Protein AF-A0A0D0N2W3-F1 (afdb_monomer)

Solvent-accessible surface area (backbone atoms only — not comparable to full-atom values): 23575 Å² total; per-residue (Å²): 135,80,64,79,36,54,25,20,36,62,95,85,52,40,35,30,44,12,66,80,66,48,41,27,73,77,75,47,58,48,69,44,78,62,91,72,84,84,84,71,67,64,41,70,68,28,56,56,52,53,57,52,63,63,55,74,77,70,80,77,90,78,82,87,79,85,77,88,81,79,85,84,74,82,79,57,98,42,46,66,61,45,42,52,53,46,48,61,52,36,72,73,44,29,41,72,40,53,67,59,54,50,50,48,54,51,52,44,53,52,34,47,66,69,45,87,46,67,81,68,32,50,62,56,54,51,52,51,52,51,40,50,49,50,15,58,65,33,73,43,93,71,69,88,60,71,34,78,47,78,53,54,83,69,34,62,63,37,69,58,53,34,51,54,37,9,49,51,42,34,50,27,62,71,68,66,41,60,65,64,58,34,14,37,55,40,29,52,46,46,47,55,56,13,55,40,37,24,42,99,82,58,40,44,32,81,86,44,83,47,66,35,39,44,51,53,47,48,48,21,54,52,47,18,28,48,53,30,29,79,69,62,64,32,98,38,52,75,61,27,46,66,61,50,50,56,42,49,58,41,18,60,56,33,39,40,45,49,53,36,50,54,40,54,50,29,60,83,29,62,66,59,38,39,66,55,33,47,75,54,52,76,67,58,56,92,91,61,56,57,26,60,56,50,32,66,73,69,69,50,62,82,55,22,68,64,54,49,52,51,50,51,52,49,52,52,49,50,50,65,66,70,48,80,74,85,66,95,75,85,82,82,72,98,66,97,66,97,71,95,74,90,68,87,74,73,82,79,47,71,68,57,54,50,52,54,50,53,52,51,49,52,52,50,54,48,50,53,65,75,41,69,90,74,63,50,76,65,59,51,51,50,53,51,51,53,49,52,51,53,54,62,58,45,56,62,52,52,53,48,51,54,50,53,54,59,63,72,74,110

Foldseek 3Di:
DQDWFWFAFDPVREIATDRVNAAGPVGTGGPGGDPDCPDHHHDPVRVVSVVVVVVVVPDDDDDDDDDDDDPDDDDDPQLVVLLVVLLVVLQVAALVPVVVLVVSLVVNVVSLVVDPDPVVSVVSVVSNVVSSVCRNHHDPLDPQPADLDLDLVPGVCLVVLLLVLLVLLLVCLVVVPVLLVNLLSNLLSLQSSQLSHAHPLLAGNNVQPGPSSVVSSVSSLQSNLVVCCVVPVDVHSVRCVVVSVVSVVSNVLSSLVNSLVVLVCCQVVVPVLCVSPVVQNVVDDPPDGSSVSVCVVVVRDNDGPVRVVVVVVVVVVVVVVVPVPDDDDDDDDDDPDDDDDDDPDDPQDLVNVLVVLVVVLVVLVVVCVVCVVPDDPVNVVVSVVVNVVSVVVNVVSVVVVVVVVVVVVD

Secondary structure (DSSP, 8-state):
-PPPEEEEETTTTEEEEESSSSBBTTSPBPSEE-S--TT--B-HHHHHHHHHHHHTTS-SS-----------S---S-HHHHHHHHHHHHTT--TT-HHHHHHHHHHHHHHHHH---HHHHHHHHHHHHHHHHHHHHSPPS-----B--S-GGGSTTHHHHHHHHHHHHHHHHHTT--HHHHHHHHHHHHHHHHHHBB-TTS-B-TT--SHHHHHHHHHHHHHHHHHHHHTTSSSSGGGGHHHHHHHHHHHHHHHHHHHHHHHHHGGG-HHHHHHH-HHHHTTPPTT--HHHHHHHHHT--SS-HHHHHHHHHHHHHHHHHH--SS-----------------------HHHHHHHHHHHHHHHHHHHHHSTTT--HHHHHHHHHHHHHHHHHHHHHHHHHHHHHHHH--

Structure (mmCIF, N/CA/C/O backbone):
data_AF-A0A0D0N2W3-F1
#
_entry.id   AF-A0A0D0N2W3-F1
#
loop_
_atom_site.group_PDB
_atom_site.id
_atom_site.type_symbol
_atom_site.label_atom_id
_atom_site.label_alt_id
_atom_site.label_comp_id
_atom_site.label_asym_id
_atom_site.label_entity_id
_atom_site.label_seq_id
_atom_site.pdbx_PDB_ins_code
_atom_site.Cartn_x
_atom_site.Cartn_y
_atom_site.Cartn_z
_atom_site.occupancy
_atom_site.B_iso_or_equiv
_atom_site.auth_seq_id
_atom_site.auth_comp_id
_atom_site.auth_asym_id
_atom_site.auth_atom_id
_atom_site.pdbx_PDB_model_num
ATOM 1 N N . MET A 1 1 ? -40.783 3.261 -10.338 1.00 51.66 1 MET A N 1
ATOM 2 C CA . MET A 1 1 ? -39.419 3.288 -10.901 1.00 51.66 1 MET A CA 1
ATOM 3 C C . MET A 1 1 ? -39.324 2.134 -11.873 1.00 51.66 1 MET A C 1
ATOM 5 O O . MET A 1 1 ? -39.681 1.030 -11.482 1.00 51.66 1 MET A O 1
ATOM 9 N N . SER A 1 2 ? -38.960 2.386 -13.126 1.00 55.88 2 SER A N 1
ATOM 10 C CA . SER A 1 2 ? -38.817 1.315 -14.114 1.00 55.88 2 SER A CA 1
ATOM 11 C C . SER A 1 2 ? -37.424 0.706 -13.967 1.00 55.88 2 SER A C 1
ATOM 13 O O . SER A 1 2 ? -36.428 1.415 -14.085 1.00 55.88 2 SER A O 1
ATOM 15 N N . GLU A 1 3 ? -37.359 -0.578 -13.630 1.00 73.19 3 GLU A N 1
ATOM 16 C CA . GLU A 1 3 ? -36.106 -1.300 -13.403 1.00 73.19 3 GLU A CA 1
ATOM 17 C C . GLU A 1 3 ? -35.390 -1.558 -14.737 1.00 73.19 3 GLU A C 1
ATOM 19 O O . GLU A 1 3 ? -36.004 -2.031 -15.694 1.00 73.19 3 GLU A O 1
ATOM 24 N N . ILE A 1 4 ? -34.094 -1.236 -14.818 1.00 77.69 4 ILE A N 1
ATOM 25 C CA . ILE A 1 4 ? -33.292 -1.485 -16.022 1.00 77.69 4 ILE A CA 1
ATOM 26 C C . ILE A 1 4 ? -33.007 -2.988 -16.120 1.00 77.69 4 ILE A C 1
ATOM 28 O O . ILE A 1 4 ? -32.315 -3.557 -15.279 1.00 77.69 4 ILE A O 1
ATOM 32 N N . GLN A 1 5 ? -33.505 -3.620 -17.180 1.00 81.38 5 GLN A N 1
ATOM 33 C CA . GLN A 1 5 ? -33.301 -5.034 -17.495 1.00 81.38 5 GLN A CA 1
ATOM 34 C C . GLN A 1 5 ? -32.187 -5.214 -18.535 1.00 81.38 5 GLN A C 1
ATOM 36 O O . GLN A 1 5 ? -31.966 -4.359 -19.396 1.00 81.38 5 GLN A O 1
ATOM 41 N N . LEU A 1 6 ? -31.503 -6.362 -18.496 1.00 83.19 6 LEU A N 1
ATOM 42 C CA . LEU A 1 6 ? -30.517 -6.752 -19.507 1.00 83.19 6 LEU A CA 1
ATOM 43 C C . LEU A 1 6 ? -31.141 -7.696 -20.542 1.00 83.19 6 LEU A C 1
ATOM 45 O O . LEU A 1 6 ? -31.673 -8.760 -20.215 1.00 83.19 6 LEU A O 1
ATOM 49 N N . ILE A 1 7 ? -31.030 -7.320 -21.812 1.00 83.19 7 ILE A N 1
ATOM 50 C CA . ILE A 1 7 ? -31.541 -8.073 -22.961 1.00 83.19 7 ILE A CA 1
ATOM 51 C C . ILE A 1 7 ? -30.417 -8.368 -23.958 1.00 83.19 7 ILE A C 1
ATOM 53 O O . ILE A 1 7 ? -29.407 -7.665 -24.008 1.00 83.19 7 ILE A O 1
ATOM 57 N N . ARG A 1 8 ? -30.583 -9.407 -24.778 1.00 85.81 8 ARG A N 1
ATOM 58 C CA . ARG A 1 8 ? -29.716 -9.680 -25.932 1.00 85.81 8 ARG A CA 1
ATOM 59 C C . ARG A 1 8 ? -30.274 -9.009 -27.172 1.00 85.81 8 ARG A C 1
ATOM 61 O O . ARG A 1 8 ? -31.487 -8.963 -27.348 1.00 85.81 8 ARG A O 1
ATOM 68 N N . VAL A 1 9 ? -29.396 -8.535 -28.047 1.00 82.88 9 VAL A N 1
ATOM 69 C CA . VAL A 1 9 ? -29.771 -7.973 -29.348 1.00 82.88 9 VAL A CA 1
ATOM 70 C C . VAL A 1 9 ? -28.937 -8.622 -30.450 1.00 82.88 9 VAL A C 1
ATOM 72 O O . VAL A 1 9 ? -27.717 -8.753 -30.348 1.00 82.88 9 VAL A O 1
ATOM 75 N N . GLY A 1 10 ? -29.606 -8.999 -31.541 1.00 80.06 10 GLY A N 1
ATOM 76 C CA . GLY A 1 10 ? -28.976 -9.607 -32.713 1.00 80.06 10 GLY A CA 1
ATOM 77 C C . GLY A 1 10 ? -28.540 -11.064 -32.506 1.00 80.06 10 GLY A C 1
ATOM 78 O O . GLY A 1 10 ? -28.659 -11.631 -31.420 1.00 80.06 10 GLY A O 1
ATOM 79 N N . LYS A 1 11 ? -28.038 -11.686 -33.583 1.00 72.88 11 LYS A N 1
ATOM 80 C CA . LYS A 1 11 ? -27.633 -13.107 -33.599 1.00 72.88 11 LYS A CA 1
ATOM 81 C C . LYS A 1 11 ? -26.383 -13.396 -32.761 1.00 72.88 11 LYS A C 1
ATOM 83 O O . LYS A 1 11 ? -26.238 -14.502 -32.263 1.00 72.88 11 LYS A O 1
ATOM 88 N N . ALA A 1 12 ? -25.508 -12.403 -32.593 1.00 66.56 12 ALA A N 1
ATOM 89 C CA . ALA A 1 12 ? -24.281 -12.521 -31.805 1.00 66.56 12 ALA A CA 1
ATOM 90 C C . ALA A 1 12 ? -24.514 -12.409 -30.284 1.00 66.56 12 ALA A C 1
ATOM 92 O O . ALA A 1 12 ? -23.577 -12.581 -29.514 1.00 66.56 12 ALA A O 1
ATOM 93 N N . GLY A 1 13 ? -25.747 -12.120 -29.840 1.00 71.25 13 GLY A N 1
ATOM 94 C CA . GLY A 1 13 ? -26.105 -12.130 -28.420 1.00 71.25 13 GLY A CA 1
ATOM 95 C C . GLY A 1 13 ? -25.509 -10.989 -27.591 1.00 71.25 13 GLY A C 1
ATOM 96 O O . GLY A 1 13 ? -25.348 -11.153 -26.384 1.00 71.25 13 GLY A O 1
ATOM 97 N N . THR A 1 14 ? -25.188 -9.848 -28.210 1.00 78.56 14 THR A N 1
ATOM 98 C CA . THR A 1 14 ? -24.651 -8.668 -27.514 1.00 78.56 14 THR A CA 1
ATOM 99 C C . THR A 1 14 ? -25.633 -8.181 -26.452 1.00 78.56 14 THR A C 1
ATOM 101 O O . THR A 1 14 ? -26.842 -8.185 -26.692 1.00 78.56 14 THR A O 1
ATOM 104 N N . VAL A 1 15 ? -25.129 -7.755 -25.291 1.00 81.38 15 VAL A N 1
ATOM 105 C CA . VAL A 1 15 ? -25.972 -7.329 -24.164 1.00 81.38 15 VAL A CA 1
ATOM 106 C C . VAL A 1 15 ? -26.286 -5.848 -24.242 1.00 81.38 15 VAL A C 1
ATOM 108 O O . VAL A 1 15 ? -25.404 -5.011 -24.449 1.00 81.38 15 VAL A O 1
ATOM 111 N N . HIS A 1 16 ? -27.560 -5.533 -24.063 1.00 85.12 16 HIS A N 1
ATOM 112 C CA . HIS A 1 16 ? -28.097 -4.187 -24.058 1.00 85.12 16 HIS A CA 1
ATOM 113 C C . HIS A 1 16 ? -28.951 -3.972 -22.808 1.00 85.12 16 HIS A C 1
ATOM 115 O O . HIS A 1 16 ? -29.616 -4.889 -22.333 1.00 85.12 16 HIS A O 1
ATOM 121 N N . ALA A 1 17 ? -28.952 -2.742 -22.304 1.00 80.69 17 ALA A N 1
ATOM 122 C CA . ALA A 1 17 ? -29.902 -2.303 -21.293 1.00 80.69 17 ALA A CA 1
ATOM 123 C C . ALA A 1 17 ? -31.257 -1.992 -21.948 1.00 80.69 17 ALA A C 1
ATOM 125 O O . ALA A 1 17 ? -31.300 -1.538 -23.096 1.00 80.69 17 ALA A O 1
ATOM 126 N N . SER A 1 18 ? -32.344 -2.226 -21.223 1.00 83.62 18 SER A N 1
ATOM 127 C CA . SER A 1 18 ? -33.726 -2.003 -21.646 1.00 83.62 18 SER A CA 1
ATOM 128 C C . SER A 1 18 ? -34.583 -1.613 -20.441 1.00 83.62 18 SER A C 1
ATOM 130 O O . SER A 1 18 ? -34.294 -2.026 -19.323 1.00 83.62 18 SER A O 1
ATOM 132 N N . ILE A 1 19 ? -35.621 -0.807 -20.664 1.00 85.19 19 ILE A N 1
ATOM 133 C CA . ILE A 1 19 ? -36.561 -0.378 -19.612 1.00 85.19 19 ILE A CA 1
ATOM 134 C C . ILE A 1 19 ? -37.852 -1.213 -19.657 1.00 85.19 19 ILE A C 1
ATOM 136 O O . ILE A 1 19 ? -38.490 -1.424 -18.631 1.00 85.19 19 ILE A O 1
ATOM 140 N N . ASP A 1 20 ? -38.227 -1.709 -20.836 1.00 86.75 20 ASP A N 1
ATOM 141 C CA . ASP A 1 20 ? -39.430 -2.518 -21.079 1.00 86.75 20 ASP A CA 1
ATOM 142 C C . ASP A 1 20 ? -39.128 -4.028 -21.183 1.00 86.75 20 ASP A C 1
ATOM 144 O O . ASP A 1 20 ? -40.032 -4.860 -21.142 1.00 86.75 20 ASP A O 1
ATOM 148 N N . GLY A 1 21 ? -37.850 -4.402 -21.289 1.00 86.44 21 GLY A N 1
ATOM 149 C CA . GLY A 1 21 ? -37.404 -5.771 -21.534 1.00 86.44 21 GLY A CA 1
ATOM 150 C C . GLY A 1 21 ? -37.628 -6.251 -22.975 1.00 86.44 21 GLY A C 1
ATOM 151 O O . GLY A 1 21 ? -37.382 -7.428 -23.250 1.00 86.44 21 GLY A O 1
ATOM 152 N N . GLU A 1 22 ? -38.068 -5.371 -23.879 1.00 89.19 22 GLU A N 1
ATOM 153 C CA . GLU A 1 22 ? -38.413 -5.677 -25.276 1.00 89.19 22 GLU A CA 1
ATOM 154 C C . GLU A 1 22 ? -37.546 -4.896 -26.268 1.00 89.19 22 GLU A C 1
ATOM 156 O O . GLU A 1 22 ? -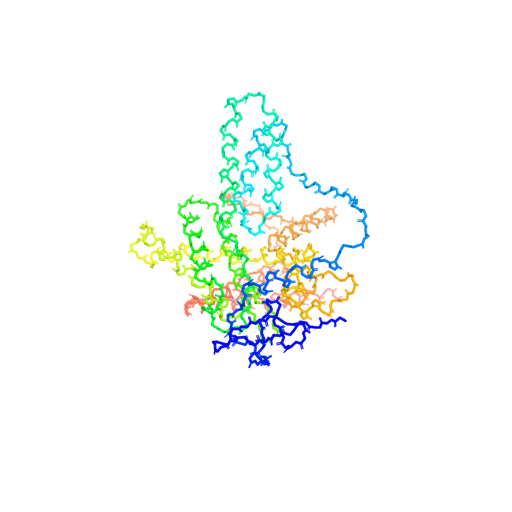37.138 -5.437 -27.298 1.00 89.19 22 GLU A O 1
ATOM 161 N N . THR A 1 23 ? -37.198 -3.652 -25.940 1.00 87.06 23 THR A N 1
ATOM 162 C CA . THR A 1 23 ? -36.390 -2.766 -26.778 1.00 87.06 23 THR A CA 1
ATOM 163 C C . THR A 1 23 ? -35.205 -2.234 -25.987 1.00 87.06 23 THR A C 1
ATOM 165 O O . THR A 1 23 ? -35.319 -1.789 -24.845 1.00 87.06 23 THR A O 1
ATOM 168 N N . SER A 1 24 ? -34.019 -2.284 -26.588 1.00 87.25 24 SER A N 1
ATOM 169 C CA . SER A 1 24 ? -32.819 -1.719 -25.971 1.00 87.25 24 SER A CA 1
ATOM 170 C C . SER A 1 24 ? -32.873 -0.196 -25.927 1.00 87.25 24 SER A C 1
ATOM 172 O O . SER A 1 24 ? -33.508 0.437 -26.769 1.00 87.25 24 SER A O 1
ATOM 174 N N . LEU A 1 25 ? -32.105 0.407 -25.019 1.00 80.88 25 LEU A N 1
ATOM 175 C CA . LEU A 1 25 ? -31.949 1.864 -24.927 1.00 80.88 25 LEU A CA 1
ATOM 176 C C . LEU A 1 25 ? -31.433 2.514 -26.225 1.00 80.88 25 LEU A C 1
ATOM 178 O O . LEU A 1 25 ? -31.598 3.712 -26.416 1.00 80.88 25 LEU A O 1
ATOM 182 N N . CYS A 1 26 ? -30.817 1.745 -27.130 1.00 80.94 26 CYS A N 1
ATOM 183 C CA . CYS A 1 26 ? -30.398 2.221 -28.450 1.00 80.94 26 CYS A CA 1
ATOM 184 C C . CYS A 1 26 ? -31.386 1.877 -29.582 1.00 80.94 26 CYS A C 1
ATOM 186 O O . CYS A 1 26 ? -31.010 1.922 -30.754 1.00 80.94 26 CYS A O 1
ATOM 188 N N . GLY A 1 27 ? -32.630 1.515 -29.249 1.00 85.62 27 GLY A N 1
ATOM 189 C CA . GLY A 1 27 ? -33.729 1.334 -30.202 1.00 85.62 27 GLY A CA 1
ATOM 190 C C . GLY A 1 27 ? -33.712 0.017 -30.978 1.00 85.62 27 GLY A C 1
ATOM 191 O O . GLY A 1 27 ? -34.367 -0.093 -32.012 1.00 85.62 27 GLY A O 1
ATOM 192 N N . LYS A 1 28 ? -32.954 -0.989 -30.524 1.00 86.88 28 LYS A N 1
ATOM 193 C CA . LYS A 1 28 ? -32.922 -2.313 -31.166 1.00 86.88 28 LYS A CA 1
ATOM 194 C C . LYS A 1 28 ? -33.788 -3.325 -30.407 1.00 86.88 28 LYS A C 1
ATOM 196 O O . LYS A 1 28 ? -33.663 -3.369 -29.180 1.00 86.88 28 LYS A O 1
ATOM 201 N N . PRO A 1 29 ? -34.588 -4.155 -31.101 1.00 87.81 29 PRO A N 1
ATOM 202 C CA . PRO A 1 29 ? -35.458 -5.137 -30.462 1.00 87.81 29 PRO A CA 1
ATOM 203 C C . PRO A 1 29 ? -34.659 -6.281 -29.827 1.00 87.81 29 PRO A C 1
ATOM 205 O O . PRO A 1 29 ? -33.607 -6.689 -30.338 1.00 87.81 29 PRO A O 1
ATOM 208 N N . ALA A 1 30 ? -35.175 -6.802 -28.718 1.00 89.00 30 ALA A N 1
ATOM 209 C CA . ALA A 1 30 ? -34.602 -7.923 -27.994 1.00 89.00 30 ALA A CA 1
ATOM 210 C C . ALA A 1 30 ? -34.679 -9.214 -28.823 1.00 89.00 30 ALA A C 1
ATOM 212 O O . ALA A 1 30 ? -35.713 -9.553 -29.394 1.00 89.00 30 ALA A O 1
ATOM 213 N N . SER A 1 31 ? -33.586 -9.973 -28.845 1.00 87.06 31 SER A N 1
ATOM 214 C CA . SER A 1 31 ? -33.558 -11.364 -29.305 1.00 87.06 31 SER A CA 1
ATOM 215 C C . SER A 1 31 ? -33.722 -12.371 -28.158 1.00 87.06 31 SER A C 1
ATOM 217 O O . SER A 1 31 ? -33.906 -13.557 -28.416 1.00 87.06 31 SER A O 1
ATOM 219 N N . GLY A 1 32 ? -33.677 -11.919 -26.898 1.00 83.81 32 GLY A N 1
ATOM 220 C CA . GLY A 1 32 ? -33.943 -12.734 -25.708 1.00 83.81 32 GLY A CA 1
ATOM 221 C C . GLY A 1 32 ? -33.589 -12.021 -24.398 1.00 83.81 32 GLY A C 1
ATOM 222 O O . GLY A 1 32 ? -32.830 -11.051 -24.403 1.00 83.81 32 GLY A O 1
ATOM 223 N N . LYS A 1 33 ? -34.120 -12.503 -23.266 1.00 78.62 33 LYS A N 1
ATOM 224 C CA . LYS A 1 33 ? -33.799 -11.991 -21.918 1.00 78.62 33 LYS A CA 1
ATOM 225 C C . LYS A 1 33 ? -32.577 -12.700 -21.330 1.00 78.62 33 LYS A C 1
ATOM 227 O O . LYS A 1 33 ? -32.337 -13.870 -21.627 1.00 78.62 33 LYS A O 1
ATOM 232 N N . ILE A 1 34 ? -31.806 -11.999 -20.500 1.00 74.81 34 ILE A N 1
ATOM 233 C CA . ILE A 1 34 ? -30.619 -12.555 -19.836 1.00 74.81 34 ILE A CA 1
ATOM 234 C C . ILE A 1 34 ? -30.948 -12.820 -18.373 1.00 74.81 34 ILE A C 1
ATOM 236 O O . ILE A 1 34 ? -31.279 -11.899 -17.638 1.00 74.81 34 ILE A O 1
ATOM 240 N N . THR A 1 35 ? -30.826 -14.076 -17.951 1.00 63.56 35 THR A N 1
ATOM 241 C CA . THR A 1 35 ? -31.033 -14.490 -16.555 1.00 63.56 35 THR A CA 1
ATOM 242 C C . THR A 1 35 ? -29.727 -14.668 -15.778 1.00 63.56 35 THR A C 1
ATOM 244 O O . THR A 1 35 ? -29.770 -14.768 -14.558 1.00 63.56 35 THR A O 1
ATOM 247 N N . ASN A 1 36 ? -28.564 -14.685 -16.447 1.00 55.00 36 ASN A N 1
ATOM 248 C CA . ASN A 1 36 ? -27.256 -14.788 -15.794 1.00 55.00 36 ASN A CA 1
ATOM 249 C C . ASN A 1 36 ? -26.139 -14.134 -16.651 1.00 55.00 36 ASN A C 1
ATOM 251 O O . ASN A 1 36 ? -25.871 -14.627 -17.750 1.00 55.00 36 ASN A O 1
ATOM 255 N N . PRO A 1 37 ? -25.515 -13.020 -16.217 1.00 53.69 37 PRO A N 1
ATOM 256 C CA . PRO A 1 37 ? -24.618 -12.206 -17.046 1.00 53.69 37 PRO A CA 1
ATOM 257 C C . PRO A 1 37 ? -23.129 -12.591 -16.946 1.00 53.69 37 PRO A C 1
ATOM 259 O O . PRO A 1 37 ? -22.261 -11.742 -17.141 1.00 53.69 37 PRO A O 1
ATOM 262 N N . ALA A 1 38 ? -22.798 -13.848 -16.643 1.00 42.84 38 ALA A N 1
ATOM 263 C CA . ALA A 1 38 ? -21.404 -14.278 -16.586 1.00 42.84 38 ALA A CA 1
ATOM 264 C C . ALA A 1 38 ? -20.788 -14.293 -18.003 1.00 42.84 38 ALA A C 1
ATOM 266 O O . ALA A 1 38 ? -21.072 -15.181 -18.802 1.00 42.84 38 ALA A O 1
ATOM 267 N N . ALA A 1 39 ? -19.955 -13.287 -18.290 1.00 44.53 39 ALA A N 1
ATOM 268 C CA . ALA A 1 39 ? -19.128 -13.112 -19.491 1.00 44.53 39 ALA A CA 1
ATOM 269 C C . ALA A 1 39 ? -19.848 -12.706 -20.793 1.00 44.53 39 ALA A C 1
ATOM 271 O O . ALA A 1 39 ? -19.902 -13.469 -21.758 1.00 44.53 39 ALA A O 1
ATOM 272 N N . VAL A 1 40 ? -20.329 -11.457 -20.883 1.00 48.34 40 VAL A N 1
ATOM 273 C CA . VAL A 1 40 ? -20.778 -10.911 -22.177 1.00 48.34 40 VAL A CA 1
ATOM 274 C C . VAL A 1 40 ? -20.384 -9.443 -22.376 1.00 48.34 40 VAL A C 1
ATOM 276 O O . VAL A 1 40 ? -20.496 -8.620 -21.473 1.00 48.34 40 VAL A O 1
ATOM 279 N N . ILE A 1 41 ? -19.949 -9.114 -23.596 1.00 51.25 41 ILE A N 1
ATOM 280 C CA . ILE A 1 41 ? -19.548 -7.768 -24.030 1.00 51.25 41 ILE A CA 1
ATOM 281 C C . ILE A 1 41 ? -20.792 -6.864 -24.131 1.00 51.25 41 ILE A C 1
ATOM 283 O O . ILE A 1 41 ? -21.714 -7.140 -24.907 1.00 51.25 41 ILE A O 1
ATOM 287 N N . GLY A 1 42 ? -20.817 -5.781 -23.348 1.00 60.25 42 GLY A N 1
ATOM 288 C CA . GLY A 1 42 ? -21.912 -4.805 -23.316 1.00 60.25 42 GLY A CA 1
ATOM 289 C C . GLY A 1 42 ? -21.871 -3.779 -24.457 1.00 60.25 42 GLY A C 1
ATOM 290 O O . GLY A 1 42 ? -20.807 -3.368 -24.928 1.00 60.25 42 GLY A O 1
ATOM 291 N N . CYS A 1 43 ? -23.043 -3.327 -24.913 1.00 70.12 43 CYS A N 1
ATOM 292 C CA . CYS A 1 43 ? -23.156 -2.290 -25.938 1.00 70.12 43 CYS A CA 1
ATOM 293 C C . CYS A 1 43 ? -22.730 -0.905 -25.409 1.00 70.12 43 CYS A C 1
ATOM 295 O O . CYS A 1 43 ? -23.443 -0.293 -24.611 1.00 70.12 43 CYS A O 1
ATOM 297 N N . LYS A 1 44 ? -21.631 -0.347 -25.942 1.00 70.88 44 LYS A N 1
ATOM 298 C CA . LYS A 1 44 ? -21.109 0.991 -25.575 1.00 70.88 44 LYS A CA 1
ATOM 299 C C . LYS A 1 44 ? -22.138 2.128 -25.696 1.00 70.88 44 LYS A C 1
ATOM 301 O O . LYS A 1 44 ? -22.100 3.078 -24.923 1.00 70.88 44 LYS A O 1
ATOM 306 N N . ALA A 1 45 ? -23.069 2.039 -26.649 1.00 68.19 45 ALA A N 1
ATOM 307 C CA . ALA A 1 45 ? -24.120 3.045 -26.820 1.00 68.19 45 ALA A CA 1
ATOM 308 C C . ALA A 1 45 ? -25.177 2.989 -25.701 1.00 68.19 45 ALA A C 1
ATOM 310 O O . ALA A 1 45 ? -25.674 4.030 -25.281 1.00 68.19 45 ALA A O 1
ATOM 311 N N . CYS A 1 46 ? -25.490 1.792 -25.193 1.00 57.72 46 CYS A N 1
ATOM 312 C CA . CYS A 1 46 ? -26.429 1.628 -24.081 1.00 57.72 46 CYS A CA 1
ATOM 313 C C . CYS A 1 46 ? -25.813 2.064 -22.747 1.00 57.72 46 CYS A C 1
ATOM 315 O O . CYS A 1 46 ? -26.520 2.651 -21.938 1.00 57.72 46 CYS A O 1
ATOM 317 N N . ASP A 1 47 ? -24.508 1.847 -22.542 1.00 62.56 47 ASP A N 1
ATOM 318 C CA . ASP A 1 47 ? -23.790 2.335 -21.352 1.00 62.56 47 ASP A CA 1
ATOM 319 C C . ASP A 1 47 ? -23.828 3.872 -21.261 1.00 62.56 47 ASP A C 1
ATOM 321 O O . ASP A 1 47 ? -24.133 4.447 -20.217 1.00 62.56 47 ASP A O 1
ATOM 325 N N . LYS A 1 48 ? -23.620 4.558 -22.393 1.00 65.62 48 LYS A N 1
ATOM 326 C CA . LYS A 1 48 ? -23.711 6.023 -22.459 1.00 65.62 48 LYS A CA 1
ATOM 327 C C . LYS A 1 48 ? -25.133 6.542 -22.198 1.00 65.62 48 LYS A C 1
ATOM 329 O O . LYS A 1 48 ? -25.289 7.538 -21.499 1.00 65.62 48 LYS A O 1
ATOM 334 N N . ALA A 1 49 ? -26.156 5.874 -22.737 1.00 56.78 49 ALA A N 1
ATOM 335 C CA . ALA A 1 49 ? -27.557 6.257 -22.538 1.00 56.78 49 ALA A CA 1
ATOM 336 C C . ALA A 1 49 ? -28.034 6.017 -21.094 1.00 56.78 49 ALA A C 1
ATOM 338 O O . ALA A 1 49 ? -28.721 6.865 -20.531 1.00 56.78 49 ALA A O 1
ATOM 339 N N . ALA A 1 50 ? -27.620 4.907 -20.472 1.00 56.56 50 ALA A N 1
ATOM 340 C CA . ALA A 1 50 ? -27.924 4.618 -19.073 1.00 56.56 50 ALA A CA 1
ATOM 341 C C . ALA A 1 50 ? -27.322 5.678 -18.139 1.00 56.56 50 ALA A C 1
ATOM 343 O O . ALA A 1 50 ? -28.020 6.189 -17.273 1.00 56.56 50 ALA A O 1
ATOM 344 N N . LYS A 1 51 ? -26.066 6.085 -18.374 1.00 54.25 51 LYS A N 1
ATOM 345 C CA . LYS A 1 51 ? -25.402 7.149 -17.598 1.00 54.25 51 LYS A CA 1
ATOM 346 C C . LYS A 1 51 ? -26.104 8.505 -17.711 1.00 54.25 51 LYS A C 1
ATOM 348 O O . LYS A 1 51 ? -26.171 9.220 -16.721 1.00 54.25 51 LYS A O 1
ATOM 353 N N . ALA A 1 52 ? -26.648 8.849 -18.880 1.00 51.69 52 ALA A N 1
ATOM 354 C CA . ALA A 1 52 ? -27.394 10.096 -19.067 1.00 51.69 52 ALA A CA 1
ATOM 355 C C . ALA A 1 52 ? -28.738 10.095 -18.310 1.00 51.69 52 ALA A C 1
ATOM 357 O O . ALA A 1 52 ? -29.072 11.079 -17.656 1.00 51.69 52 ALA A O 1
ATOM 358 N N . ALA A 1 53 ? -29.463 8.971 -18.319 1.00 49.75 53 ALA A N 1
ATOM 359 C CA . ALA A 1 53 ? -30.748 8.839 -17.624 1.00 49.75 53 ALA A CA 1
ATOM 360 C C . ALA A 1 53 ? -30.626 8.875 -16.083 1.00 49.75 53 ALA A C 1
ATOM 362 O O . ALA A 1 53 ? -31.576 9.254 -15.395 1.00 49.75 53 ALA A O 1
ATOM 363 N N . THR A 1 54 ? -29.464 8.509 -15.530 1.00 45.56 54 THR A N 1
ATOM 364 C CA . THR A 1 54 ? -29.186 8.611 -14.086 1.00 45.56 54 THR A CA 1
ATOM 365 C C . THR A 1 54 ? -28.899 10.052 -13.643 1.00 45.56 54 THR A C 1
ATOM 367 O O . THR A 1 54 ? -29.150 10.396 -12.492 1.00 45.56 54 THR A O 1
ATOM 370 N N . ILE A 1 55 ? -28.403 10.909 -14.543 1.00 40.88 55 ILE A N 1
ATOM 371 C CA . ILE A 1 55 ? -28.017 12.294 -14.223 1.00 40.88 55 ILE A CA 1
ATOM 372 C C . ILE A 1 55 ? -29.245 13.220 -14.194 1.00 40.88 55 ILE A C 1
ATOM 374 O O . ILE A 1 55 ? -29.361 14.043 -13.289 1.00 40.88 55 ILE A O 1
ATOM 378 N N . GLU A 1 56 ? -30.219 13.033 -15.090 1.00 37.25 56 GLU A N 1
ATOM 379 C CA . GLU A 1 56 ? -31.408 13.905 -15.175 1.00 37.25 56 GLU A CA 1
ATOM 380 C C . GLU A 1 56 ? -32.391 13.782 -13.990 1.00 37.25 56 GLU A C 1
ATOM 382 O O . GLU A 1 56 ? -33.270 14.625 -13.838 1.00 37.25 56 GLU A O 1
ATOM 387 N N . ASN A 1 57 ? -32.239 12.786 -13.108 1.00 38.69 57 ASN A N 1
ATOM 388 C CA . ASN A 1 57 ? -33.117 12.607 -11.940 1.00 38.69 57 ASN A CA 1
ATOM 389 C C . ASN A 1 57 ? -32.567 13.192 -10.624 1.00 38.69 57 ASN A C 1
ATOM 391 O O . ASN A 1 57 ? -33.201 13.014 -9.584 1.00 38.69 57 ASN A O 1
ATOM 395 N N . THR A 1 58 ? -31.427 13.897 -10.648 1.00 37.56 58 THR A N 1
ATOM 396 C CA . THR A 1 58 ? -30.773 14.404 -9.418 1.00 37.56 58 THR A CA 1
ATOM 397 C C . THR A 1 58 ? -30.677 15.933 -9.333 1.00 37.56 58 THR A C 1
ATOM 399 O O . THR A 1 58 ? -30.174 16.459 -8.346 1.00 37.56 58 THR A O 1
ATOM 402 N N . GLU A 1 59 ? -31.202 16.679 -10.308 1.00 37.50 59 GLU A N 1
ATOM 403 C CA . GLU A 1 59 ? -31.248 18.145 -10.239 1.00 37.50 59 GLU A CA 1
ATOM 404 C C . GLU A 1 59 ? -32.646 18.639 -9.859 1.00 37.50 59 GLU A C 1
ATOM 406 O O . GLU A 1 59 ? -33.466 19.004 -10.700 1.00 37.50 59 GLU A O 1
ATOM 411 N N . ASN A 1 60 ? -32.922 18.686 -8.553 1.00 37.28 60 ASN A N 1
ATOM 412 C CA . ASN A 1 60 ? -33.792 19.732 -8.026 1.00 37.28 60 ASN A CA 1
ATOM 413 C C . ASN A 1 60 ? -33.545 20.016 -6.535 1.00 37.28 60 ASN A C 1
ATOM 415 O O . ASN A 1 60 ? -33.755 19.157 -5.683 1.00 37.28 60 ASN A O 1
ATOM 419 N N . LYS A 1 61 ? -33.224 21.294 -6.276 1.00 33.47 61 LYS A N 1
ATOM 420 C CA . LYS A 1 61 ? -33.119 22.035 -5.002 1.00 33.47 61 LYS A CA 1
ATOM 421 C C . LYS A 1 61 ? -31.875 21.844 -4.122 1.00 33.47 61 LYS A C 1
ATOM 423 O O . LYS A 1 61 ? -31.782 20.910 -3.338 1.00 33.47 61 LYS A O 1
ATOM 428 N N . GLY A 1 62 ? -31.060 22.901 -4.102 1.00 29.89 62 GLY A N 1
ATOM 429 C CA . GLY A 1 62 ? -30.233 23.298 -2.960 1.00 29.89 62 GLY A CA 1
ATOM 430 C C . GLY A 1 62 ? -29.035 24.138 -3.394 1.00 29.89 62 GLY A C 1
ATOM 431 O O . GLY A 1 62 ? -28.143 23.614 -4.044 1.00 29.89 62 GLY A O 1
ATOM 432 N N . GLU A 1 63 ? -29.036 25.434 -3.077 1.00 32.56 63 GLU A N 1
ATOM 433 C CA . GLU A 1 63 ? -27.928 26.371 -3.323 1.00 32.56 63 GLU A CA 1
ATOM 434 C C . GLU A 1 63 ? -26.575 25.840 -2.806 1.00 32.56 63 GLU A C 1
ATOM 436 O O . GLU A 1 63 ? -26.527 25.256 -1.719 1.00 32.56 63 GLU A O 1
ATOM 441 N N . PRO A 1 64 ? -25.453 26.079 -3.512 1.00 35.50 64 PRO A N 1
ATOM 442 C CA . PRO A 1 64 ? -24.144 25.697 -3.013 1.00 35.50 64 PRO A CA 1
ATOM 443 C C . PRO A 1 64 ? -23.684 26.695 -1.946 1.00 35.50 64 PRO A C 1
ATOM 445 O O . PRO A 1 64 ? -23.328 27.835 -2.241 1.00 35.50 64 PRO A O 1
ATOM 448 N N . THR A 1 65 ? -23.646 26.238 -0.696 1.00 29.48 65 THR A N 1
ATOM 449 C CA . THR A 1 65 ? -22.791 26.856 0.321 1.00 29.48 65 THR A CA 1
ATOM 450 C C . THR A 1 65 ? -21.397 26.266 0.134 1.00 29.48 65 THR A C 1
ATOM 452 O O . THR A 1 65 ? -21.185 25.076 0.354 1.00 29.48 65 THR A O 1
ATOM 455 N N . VAL A 1 66 ? -20.463 27.082 -0.353 1.00 33.03 66 VAL A N 1
ATOM 456 C CA . VAL A 1 66 ? -19.043 26.734 -0.435 1.00 33.03 66 VAL A CA 1
ATOM 457 C C . VAL A 1 66 ? -18.479 26.792 0.979 1.00 33.03 66 VAL A C 1
ATOM 459 O O . VAL A 1 66 ? -18.349 27.875 1.545 1.00 33.03 66 VAL A O 1
ATOM 462 N N . THR A 1 67 ? -18.147 25.638 1.547 1.00 29.23 67 THR A N 1
ATOM 463 C CA . THR A 1 67 ? -17.291 25.563 2.732 1.00 29.23 67 THR A CA 1
ATOM 464 C C . THR A 1 67 ? -15.896 25.172 2.264 1.00 29.23 67 THR A C 1
ATOM 466 O O . THR A 1 67 ? -15.662 24.040 1.842 1.00 29.23 67 THR A O 1
ATOM 469 N N . GLU A 1 68 ? -14.986 26.145 2.282 1.00 35.34 68 GLU A N 1
ATOM 470 C CA . GLU A 1 68 ? -13.547 25.934 2.141 1.00 35.34 68 GLU A CA 1
ATOM 471 C C . GLU A 1 68 ? -13.054 24.994 3.247 1.00 35.34 68 GLU A C 1
ATOM 473 O O . GLU A 1 68 ? -13.188 25.301 4.428 1.00 35.34 68 GLU A O 1
ATOM 478 N N . ASN A 1 69 ? -12.431 23.882 2.861 1.00 32.56 69 ASN A N 1
ATOM 479 C CA . ASN A 1 69 ? -11.471 23.181 3.707 1.00 32.56 69 ASN A CA 1
ATOM 480 C C . ASN A 1 69 ? -10.107 23.270 3.021 1.00 32.56 69 ASN A C 1
ATOM 482 O O . ASN A 1 69 ? -9.728 22.428 2.206 1.00 32.56 69 ASN A O 1
ATOM 486 N N . THR A 1 70 ? -9.388 24.342 3.332 1.00 33.81 70 THR A N 1
ATOM 487 C CA . THR A 1 70 ? -7.977 24.536 3.010 1.00 33.81 70 THR A CA 1
ATOM 488 C C . THR A 1 70 ? -7.137 23.705 3.976 1.00 33.81 70 THR A C 1
ATOM 490 O O . THR A 1 70 ? -7.024 24.020 5.158 1.00 33.81 70 THR A O 1
ATOM 493 N N . ASN A 1 71 ? -6.517 22.640 3.466 1.00 36.47 71 ASN A N 1
ATOM 494 C CA . ASN A 1 71 ? -5.385 22.003 4.129 1.00 36.47 71 ASN A CA 1
ATOM 495 C C . ASN A 1 71 ? -4.172 22.930 3.959 1.00 36.47 71 ASN A C 1
ATOM 497 O O . ASN A 1 71 ? -3.519 22.948 2.919 1.00 36.47 71 ASN A O 1
ATOM 501 N N . THR A 1 72 ? -3.913 23.762 4.964 1.00 40.50 72 THR A N 1
ATOM 502 C CA . THR A 1 72 ? -2.705 24.586 5.067 1.00 40.50 72 THR A CA 1
ATOM 503 C C . THR A 1 72 ? -1.520 23.735 5.521 1.00 40.50 72 THR A C 1
ATOM 505 O O . THR A 1 72 ? -1.243 23.644 6.715 1.00 40.50 72 THR A O 1
ATOM 508 N N . GLU A 1 73 ? -0.780 23.168 4.570 1.00 41.59 73 GLU A N 1
ATOM 509 C CA . GLU A 1 73 ? 0.658 22.936 4.736 1.00 41.59 73 GLU A CA 1
ATOM 510 C C . GLU A 1 73 ? 1.411 24.031 3.966 1.00 41.59 73 GLU A C 1
ATOM 512 O O . GLU A 1 73 ? 1.378 24.096 2.743 1.00 41.59 73 GLU A O 1
ATOM 517 N N . THR A 1 74 ? 2.005 24.954 4.733 1.00 42.78 74 THR A N 1
ATOM 518 C CA . THR A 1 74 ? 3.015 25.964 4.358 1.00 42.78 74 THR A CA 1
ATOM 519 C C . THR A 1 74 ? 3.050 26.392 2.885 1.00 42.78 74 THR A C 1
ATOM 521 O O . THR A 1 74 ? 3.994 26.078 2.162 1.00 42.78 74 THR A O 1
ATOM 524 N N . ALA A 1 75 ? 2.069 27.193 2.460 1.00 44.66 75 ALA A N 1
ATOM 525 C CA . ALA A 1 75 ? 2.260 28.056 1.301 1.00 44.66 75 ALA A CA 1
ATOM 526 C C . ALA A 1 75 ? 3.387 29.042 1.634 1.00 44.66 75 ALA A C 1
ATOM 528 O O . ALA A 1 75 ? 3.299 29.813 2.591 1.00 44.66 75 ALA A O 1
ATOM 529 N N . THR A 1 76 ? 4.479 28.978 0.884 1.00 53.44 76 THR A N 1
ATOM 530 C CA . THR A 1 76 ? 5.494 30.029 0.921 1.00 53.44 76 THR A CA 1
ATOM 531 C C . THR A 1 76 ? 4.951 31.255 0.187 1.00 53.44 76 THR A C 1
ATOM 533 O O . THR A 1 76 ? 4.255 31.111 -0.815 1.00 53.44 76 THR A O 1
ATOM 536 N N . ASP A 1 77 ? 5.317 32.468 0.607 1.00 74.75 77 ASP A N 1
ATOM 537 C CA . ASP A 1 77 ? 4.995 33.700 -0.143 1.00 74.75 77 ASP A CA 1
ATOM 538 C C . ASP A 1 77 ? 5.738 33.794 -1.500 1.00 74.75 77 ASP A C 1
ATOM 540 O O . ASP A 1 77 ? 5.662 34.814 -2.187 1.00 74.75 77 ASP A O 1
ATOM 544 N N . ASP A 1 78 ? 6.484 32.753 -1.897 1.00 87.62 78 ASP A N 1
ATOM 545 C CA . ASP A 1 78 ? 7.171 32.653 -3.184 1.00 87.62 78 ASP A CA 1
ATOM 546 C C . ASP A 1 78 ? 6.350 31.808 -4.181 1.00 87.62 78 ASP A C 1
ATOM 548 O O . ASP A 1 78 ? 6.314 30.576 -4.070 1.00 87.62 78 ASP A O 1
ATOM 552 N N . PRO A 1 79 ? 5.763 32.433 -5.222 1.00 87.31 79 PRO A N 1
ATOM 553 C CA . PRO A 1 79 ? 5.000 31.735 -6.255 1.00 87.31 79 PRO A CA 1
ATOM 554 C C . PRO A 1 79 ? 5.776 30.614 -6.956 1.00 87.31 79 PRO A C 1
ATOM 556 O O . PRO A 1 79 ? 5.174 29.671 -7.469 1.00 87.31 79 PRO A O 1
ATOM 559 N N . LYS A 1 80 ? 7.114 30.689 -7.010 1.00 91.19 80 LYS A N 1
ATOM 560 C CA . LYS A 1 80 ? 7.930 29.637 -7.635 1.00 91.19 80 LYS A CA 1
ATOM 561 C C . LYS A 1 80 ? 8.001 28.384 -6.774 1.00 91.19 80 LYS A C 1
ATOM 563 O O . LYS A 1 80 ? 7.899 27.288 -7.314 1.00 91.19 80 LYS A O 1
ATOM 568 N N . ALA A 1 81 ? 8.155 28.537 -5.463 1.00 89.69 81 ALA A N 1
ATOM 569 C CA . ALA A 1 81 ? 8.176 27.406 -4.542 1.00 89.69 81 ALA A CA 1
ATOM 570 C C . ALA A 1 81 ? 6.796 26.730 -4.480 1.00 89.69 81 ALA A C 1
ATOM 572 O O . ALA A 1 81 ? 6.721 25.505 -4.547 1.00 89.69 81 ALA A O 1
ATOM 573 N N . ASN A 1 82 ? 5.710 27.511 -4.506 1.00 90.06 82 ASN A N 1
ATOM 574 C CA . ASN A 1 82 ? 4.351 26.963 -4.594 1.00 90.06 82 ASN A CA 1
ATOM 575 C C . ASN A 1 82 ? 4.139 26.165 -5.894 1.00 90.06 82 ASN A C 1
ATOM 577 O O . ASN A 1 82 ? 3.530 25.097 -5.870 1.00 90.06 82 ASN A O 1
ATOM 581 N N . LEU A 1 83 ? 4.684 26.632 -7.025 1.00 93.69 83 LEU A N 1
ATOM 582 C CA . LEU A 1 83 ? 4.638 25.887 -8.289 1.00 93.69 83 LEU A CA 1
ATOM 583 C C . LEU A 1 83 ? 5.411 24.565 -8.236 1.00 93.69 83 LEU A C 1
ATOM 585 O O . LEU A 1 83 ? 4.934 23.580 -8.795 1.00 93.69 83 LEU A O 1
ATOM 589 N N . GLU A 1 84 ? 6.564 24.514 -7.566 1.00 93.25 84 GLU A N 1
ATOM 590 C CA . GLU A 1 84 ? 7.298 23.254 -7.383 1.00 93.25 84 GLU A CA 1
ATOM 591 C C . GLU A 1 84 ? 6.508 22.252 -6.531 1.00 93.25 84 GLU A C 1
ATOM 593 O O . GLU A 1 84 ? 6.437 21.076 -6.891 1.00 93.25 84 GLU A O 1
ATOM 598 N N . THR A 1 85 ? 5.833 22.710 -5.471 1.00 90.44 85 THR A N 1
ATOM 599 C CA . THR A 1 85 ? 4.918 21.866 -4.684 1.00 90.44 85 THR A CA 1
ATOM 600 C C . THR A 1 85 ? 3.780 21.324 -5.551 1.00 90.44 85 THR A C 1
ATOM 602 O O . THR A 1 85 ? 3.505 20.125 -5.535 1.00 90.44 85 THR A O 1
ATOM 605 N N . ILE A 1 86 ? 3.169 22.176 -6.382 1.00 93.38 86 ILE A N 1
ATOM 606 C CA . ILE A 1 86 ? 2.097 21.776 -7.308 1.00 93.38 86 ILE A CA 1
ATOM 607 C C . ILE A 1 86 ? 2.591 20.730 -8.318 1.00 93.38 86 ILE A C 1
ATOM 609 O O . ILE A 1 86 ? 1.870 19.774 -8.610 1.00 93.38 86 ILE A O 1
ATOM 613 N N . PHE A 1 87 ? 3.813 20.860 -8.844 1.00 95.06 87 PHE A N 1
ATOM 614 C CA . PHE A 1 87 ? 4.380 19.840 -9.732 1.00 95.06 87 PHE A CA 1
ATOM 615 C C . PHE A 1 87 ? 4.595 18.508 -9.016 1.00 95.06 87 PHE A C 1
ATOM 617 O O . PHE A 1 87 ? 4.214 17.472 -9.560 1.00 95.06 87 PHE A O 1
ATOM 624 N N . ALA A 1 88 ? 5.143 18.533 -7.799 1.00 88.06 88 ALA A N 1
ATOM 625 C CA . ALA A 1 88 ? 5.361 17.328 -7.004 1.00 88.06 88 ALA A CA 1
ATOM 626 C C . ALA A 1 88 ? 4.043 16.615 -6.651 1.00 88.06 88 ALA A C 1
ATOM 628 O O . ALA A 1 88 ? 4.001 15.386 -6.582 1.00 88.06 88 ALA A O 1
ATOM 629 N N . GLU A 1 89 ? 2.950 17.356 -6.450 1.00 87.31 89 GLU A N 1
ATOM 630 C CA . GLU A 1 89 ? 1.628 16.756 -6.259 1.00 87.31 89 GLU A CA 1
ATOM 631 C C . GLU A 1 89 ? 1.045 16.186 -7.556 1.00 87.31 89 GLU A C 1
ATOM 633 O O . GLU A 1 89 ? 0.584 15.044 -7.563 1.00 87.31 89 GLU A O 1
ATOM 638 N N . LEU A 1 90 ? 1.126 16.913 -8.677 1.00 90.81 90 LEU A N 1
ATOM 639 C CA . LEU A 1 90 ? 0.684 16.409 -9.986 1.00 90.81 90 LEU A CA 1
ATOM 640 C C . LEU A 1 90 ? 1.446 15.142 -10.412 1.00 90.81 90 LEU A C 1
ATOM 642 O O . LEU A 1 90 ? 0.883 14.258 -11.064 1.00 90.81 90 LEU A O 1
ATOM 646 N N . GLU A 1 91 ? 2.711 14.998 -10.014 1.00 89.88 91 GLU A N 1
ATOM 647 C CA . GLU A 1 91 ? 3.495 13.783 -10.250 1.00 89.88 91 GLU A CA 1
ATOM 648 C C . GLU A 1 91 ? 2.940 12.543 -9.535 1.00 89.88 91 GLU A C 1
ATOM 650 O O . GLU A 1 91 ? 3.186 11.430 -10.004 1.00 89.88 91 GLU A O 1
ATOM 655 N N . LYS A 1 92 ? 2.134 12.716 -8.483 1.00 84.62 92 LYS A N 1
ATOM 656 C CA . LYS A 1 92 ? 1.506 11.623 -7.722 1.00 84.62 92 LYS A CA 1
ATOM 657 C C . LYS A 1 92 ? 0.111 11.250 -8.239 1.00 84.62 92 LYS A C 1
ATOM 659 O O . LYS A 1 92 ? -0.352 10.143 -7.977 1.00 84.62 92 LYS A O 1
ATOM 664 N N . LEU A 1 93 ? -0.555 12.142 -8.977 1.00 85.62 93 LEU A N 1
ATOM 665 C CA . LEU A 1 93 ? -1.935 11.950 -9.450 1.00 85.62 93 LEU A CA 1
ATOM 666 C C . LEU A 1 93 ? -2.020 11.145 -10.752 1.00 85.62 93 LEU A C 1
ATOM 668 O O . LEU A 1 93 ? -1.075 11.101 -11.537 1.00 85.62 93 LEU A O 1
ATOM 672 N N . ASN A 1 94 ? -3.162 10.515 -11.013 1.00 85.62 94 ASN A N 1
ATOM 673 C CA . ASN A 1 94 ? -3.404 9.750 -12.243 1.00 85.62 94 ASN A CA 1
ATOM 674 C C . ASN A 1 94 ? -4.726 10.149 -12.916 1.00 85.62 94 ASN A C 1
ATOM 676 O O . ASN A 1 94 ? -5.484 10.955 -12.379 1.00 85.62 94 ASN A O 1
ATOM 680 N N . LYS A 1 95 ? -5.050 9.567 -14.080 1.00 83.38 95 LYS A N 1
ATOM 681 C CA . LYS A 1 95 ? -6.262 9.932 -14.842 1.00 83.38 95 LYS A CA 1
ATOM 682 C C . LYS A 1 95 ? -7.582 9.751 -14.069 1.00 83.38 95 LYS A C 1
ATOM 684 O O . LYS A 1 95 ? -8.592 10.321 -14.476 1.00 83.38 95 LYS A O 1
ATOM 689 N N . GLY A 1 96 ? -7.586 8.974 -12.979 1.00 72.06 96 GLY A N 1
ATOM 690 C CA . GLY A 1 96 ? -8.719 8.810 -12.062 1.00 72.06 96 GLY A CA 1
ATOM 691 C C . GLY A 1 96 ? -8.931 9.997 -11.111 1.00 72.06 96 GLY A C 1
ATOM 692 O O . GLY A 1 96 ? -10.049 10.211 -10.655 1.00 72.06 96 GLY A O 1
ATOM 693 N N . ASP A 1 97 ? -7.908 10.823 -10.884 1.00 80.31 97 ASP A N 1
ATOM 694 C CA . ASP A 1 97 ? -7.935 12.010 -10.018 1.00 80.31 97 ASP A CA 1
ATOM 695 C C . ASP A 1 97 ? -8.308 13.294 -10.784 1.00 80.31 97 ASP A C 1
ATOM 697 O O . ASP A 1 97 ? -7.801 14.380 -10.496 1.00 80.31 97 ASP A O 1
ATOM 701 N N . ALA A 1 98 ? -9.171 13.192 -11.799 1.00 83.69 98 ALA A N 1
ATOM 702 C CA . ALA A 1 98 ? -9.419 14.268 -12.764 1.00 83.69 98 ALA A CA 1
ATOM 703 C C . ALA A 1 98 ? -9.801 15.616 -12.116 1.00 83.69 98 ALA A C 1
ATOM 705 O O . ALA A 1 98 ? -9.337 16.666 -12.565 1.00 83.69 98 ALA A O 1
ATOM 706 N N . GLU A 1 99 ? -10.599 15.593 -11.045 1.00 80.69 99 GLU A N 1
ATOM 707 C CA . GLU A 1 99 ? -11.001 16.796 -10.304 1.00 80.69 99 GLU A CA 1
ATOM 708 C C . GLU A 1 99 ? -9.830 17.429 -9.538 1.00 80.69 99 GLU A C 1
ATOM 710 O O . GLU A 1 99 ? -9.626 18.640 -9.628 1.00 80.69 99 GLU A O 1
ATOM 715 N N . LYS A 1 100 ? -9.003 16.621 -8.859 1.00 85.00 100 LYS A N 1
ATOM 716 C CA . LYS A 1 100 ? -7.812 17.099 -8.130 1.00 85.00 100 LYS A CA 1
ATOM 717 C C . LYS A 1 100 ? -6.747 17.637 -9.082 1.00 85.00 100 LYS A C 1
ATOM 719 O O . LYS A 1 100 ? -6.182 18.698 -8.827 1.00 85.00 100 LYS A O 1
ATOM 724 N N . ILE A 1 101 ? -6.525 16.958 -10.212 1.00 91.94 101 ILE A N 1
ATOM 725 C CA . ILE A 1 101 ? -5.658 17.455 -11.291 1.00 91.94 101 ILE A CA 1
ATOM 726 C C . ILE A 1 101 ? -6.173 18.816 -11.771 1.00 91.94 101 ILE A C 1
ATOM 728 O O . ILE A 1 101 ? -5.395 19.759 -11.899 1.00 91.94 101 ILE A O 1
ATOM 732 N N . GLY A 1 102 ? -7.484 18.940 -12.004 1.00 89.56 102 GLY A N 1
ATOM 733 C CA . GLY A 1 102 ? -8.110 20.200 -12.402 1.00 89.56 102 GLY A CA 1
ATOM 734 C C . GLY A 1 102 ? -7.882 21.326 -11.390 1.00 89.56 102 GLY A C 1
ATOM 735 O O . GLY A 1 102 ? -7.488 22.426 -11.787 1.00 89.56 102 GLY A O 1
ATOM 736 N N . ALA A 1 103 ? -8.072 21.045 -10.099 1.00 91.75 103 ALA A N 1
ATOM 737 C CA . ALA A 1 103 ? -7.870 22.003 -9.014 1.00 91.75 103 ALA A CA 1
ATOM 738 C C . ALA A 1 103 ? -6.406 22.469 -8.907 1.00 91.75 103 ALA A C 1
ATOM 740 O O . ALA A 1 103 ? -6.149 23.673 -8.902 1.00 91.75 103 ALA A O 1
ATOM 741 N N . LEU A 1 104 ? -5.442 21.543 -8.924 1.00 94.50 104 LEU A N 1
ATOM 742 C CA . LEU A 1 104 ? -4.012 21.875 -8.855 1.00 94.50 104 LEU A CA 1
ATOM 743 C C . LEU A 1 104 ? -3.524 22.640 -10.086 1.00 94.50 104 LEU A C 1
ATOM 745 O O . LEU A 1 104 ? -2.740 23.581 -9.969 1.00 94.50 104 LEU A O 1
ATOM 749 N N . VAL A 1 105 ? -4.019 22.298 -11.277 1.00 95.81 105 VAL A N 1
ATOM 750 C CA . VAL A 1 105 ? -3.708 23.053 -12.499 1.00 95.81 105 VAL A CA 1
ATOM 751 C C . VAL A 1 105 ? -4.298 24.463 -12.440 1.00 95.81 105 VAL A C 1
ATOM 753 O O . VAL A 1 105 ? -3.656 25.413 -12.895 1.00 95.81 105 VAL A O 1
ATOM 756 N N . ALA A 1 106 ? -5.502 24.630 -11.888 1.00 94.88 106 ALA A N 1
ATOM 757 C CA . ALA A 1 106 ? -6.094 25.949 -11.680 1.00 94.88 106 ALA A CA 1
ATOM 758 C C . ALA A 1 106 ? -5.271 26.779 -10.682 1.00 94.88 106 ALA A C 1
ATOM 760 O O . ALA A 1 106 ? -4.932 27.923 -10.988 1.00 94.88 106 ALA A O 1
ATOM 761 N N . GLN A 1 107 ? -4.861 26.187 -9.558 1.00 93.50 107 GLN A N 1
ATOM 762 C CA . GLN A 1 107 ? -3.975 26.825 -8.583 1.00 93.50 107 GLN A CA 1
ATOM 763 C C . GLN A 1 107 ? -2.627 27.214 -9.210 1.00 93.50 107 GLN A C 1
ATOM 765 O O . GLN A 1 107 ? -2.187 28.354 -9.075 1.00 93.50 107 GLN A O 1
ATOM 770 N N . GLY A 1 108 ? -2.013 26.321 -9.993 1.00 95.50 108 GLY A N 1
ATOM 771 C CA . GLY A 1 108 ? -0.760 26.600 -10.697 1.00 95.50 108 GLY A CA 1
ATOM 772 C C . GLY A 1 108 ? -0.888 27.741 -11.711 1.00 95.50 108 GLY A C 1
ATOM 773 O O . GLY A 1 108 ? 0.029 28.546 -11.867 1.00 95.50 108 GLY A O 1
ATOM 774 N N . LYS A 1 109 ? -2.043 27.883 -12.376 1.00 95.38 109 LYS A N 1
ATOM 775 C CA . LYS A 1 109 ? -2.318 29.040 -13.248 1.00 95.38 109 LYS A CA 1
ATOM 776 C C . LYS A 1 109 ? -2.398 30.348 -12.463 1.00 95.38 109 LYS A C 1
ATOM 778 O O . LYS A 1 109 ? -1.905 31.357 -12.967 1.00 95.38 109 LYS A O 1
ATOM 783 N N . THR A 1 110 ? -2.974 30.336 -11.264 1.00 93.81 110 THR A N 1
ATOM 784 C CA . THR A 1 110 ? -2.995 31.502 -10.369 1.00 93.81 110 THR A CA 1
ATOM 785 C C . THR A 1 110 ? -1.579 31.878 -9.934 1.00 93.81 110 THR A C 1
ATOM 787 O O . THR A 1 110 ? -1.179 33.029 -10.093 1.00 93.81 110 THR A O 1
ATOM 790 N N . GLU A 1 111 ? -0.765 30.911 -9.509 1.00 93.06 111 GLU A N 1
ATOM 791 C CA . GLU A 1 111 ? 0.621 31.183 -9.097 1.00 93.06 111 GLU A CA 1
ATOM 792 C C . GLU A 1 111 ? 1.502 31.683 -10.246 1.00 93.06 111 GLU A C 1
ATOM 794 O O . GLU A 1 111 ? 2.318 32.594 -10.084 1.00 93.06 111 GLU A O 1
ATOM 799 N N . LEU A 1 112 ? 1.276 31.179 -11.461 1.00 93.50 112 LEU A N 1
ATOM 800 C CA . LEU A 1 112 ? 1.918 31.717 -12.657 1.00 93.50 112 LEU A CA 1
ATOM 801 C C . LEU A 1 112 ? 1.594 33.198 -12.876 1.00 93.50 112 LEU A C 1
ATOM 803 O O . LEU A 1 112 ? 2.458 33.919 -13.367 1.00 93.50 112 LEU A O 1
ATOM 807 N N . GLN A 1 113 ? 0.394 33.679 -12.539 1.00 92.94 113 GLN A N 1
ATOM 808 C CA . GLN A 1 113 ? 0.053 35.104 -12.668 1.00 92.94 113 GLN A CA 1
ATOM 809 C C . GLN A 1 113 ? 0.799 35.977 -11.652 1.00 92.94 113 GLN A C 1
ATOM 811 O O . GLN A 1 113 ? 1.108 37.129 -11.966 1.00 92.94 113 GLN A O 1
ATOM 816 N N . ASN A 1 114 ? 1.168 35.414 -10.499 1.00 91.19 114 ASN A N 1
ATOM 817 C CA . ASN A 1 114 ? 1.931 36.102 -9.457 1.00 91.19 114 ASN A CA 1
ATOM 818 C C . ASN A 1 114 ? 3.416 36.305 -9.835 1.00 91.19 114 ASN A C 1
ATOM 820 O O . ASN A 1 114 ? 4.098 37.165 -9.269 1.00 91.19 114 ASN A O 1
ATOM 824 N N . ILE A 1 115 ? 3.932 35.590 -10.845 1.00 91.56 115 ILE A N 1
ATOM 825 C CA . ILE A 1 115 ? 5.286 35.801 -11.381 1.00 91.56 115 ILE A CA 1
ATOM 826 C C . ILE A 1 115 ? 5.290 36.980 -12.369 1.00 91.56 115 ILE A C 1
ATOM 828 O O . ILE A 1 115 ? 4.800 36.895 -13.495 1.00 91.56 115 ILE A O 1
ATOM 832 N N . LYS A 1 116 ? 5.940 38.084 -11.986 1.00 89.19 116 LYS A N 1
ATOM 833 C CA . LYS A 1 116 ? 5.934 39.348 -12.753 1.00 89.19 116 LYS A CA 1
ATOM 834 C C . LYS A 1 116 ? 6.518 39.238 -14.171 1.00 89.19 116 LYS A C 1
ATOM 836 O O . LYS A 1 116 ? 6.034 39.894 -15.092 1.00 89.19 116 LYS A O 1
ATOM 841 N N . SER A 1 117 ? 7.565 38.436 -14.374 1.00 92.75 117 SER A N 1
ATOM 842 C CA . SER A 1 117 ? 8.268 38.355 -15.663 1.00 92.75 117 SER A CA 1
ATOM 843 C C . SER A 1 117 ? 7.673 37.293 -16.588 1.00 92.75 117 SER A C 1
ATOM 845 O O . SER A 1 117 ? 7.615 36.114 -16.246 1.00 92.75 117 SER A O 1
ATOM 847 N N . ALA A 1 118 ? 7.295 37.681 -17.811 1.00 87.12 118 ALA A N 1
ATOM 848 C CA . ALA A 1 118 ? 6.843 36.746 -18.847 1.00 87.12 118 ALA A CA 1
ATOM 849 C C . ALA A 1 118 ? 7.913 35.700 -19.213 1.00 87.12 118 ALA A C 1
ATOM 851 O O . ALA A 1 118 ? 7.588 34.524 -19.364 1.00 87.12 118 ALA A O 1
ATOM 852 N N . ALA A 1 119 ? 9.187 36.105 -19.272 1.00 88.69 119 ALA A N 1
ATOM 853 C CA . ALA A 1 119 ? 10.300 35.200 -19.557 1.00 88.69 119 ALA A CA 1
ATOM 854 C C . ALA A 1 119 ? 10.487 34.146 -18.453 1.00 88.69 119 ALA A C 1
ATOM 856 O O . ALA A 1 119 ? 10.852 33.012 -18.739 1.00 88.69 119 ALA A O 1
ATOM 857 N N . GLN A 1 120 ? 10.189 34.501 -17.198 1.00 88.56 120 GLN A N 1
ATOM 858 C CA . GLN A 1 120 ? 10.228 33.554 -16.082 1.00 88.56 120 GLN A CA 1
ATOM 859 C C . GLN A 1 120 ? 8.978 32.673 -16.026 1.00 88.56 120 GLN A C 1
ATOM 861 O O . GLN A 1 120 ? 9.089 31.523 -15.634 1.00 88.56 120 GLN A O 1
ATOM 866 N N . ARG A 1 121 ? 7.808 33.167 -16.450 1.00 91.44 121 ARG A N 1
ATOM 867 C CA . ARG A 1 121 ? 6.560 32.383 -16.505 1.00 91.44 121 ARG A CA 1
ATOM 868 C C . ARG A 1 121 ? 6.574 31.289 -17.566 1.00 91.44 121 ARG A C 1
ATOM 870 O O . ARG A 1 121 ? 6.006 30.226 -17.340 1.00 91.44 121 ARG A O 1
ATOM 877 N N . ALA A 1 122 ? 7.190 31.552 -18.717 1.00 91.00 122 ALA A N 1
ATOM 878 C CA . ALA A 1 122 ? 7.200 30.638 -19.857 1.00 91.00 122 ALA A CA 1
ATOM 879 C C . ALA A 1 122 ? 7.641 29.197 -19.508 1.00 91.00 122 ALA A C 1
ATOM 881 O O . ALA A 1 122 ? 6.865 28.283 -19.795 1.00 91.00 122 ALA A O 1
ATOM 882 N N . PRO A 1 123 ? 8.797 28.954 -18.848 1.00 91.25 123 PRO A N 1
ATOM 883 C CA . PRO A 1 123 ? 9.220 27.592 -18.510 1.00 91.25 123 PRO A CA 1
ATOM 884 C C . PRO A 1 123 ? 8.249 26.886 -17.553 1.00 91.25 123 PRO A C 1
ATOM 886 O O . PRO A 1 123 ? 7.882 25.738 -17.795 1.00 91.25 123 PRO A O 1
ATOM 889 N N . PHE A 1 124 ? 7.757 27.577 -16.520 1.00 93.44 124 PHE A N 1
ATOM 890 C CA . PHE A 1 124 ? 6.791 27.007 -15.574 1.00 93.44 124 PHE A CA 1
ATOM 891 C C . PHE A 1 124 ? 5.437 26.713 -16.229 1.00 93.44 124 PHE A C 1
ATOM 893 O O . PHE A 1 124 ? 4.804 25.708 -15.920 1.00 93.44 124 PHE A O 1
ATOM 900 N N . SER A 1 125 ? 4.998 27.548 -17.175 1.00 94.31 125 SER A N 1
ATOM 901 C CA . SER A 1 125 ? 3.755 27.320 -17.914 1.00 94.31 125 SER A CA 1
ATOM 902 C C . SER A 1 125 ? 3.828 26.082 -18.808 1.00 94.31 125 SER A C 1
ATOM 904 O O . SER A 1 125 ? 2.848 25.340 -18.882 1.00 94.31 125 SER A O 1
ATOM 906 N N . MET A 1 126 ? 4.967 25.840 -19.467 1.00 93.75 126 MET A N 1
ATOM 907 C CA . MET A 1 126 ? 5.166 24.602 -20.229 1.00 93.75 126 MET A CA 1
ATOM 908 C C . MET A 1 126 ? 5.200 23.390 -19.299 1.00 93.75 126 MET A C 1
ATOM 910 O O . MET A 1 126 ? 4.462 22.436 -19.530 1.00 93.75 126 MET A O 1
ATOM 914 N N . ARG A 1 127 ? 5.969 23.464 -18.206 1.00 95.38 127 ARG A N 1
ATOM 915 C CA . ARG A 1 127 ? 6.086 22.368 -17.235 1.00 95.38 127 ARG A CA 1
ATOM 916 C C . ARG A 1 127 ? 4.747 22.019 -16.578 1.00 95.38 127 ARG A C 1
ATOM 918 O O . ARG A 1 127 ? 4.458 20.842 -16.414 1.00 95.38 127 ARG A O 1
ATOM 925 N N . LEU A 1 128 ? 3.887 23.003 -16.293 1.00 95.44 128 LEU A N 1
ATOM 926 C CA . LEU A 1 128 ? 2.533 22.759 -15.774 1.00 95.44 128 LEU A CA 1
ATOM 927 C C . LEU A 1 128 ? 1.655 22.002 -16.774 1.00 95.44 128 LEU A C 1
ATOM 929 O O . LEU A 1 128 ? 0.950 21.077 -16.383 1.00 95.44 128 LEU A O 1
ATOM 933 N N . LYS A 1 129 ? 1.720 22.358 -18.064 1.00 94.44 129 LYS A N 1
ATOM 934 C CA . LYS A 1 129 ? 0.991 21.641 -19.123 1.00 94.44 129 LYS A CA 1
ATOM 935 C C . LYS A 1 129 ? 1.507 20.215 -19.300 1.00 94.44 129 LYS A C 1
ATOM 937 O O . LYS A 1 129 ? 0.709 19.303 -19.483 1.00 94.44 129 LYS A O 1
ATOM 942 N N . GLU A 1 130 ? 2.822 20.018 -19.242 1.00 92.88 130 GLU A N 1
ATOM 943 C CA . GLU A 1 130 ? 3.429 18.686 -19.309 1.00 92.88 130 GLU A CA 1
ATOM 944 C C . GLU A 1 130 ? 3.068 17.832 -18.091 1.00 92.88 130 GLU A C 1
ATOM 946 O O . GLU A 1 130 ? 2.729 16.663 -18.255 1.00 92.88 130 GLU A O 1
ATOM 951 N N . ALA A 1 131 ? 3.094 18.401 -16.882 1.00 90.56 131 ALA A N 1
ATOM 952 C CA . ALA A 1 131 ? 2.692 17.714 -15.655 1.00 90.56 131 ALA A CA 1
ATOM 953 C C . ALA A 1 131 ? 1.203 17.338 -15.682 1.00 90.56 131 ALA A C 1
ATOM 955 O O . ALA A 1 131 ? 0.852 16.209 -15.349 1.00 90.56 131 ALA A O 1
ATOM 956 N N . GLU A 1 132 ? 0.336 18.241 -16.152 1.00 94.88 132 GLU A N 1
ATOM 957 C CA . GLU A 1 132 ? -1.086 17.964 -16.381 1.00 94.88 132 GLU A CA 1
ATOM 958 C C . GLU A 1 132 ? -1.285 16.822 -17.386 1.00 94.88 132 GLU A C 1
ATOM 960 O O . GLU A 1 132 ? -2.042 15.891 -17.111 1.00 94.88 132 GLU A O 1
ATOM 965 N N . ALA A 1 133 ? -0.610 16.879 -18.539 1.00 90.94 133 ALA A N 1
ATOM 966 C CA . ALA A 1 133 ? -0.705 15.847 -19.567 1.00 90.94 133 ALA A CA 1
ATOM 967 C C . ALA A 1 133 ? -0.234 14.491 -19.028 1.00 90.94 133 ALA A C 1
ATOM 969 O O . ALA A 1 133 ? -0.969 13.512 -19.120 1.00 90.94 133 ALA A O 1
ATOM 970 N N . LYS A 1 134 ? 0.926 14.453 -18.361 1.00 85.69 134 LYS A N 1
ATOM 971 C CA . LYS A 1 134 ? 1.450 13.240 -17.722 1.00 85.69 134 LYS A CA 1
ATOM 972 C C . LYS A 1 134 ? 0.491 12.690 -16.672 1.00 85.69 134 LYS A C 1
ATOM 974 O O . LYS A 1 134 ? 0.249 11.491 -16.673 1.00 85.69 134 LYS A O 1
ATOM 979 N N . ALA A 1 135 ? -0.087 13.528 -15.812 1.00 85.31 135 ALA A N 1
ATOM 980 C CA . ALA A 1 135 ? -1.052 13.081 -14.806 1.00 85.31 135 ALA A CA 1
ATOM 981 C C . ALA A 1 135 ? -2.341 12.527 -15.444 1.00 85.31 135 ALA A C 1
ATOM 983 O O . ALA A 1 135 ? -2.865 11.515 -14.986 1.00 85.31 135 ALA A O 1
ATOM 984 N N . LYS A 1 136 ? -2.826 13.143 -16.532 1.00 87.38 136 LYS A N 1
ATOM 985 C CA . LYS A 1 136 ? -4.021 12.702 -17.279 1.00 87.38 136 LYS A CA 1
ATOM 986 C C . LYS A 1 136 ? -3.798 11.464 -18.146 1.00 87.38 136 LYS A C 1
ATOM 988 O O . LYS A 1 136 ? -4.754 10.744 -18.422 1.00 87.38 136 LYS A O 1
ATOM 993 N N . GLU A 1 137 ? -2.576 11.233 -18.606 1.00 80.75 137 GLU A N 1
ATOM 994 C CA . GLU A 1 137 ? -2.207 10.045 -19.382 1.00 80.75 137 GLU A CA 1
ATOM 995 C C . GLU A 1 137 ? -1.778 8.886 -18.484 1.00 80.75 137 GLU A C 1
ATOM 997 O O . GLU A 1 137 ? -1.917 7.725 -18.877 1.00 80.75 137 GLU A O 1
ATOM 1002 N N . ARG A 1 138 ? -1.310 9.180 -17.263 1.00 79.38 138 ARG A N 1
ATOM 1003 C CA . ARG A 1 138 ? -0.939 8.167 -16.279 1.00 79.38 138 ARG A CA 1
ATOM 1004 C C . ARG A 1 138 ? -2.157 7.274 -16.017 1.00 79.38 138 ARG A C 1
ATOM 1006 O O . ARG A 1 138 ? -3.205 7.791 -15.607 1.00 79.38 138 ARG A O 1
ATOM 1013 N N . PRO A 1 139 ? -2.055 5.959 -16.292 1.00 65.81 139 PRO A N 1
ATOM 1014 C CA . PRO A 1 139 ? -3.182 5.051 -16.174 1.00 65.81 139 PRO A CA 1
ATOM 1015 C C . PRO A 1 139 ? -3.794 5.158 -14.779 1.00 65.81 139 PRO A C 1
ATOM 1017 O O . PRO A 1 139 ? -3.090 5.316 -13.783 1.00 65.81 139 PRO A O 1
ATOM 1020 N N . SER A 1 140 ? -5.128 5.148 -14.727 1.00 53.00 140 SER A N 1
ATOM 1021 C CA . SER A 1 140 ? -5.834 5.128 -13.458 1.00 53.00 140 SER A CA 1
ATOM 1022 C C . SER A 1 140 ? -5.572 3.757 -12.893 1.00 53.00 140 SER A C 1
ATOM 1024 O O . SER A 1 140 ? -5.893 2.754 -13.528 1.00 53.00 140 SER A O 1
ATOM 1026 N N . ASN A 1 141 ? -5.050 3.716 -11.676 1.00 52.38 141 ASN A N 1
ATOM 1027 C CA . ASN A 1 141 ? -5.037 2.479 -10.913 1.00 52.38 141 ASN A CA 1
ATOM 1028 C C . ASN A 1 141 ? -6.469 2.030 -10.555 1.00 52.38 141 ASN A C 1
ATOM 1030 O O . ASN A 1 141 ? -6.641 1.008 -9.919 1.00 52.38 141 ASN A O 1
ATOM 1034 N N . SER A 1 142 ? -7.515 2.739 -10.991 1.00 45.00 142 SER A N 1
ATOM 1035 C CA . SER A 1 142 ? -8.913 2.375 -10.800 1.00 45.00 142 SER A CA 1
ATOM 1036 C C . SER A 1 142 ? -9.626 2.123 -12.136 1.00 45.00 142 SER A C 1
ATOM 1038 O O . SER A 1 142 ? -10.149 3.025 -12.792 1.00 45.00 142 SER A O 1
ATOM 1040 N N . VAL A 1 143 ? -9.671 0.851 -12.524 1.00 35.81 143 VAL A N 1
ATOM 1041 C CA . VAL A 1 143 ? -10.880 0.217 -13.065 1.00 35.81 143 VAL A CA 1
ATOM 1042 C C . VAL A 1 143 ? -11.044 -1.054 -12.241 1.00 35.81 143 VAL A C 1
ATOM 1044 O O . VAL A 1 143 ? -10.305 -2.019 -12.406 1.00 35.81 143 VAL A O 1
ATOM 1047 N N . VAL A 1 144 ? -11.944 -1.002 -11.260 1.00 42.59 144 VAL A N 1
ATOM 1048 C CA . VAL A 1 144 ? -12.197 -2.103 -10.328 1.00 42.59 144 VAL A CA 1
ATOM 1049 C C . VAL A 1 144 ? -13.306 -2.972 -10.920 1.00 42.59 144 VAL A C 1
ATOM 1051 O O . VAL A 1 144 ? -14.487 -2.785 -10.640 1.00 42.59 144 VAL A O 1
ATOM 1054 N N . LEU A 1 145 ? -12.934 -3.931 -11.768 1.00 42.09 145 LEU A N 1
ATOM 1055 C CA . LEU A 1 145 ? -13.759 -5.114 -12.009 1.00 42.09 145 LEU A CA 1
ATOM 1056 C C . LEU A 1 145 ? -13.323 -6.180 -11.004 1.00 42.09 145 LEU A C 1
ATOM 1058 O O . LEU A 1 145 ? -12.203 -6.684 -11.047 1.00 42.09 145 LEU A O 1
ATOM 1062 N N . ARG A 1 146 ? -14.199 -6.473 -10.042 1.00 52.66 146 ARG A N 1
ATOM 1063 C CA . ARG A 1 146 ? -13.927 -7.444 -8.977 1.00 52.66 146 ARG A CA 1
ATOM 1064 C C . ARG A 1 146 ? -14.237 -8.835 -9.469 1.00 52.66 146 ARG A C 1
ATOM 1066 O O . ARG A 1 146 ? -15.348 -9.093 -9.931 1.00 52.66 146 ARG A O 1
ATOM 1073 N N . ALA A 1 147 ? -13.287 -9.737 -9.299 1.00 50.47 147 ALA A N 1
ATOM 1074 C CA . ALA A 1 147 ? -13.512 -11.148 -9.516 1.00 50.47 147 ALA A CA 1
ATOM 1075 C C . ALA A 1 147 ? -13.530 -11.835 -8.150 1.00 50.47 147 ALA A C 1
ATOM 1077 O O . ALA A 1 147 ? -12.557 -11.783 -7.398 1.00 50.47 147 ALA A O 1
ATOM 1078 N N . ALA A 1 148 ? -14.642 -12.495 -7.818 1.00 58.72 148 ALA A N 1
ATOM 1079 C CA . ALA A 1 148 ? -14.619 -13.542 -6.805 1.00 58.72 148 ALA A CA 1
ATOM 1080 C C . ALA A 1 148 ? -13.825 -14.703 -7.402 1.00 58.72 148 ALA A C 1
ATOM 1082 O O . ALA A 1 148 ? -14.386 -15.581 -8.054 1.00 58.72 148 ALA A O 1
ATOM 1083 N N . THR A 1 149 ? -12.506 -14.628 -7.274 1.00 63.31 149 THR A N 1
ATOM 1084 C CA . THR A 1 149 ? -11.592 -15.522 -7.965 1.00 63.31 149 THR A CA 1
ATOM 1085 C C . THR A 1 149 ? -10.556 -16.084 -7.014 1.00 63.31 149 THR A C 1
ATOM 1087 O O . THR A 1 149 ? -10.086 -15.420 -6.089 1.00 63.31 149 THR A O 1
ATOM 1090 N N . GLU A 1 150 ? -10.237 -17.349 -7.242 1.00 63.69 150 GLU A N 1
ATOM 1091 C CA . GLU A 1 150 ? -9.070 -18.008 -6.662 1.00 63.69 150 GLU A CA 1
ATOM 1092 C C . GLU A 1 150 ? -7.851 -17.858 -7.588 1.00 63.69 150 GLU A C 1
ATOM 1094 O O . GLU A 1 150 ? -6.728 -18.067 -7.144 1.00 63.69 150 GLU A O 1
ATOM 1099 N N . ASP A 1 151 ? -8.067 -17.437 -8.839 1.00 76.31 151 ASP A N 1
ATOM 1100 C CA . ASP A 1 151 ? -7.044 -17.243 -9.862 1.00 76.31 151 ASP A CA 1
ATOM 1101 C C . ASP A 1 151 ? -6.760 -15.750 -10.079 1.00 76.31 151 ASP A C 1
ATOM 1103 O O . ASP A 1 151 ? -7.564 -15.002 -10.645 1.00 76.31 151 ASP A O 1
ATOM 1107 N N . ILE A 1 152 ? -5.574 -15.322 -9.655 1.00 76.25 152 ILE A N 1
ATOM 1108 C CA . ILE A 1 152 ? -5.094 -13.942 -9.782 1.00 76.25 152 ILE A CA 1
ATOM 1109 C C . ILE A 1 152 ? -5.052 -13.427 -11.217 1.00 76.25 152 ILE A C 1
ATOM 1111 O O . ILE A 1 152 ? -5.220 -12.229 -11.427 1.00 76.25 152 ILE A O 1
ATOM 1115 N N . THR A 1 153 ? -4.864 -14.300 -12.208 1.00 76.81 153 THR A N 1
ATOM 1116 C CA . THR A 1 153 ? -4.730 -13.882 -13.612 1.00 76.81 153 THR A CA 1
ATOM 1117 C C . THR A 1 153 ? -6.051 -13.379 -14.190 1.00 76.81 153 THR A C 1
ATOM 1119 O O . THR A 1 153 ? -6.073 -12.665 -15.188 1.00 76.81 153 THR A O 1
ATOM 1122 N N . THR A 1 154 ? -7.163 -13.699 -13.524 1.00 79.81 154 THR A N 1
ATOM 1123 C CA . THR A 1 154 ? -8.504 -13.217 -13.877 1.00 79.81 154 THR A CA 1
ATOM 1124 C C . THR A 1 154 ? -8.825 -11.835 -13.301 1.00 79.81 154 THR A C 1
ATOM 1126 O O . THR A 1 154 ? -9.891 -11.289 -13.591 1.00 79.81 154 THR A O 1
ATOM 1129 N N . ILE A 1 155 ? -7.930 -11.261 -12.486 1.00 78.81 155 ILE A N 1
ATOM 1130 C CA . ILE A 1 155 ? -8.059 -9.886 -12.000 1.00 78.81 155 ILE A CA 1
ATOM 1131 C C . ILE A 1 155 ? -7.844 -8.940 -13.186 1.00 78.81 155 ILE A C 1
ATOM 1133 O O . ILE A 1 155 ? -6.827 -9.000 -13.875 1.00 78.81 155 ILE A O 1
ATOM 1137 N N . ASP A 1 156 ? -8.797 -8.042 -13.430 1.00 72.81 156 ASP A N 1
ATOM 1138 C CA . ASP A 1 156 ? -8.669 -7.071 -14.516 1.00 72.81 156 ASP A CA 1
ATOM 1139 C C . ASP A 1 156 ? -7.464 -6.147 -14.283 1.00 72.81 156 ASP A C 1
ATOM 1141 O O . ASP A 1 156 ? -7.249 -5.647 -13.172 1.00 72.81 156 ASP A O 1
ATOM 1145 N N . GLY A 1 157 ? -6.659 -5.952 -15.328 1.00 78.56 157 GLY A N 1
ATOM 1146 C CA . GLY A 1 157 ? -5.397 -5.216 -15.250 1.00 78.56 157 GLY A CA 1
ATOM 1147 C C . GLY A 1 157 ? -4.298 -5.902 -14.428 1.00 78.56 157 GLY A C 1
ATOM 1148 O O . GLY A 1 157 ? -3.323 -5.240 -14.086 1.00 78.56 157 GLY A O 1
ATOM 1149 N N . TYR A 1 158 ? -4.418 -7.198 -14.110 1.00 84.00 158 TYR A N 1
ATOM 1150 C CA . TYR A 1 158 ? -3.441 -7.940 -13.300 1.00 84.00 158 TYR A CA 1
ATOM 1151 C C . TYR A 1 158 ? -1.985 -7.732 -13.751 1.00 84.00 158 TYR A C 1
ATOM 1153 O O . TYR A 1 158 ? -1.142 -7.328 -12.951 1.00 84.00 158 TYR A O 1
ATOM 1161 N N . GLU A 1 159 ? -1.694 -7.949 -15.037 1.00 86.94 159 GLU A N 1
ATOM 1162 C CA . GLU A 1 159 ? -0.337 -7.778 -15.573 1.00 86.94 159 GLU A CA 1
ATOM 1163 C C . GLU A 1 159 ? 0.158 -6.334 -15.445 1.00 86.94 159 GLU A C 1
ATOM 1165 O O . GLU A 1 159 ? 1.334 -6.106 -15.173 1.00 86.94 159 GLU A O 1
ATOM 1170 N N . GLU A 1 160 ? -0.726 -5.348 -15.613 1.00 85.06 160 GLU A N 1
ATOM 1171 C CA . GLU A 1 160 ? -0.382 -3.933 -15.470 1.00 85.06 160 GLU A CA 1
ATOM 1172 C C . GLU A 1 160 ? -0.059 -3.589 -14.011 1.00 85.06 160 GLU A C 1
ATOM 1174 O O . GLU A 1 160 ? 0.936 -2.913 -13.758 1.00 85.06 160 GLU A O 1
ATOM 1179 N N . ILE A 1 161 ? -0.833 -4.099 -13.045 1.00 86.00 161 ILE A N 1
ATOM 1180 C CA . ILE A 1 161 ? -0.560 -3.921 -11.609 1.00 86.00 161 ILE A CA 1
ATOM 1181 C C . ILE A 1 161 ? 0.808 -4.508 -11.265 1.00 86.00 161 ILE A C 1
ATOM 1183 O O . ILE A 1 161 ? 1.633 -3.820 -10.660 1.00 86.00 161 ILE A O 1
ATOM 1187 N N . VAL A 1 162 ? 1.057 -5.757 -11.673 1.00 90.94 162 VAL A N 1
ATOM 1188 C CA . VAL A 1 162 ? 2.318 -6.452 -11.388 1.00 90.94 162 VAL A CA 1
ATOM 1189 C C . VAL A 1 162 ? 3.492 -5.710 -12.014 1.00 90.94 162 VAL A C 1
ATOM 1191 O O . VAL A 1 162 ? 4.441 -5.382 -11.306 1.00 90.94 162 VAL A O 1
ATOM 1194 N N . ASN A 1 163 ? 3.419 -5.375 -13.304 1.00 90.25 163 ASN A N 1
ATOM 1195 C CA . ASN A 1 163 ? 4.507 -4.691 -14.000 1.00 90.25 163 ASN A CA 1
ATOM 1196 C C . ASN A 1 163 ? 4.749 -3.273 -13.467 1.00 90.25 163 ASN A C 1
ATOM 1198 O O . ASN A 1 163 ? 5.902 -2.892 -13.276 1.00 90.25 163 ASN A O 1
ATOM 1202 N N . ASN A 1 164 ? 3.700 -2.496 -13.181 1.00 86.06 164 ASN A N 1
ATOM 1203 C CA . ASN A 1 164 ? 3.852 -1.137 -12.656 1.00 86.06 164 ASN A CA 1
ATOM 1204 C C . ASN A 1 164 ? 4.424 -1.140 -11.234 1.00 86.06 164 ASN A C 1
ATOM 1206 O O . ASN A 1 164 ? 5.304 -0.334 -10.923 1.00 86.06 164 ASN A O 1
ATOM 1210 N N . ALA A 1 165 ? 3.944 -2.035 -10.366 1.00 89.50 165 ALA A N 1
ATOM 1211 C CA . ALA A 1 165 ? 4.483 -2.186 -9.017 1.00 89.50 165 ALA A CA 1
ATOM 1212 C C . ALA A 1 165 ? 5.940 -2.660 -9.059 1.00 89.50 165 ALA A C 1
ATOM 1214 O O . ALA A 1 165 ? 6.788 -2.100 -8.361 1.00 89.50 165 ALA A O 1
ATOM 1215 N N . ALA A 1 166 ? 6.238 -3.635 -9.922 1.00 93.31 166 ALA A N 1
ATOM 1216 C CA . ALA A 1 166 ? 7.576 -4.175 -10.085 1.00 93.31 166 ALA A CA 1
ATOM 1217 C C . ALA A 1 166 ? 8.568 -3.143 -10.627 1.00 93.31 166 ALA A C 1
ATOM 1219 O O . ALA A 1 166 ? 9.673 -3.044 -10.096 1.00 93.31 166 ALA A O 1
ATOM 1220 N N . ALA A 1 167 ? 8.161 -2.338 -11.612 1.00 90.38 167 ALA A N 1
ATOM 1221 C CA . ALA A 1 167 ? 8.974 -1.258 -12.162 1.00 90.38 167 ALA A CA 1
ATOM 1222 C C . ALA A 1 167 ? 9.311 -0.214 -11.093 1.00 90.38 167 ALA A C 1
ATOM 1224 O O . ALA A 1 167 ? 10.476 0.120 -10.905 1.00 90.38 167 ALA A O 1
ATOM 1225 N N . ARG A 1 168 ? 8.313 0.240 -10.320 1.00 86.94 168 ARG A N 1
ATOM 1226 C CA . ARG A 1 168 ? 8.532 1.199 -9.223 1.00 86.94 168 ARG A CA 1
ATOM 1227 C C . ARG A 1 168 ? 9.445 0.637 -8.136 1.00 86.94 168 ARG A C 1
ATOM 1229 O O . ARG A 1 168 ? 10.271 1.367 -7.596 1.00 86.94 168 ARG A O 1
ATOM 1236 N N . ALA A 1 169 ? 9.302 -0.647 -7.815 1.00 89.88 169 ALA A N 1
ATOM 1237 C CA . ALA A 1 169 ? 10.186 -1.329 -6.879 1.00 89.88 169 ALA A CA 1
ATOM 1238 C C . ALA A 1 169 ? 11.630 -1.377 -7.401 1.00 89.88 169 ALA A C 1
ATOM 1240 O O . ALA A 1 169 ? 12.551 -1.029 -6.664 1.00 89.88 169 ALA A O 1
ATOM 1241 N N . ALA A 1 170 ? 11.822 -1.759 -8.668 1.00 88.88 170 ALA A N 1
ATOM 1242 C CA . ALA A 1 170 ? 13.136 -1.839 -9.298 1.00 88.88 170 ALA A CA 1
ATOM 1243 C C . ALA A 1 170 ? 13.796 -0.455 -9.376 1.00 88.88 170 ALA A C 1
ATOM 1245 O O . ALA A 1 170 ? 14.924 -0.287 -8.920 1.00 88.88 170 ALA A O 1
ATOM 1246 N N . ASP A 1 171 ? 13.074 0.557 -9.858 1.00 85.12 171 ASP A N 1
ATOM 1247 C CA . ASP A 1 171 ? 13.559 1.938 -9.934 1.00 85.12 171 ASP A CA 1
ATOM 1248 C C . ASP A 1 171 ? 13.909 2.492 -8.548 1.00 85.12 171 ASP A C 1
ATOM 1250 O O . ASP A 1 171 ? 14.958 3.112 -8.371 1.00 85.12 171 ASP A O 1
ATOM 1254 N N . GLY A 1 172 ? 13.072 2.222 -7.544 1.00 84.25 172 GLY A N 1
ATOM 1255 C CA . GLY A 1 172 ? 13.316 2.650 -6.171 1.00 84.25 172 GLY A CA 1
ATOM 1256 C C . GLY A 1 172 ? 14.520 1.967 -5.516 1.00 84.25 172 GLY A C 1
ATOM 1257 O O . GLY A 1 172 ? 15.215 2.610 -4.732 1.00 84.25 172 GLY A O 1
ATOM 1258 N N . ILE A 1 173 ? 14.798 0.700 -5.848 1.00 84.75 173 ILE A N 1
ATOM 1259 C CA . ILE A 1 173 ? 16.028 0.002 -5.434 1.00 84.75 173 ILE A CA 1
ATOM 1260 C C . ILE A 1 173 ? 17.249 0.641 -6.106 1.00 84.75 173 ILE A C 1
ATOM 1262 O O . ILE A 1 173 ? 18.243 0.919 -5.440 1.00 84.75 173 ILE A O 1
ATOM 1266 N N . LYS A 1 174 ? 17.171 0.914 -7.411 1.00 83.19 174 LYS A N 1
ATOM 1267 C CA . LYS A 1 174 ? 18.289 1.461 -8.190 1.00 83.19 174 LYS A CA 1
ATOM 1268 C C . LYS A 1 174 ? 18.696 2.866 -7.802 1.00 83.19 174 LYS A C 1
ATOM 1270 O O . LYS A 1 174 ? 19.882 3.174 -7.770 1.00 83.19 174 LYS A O 1
ATOM 1275 N N . ALA A 1 175 ? 17.708 3.731 -7.618 1.00 77.00 175 ALA A N 1
ATOM 1276 C CA . ALA A 1 175 ? 17.941 5.145 -7.390 1.00 77.00 175 ALA A CA 1
ATOM 1277 C C . ALA A 1 175 ? 18.368 5.438 -5.943 1.00 77.00 175 ALA A C 1
ATOM 1279 O O . ALA A 1 175 ? 18.490 6.607 -5.587 1.00 77.00 175 ALA A O 1
ATOM 1280 N N . GLU A 1 176 ? 18.548 4.400 -5.110 1.00 69.06 176 GLU A N 1
ATOM 1281 C CA . GLU A 1 176 ? 18.791 4.519 -3.668 1.00 69.06 176 GLU A CA 1
ATOM 1282 C C . GLU A 1 176 ? 17.795 5.482 -2.995 1.00 69.06 176 GLU A C 1
ATOM 1284 O O . GLU A 1 176 ? 18.083 6.099 -1.966 1.00 69.06 176 GLU A O 1
ATOM 1289 N N . VAL A 1 177 ? 16.596 5.615 -3.585 1.00 67.38 177 VAL A N 1
ATOM 1290 C CA . VAL A 1 177 ? 15.488 6.384 -3.014 1.00 67.38 177 VAL A CA 1
ATOM 1291 C C . VAL A 1 177 ? 15.232 5.822 -1.629 1.00 67.38 177 VAL A C 1
ATOM 1293 O O . VAL A 1 177 ? 15.478 4.635 -1.383 1.00 67.38 177 VAL A O 1
ATOM 1296 N N . SER A 1 178 ? 14.747 6.666 -0.709 1.00 75.38 178 SER A N 1
ATOM 1297 C CA . SER A 1 178 ? 14.494 6.230 0.660 1.00 75.38 178 SER A CA 1
ATOM 1298 C C . SER A 1 178 ? 13.742 4.898 0.623 1.00 75.38 178 SER A C 1
ATOM 1300 O O . SER A 1 178 ? 12.629 4.793 0.105 1.00 75.38 178 SER A O 1
ATOM 1302 N N . ALA A 1 179 ? 14.384 3.835 1.116 1.00 81.81 179 ALA A N 1
ATOM 1303 C CA . ALA A 1 179 ? 13.843 2.487 0.955 1.00 81.81 179 ALA A CA 1
ATOM 1304 C C . ALA A 1 179 ? 12.449 2.348 1.598 1.00 81.81 179 ALA A C 1
ATOM 1306 O O . ALA A 1 179 ? 11.702 1.424 1.296 1.00 81.81 179 ALA A O 1
ATOM 1307 N N . GLN A 1 180 ? 12.100 3.286 2.483 1.00 82.94 180 GLN A N 1
ATOM 1308 C CA . GLN A 1 180 ? 10.781 3.443 3.076 1.00 82.94 180 GLN A CA 1
ATOM 1309 C C . GLN A 1 180 ? 9.719 3.927 2.076 1.00 82.94 180 GLN A C 1
ATOM 1311 O O . GLN A 1 180 ? 8.614 3.394 2.098 1.00 82.94 180 GLN A O 1
ATOM 1316 N N . GLU A 1 181 ? 10.026 4.893 1.208 1.00 83.06 181 GLU A N 1
ATOM 1317 C CA . GLU A 1 181 ? 9.091 5.418 0.202 1.00 83.06 181 GLU A CA 1
ATOM 1318 C C . GLU A 1 181 ? 8.830 4.401 -0.911 1.00 83.06 181 GLU A C 1
ATOM 1320 O O . GLU A 1 181 ? 7.673 4.135 -1.251 1.00 83.06 181 GLU A O 1
ATOM 1325 N N . THR A 1 182 ? 9.886 3.746 -1.401 1.00 87.62 182 THR A N 1
ATOM 1326 C CA . THR A 1 182 ? 9.764 2.623 -2.342 1.00 87.62 182 THR A CA 1
ATOM 1327 C C . THR A 1 182 ? 8.907 1.513 -1.736 1.00 87.62 182 THR A C 1
ATOM 1329 O O . THR A 1 182 ? 7.927 1.079 -2.341 1.00 87.62 182 THR A O 1
ATOM 1332 N N . ALA A 1 183 ? 9.208 1.099 -0.500 1.00 92.31 183 ALA A N 1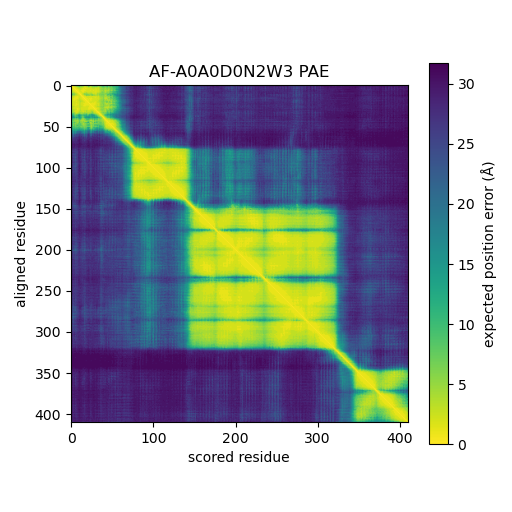
ATOM 1333 C CA . ALA A 1 183 ? 8.430 0.075 0.189 1.00 92.31 183 ALA A CA 1
ATOM 1334 C C . ALA A 1 183 ? 6.969 0.484 0.412 1.00 92.31 183 ALA A C 1
ATOM 1336 O O . ALA A 1 183 ? 6.079 -0.356 0.306 1.00 92.31 183 ALA A O 1
ATOM 1337 N N . ARG A 1 184 ? 6.696 1.762 0.698 1.00 91.62 184 ARG A N 1
ATOM 1338 C CA . ARG A 1 184 ? 5.326 2.261 0.848 1.00 91.62 184 ARG A CA 1
ATOM 1339 C C . ARG A 1 184 ? 4.566 2.195 -0.473 1.00 91.62 184 ARG A C 1
ATOM 1341 O O . ARG A 1 184 ? 3.454 1.684 -0.494 1.00 91.62 184 ARG A O 1
ATOM 1348 N N . THR A 1 185 ? 5.186 2.633 -1.563 1.00 87.38 185 THR A N 1
ATOM 1349 C CA . THR A 1 185 ? 4.587 2.592 -2.905 1.00 87.38 185 THR A CA 1
ATOM 1350 C C . THR A 1 185 ? 4.240 1.161 -3.321 1.00 87.38 185 THR A C 1
ATOM 1352 O O . THR A 1 185 ? 3.159 0.900 -3.848 1.00 87.38 185 THR A O 1
ATOM 1355 N N . VAL A 1 186 ? 5.138 0.212 -3.046 1.00 91.94 186 VAL A N 1
ATOM 1356 C CA . VAL A 1 186 ? 4.897 -1.215 -3.304 1.00 91.94 186 VAL A CA 1
ATOM 1357 C C . VAL A 1 186 ? 3.807 -1.766 -2.379 1.00 91.94 186 VAL A C 1
ATOM 1359 O O . VAL A 1 186 ? 2.950 -2.519 -2.834 1.00 91.94 186 VAL A O 1
ATOM 1362 N N . ALA A 1 187 ? 3.784 -1.366 -1.103 1.00 94.88 187 ALA A N 1
ATOM 1363 C CA . ALA A 1 187 ? 2.728 -1.754 -0.169 1.00 94.88 187 ALA A CA 1
ATOM 1364 C C . ALA A 1 187 ? 1.341 -1.269 -0.629 1.00 94.88 187 ALA A C 1
ATOM 1366 O O . ALA A 1 187 ? 0.385 -2.039 -0.598 1.00 94.88 187 ALA A O 1
ATOM 1367 N N . GLU A 1 188 ? 1.232 -0.026 -1.099 1.00 91.38 188 GLU A N 1
ATOM 1368 C CA . GLU A 1 188 ? -0.005 0.538 -1.652 1.00 91.38 188 GLU A CA 1
ATOM 1369 C C . GLU A 1 188 ? -0.459 -0.220 -2.909 1.00 91.38 188 GLU A C 1
ATOM 1371 O O . GLU A 1 188 ? -1.636 -0.556 -3.025 1.00 91.38 188 GLU A O 1
ATOM 1376 N N . ALA A 1 189 ? 0.464 -0.585 -3.806 1.00 89.50 189 ALA A N 1
ATOM 1377 C CA . ALA A 1 189 ? 0.140 -1.382 -4.992 1.00 89.50 189 ALA A CA 1
ATOM 1378 C C . ALA A 1 189 ? -0.319 -2.812 -4.649 1.00 89.50 189 ALA A C 1
ATOM 1380 O O . ALA A 1 189 ? -1.274 -3.322 -5.236 1.00 89.50 189 ALA A O 1
ATOM 1381 N N . ILE A 1 190 ? 0.322 -3.458 -3.667 1.00 94.06 190 ILE A N 1
ATOM 1382 C CA . ILE A 1 190 ? -0.122 -4.767 -3.170 1.00 94.06 190 ILE A CA 1
ATOM 1383 C C . ILE A 1 190 ? -1.508 -4.644 -2.532 1.00 94.06 190 ILE A C 1
ATOM 1385 O O . ILE A 1 190 ? -2.341 -5.526 -2.739 1.00 94.06 190 ILE A O 1
ATOM 1389 N N . LEU A 1 191 ? -1.774 -3.580 -1.765 1.00 95.12 191 LEU A N 1
ATOM 1390 C CA . LEU A 1 191 ? -3.098 -3.359 -1.190 1.00 95.12 191 LEU A CA 1
ATOM 1391 C C . LEU A 1 191 ? -4.148 -3.160 -2.290 1.00 95.12 191 LEU A C 1
ATOM 1393 O O . LEU A 1 191 ? -5.190 -3.800 -2.216 1.00 95.12 191 LEU A O 1
ATOM 1397 N N . ASP A 1 192 ? -3.870 -2.371 -3.331 1.00 90.44 192 ASP A N 1
ATOM 1398 C CA . ASP A 1 192 ? -4.795 -2.203 -4.464 1.00 90.44 192 ASP A CA 1
ATOM 1399 C C . ASP A 1 192 ? -5.172 -3.549 -5.097 1.00 90.44 192 ASP A C 1
ATOM 1401 O O . ASP A 1 192 ? -6.351 -3.862 -5.270 1.00 90.44 192 ASP A O 1
ATOM 1405 N N . GLY A 1 193 ? -4.187 -4.408 -5.367 1.00 89.62 193 GLY A N 1
ATOM 1406 C CA . GLY A 1 193 ? -4.482 -5.728 -5.914 1.00 89.62 193 GLY A CA 1
ATOM 1407 C C . GLY A 1 193 ? -5.211 -6.647 -4.923 1.00 89.62 193 GLY A C 1
ATOM 1408 O O . GLY A 1 193 ? -6.132 -7.360 -5.323 1.00 89.62 193 GLY A O 1
ATOM 1409 N N . ARG A 1 194 ? -4.904 -6.576 -3.619 1.00 92.50 194 ARG A N 1
ATOM 1410 C CA 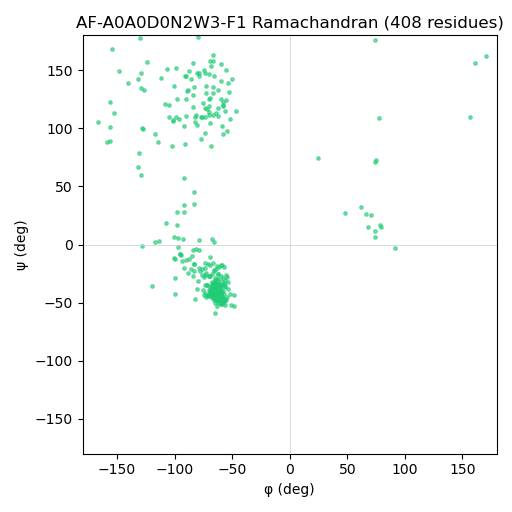. ARG A 1 194 ? -5.672 -7.269 -2.561 1.00 92.50 194 ARG A CA 1
ATOM 1411 C C . ARG A 1 194 ? -7.128 -6.822 -2.505 1.00 92.50 194 ARG A C 1
ATOM 1413 O O . ARG A 1 194 ? -8.005 -7.646 -2.253 1.00 92.50 194 ARG A O 1
ATOM 1420 N N . LEU A 1 195 ? -7.404 -5.544 -2.769 1.00 92.12 195 LEU A N 1
ATOM 1421 C CA . LEU A 1 195 ? -8.768 -5.017 -2.777 1.00 92.12 195 LEU A CA 1
ATOM 1422 C C . LEU A 1 195 ? -9.627 -5.605 -3.911 1.00 92.12 195 LEU A C 1
ATOM 1424 O O . LEU A 1 195 ? -10.855 -5.644 -3.809 1.00 92.12 195 LEU A O 1
ATOM 1428 N N . ARG A 1 196 ? -8.987 -6.112 -4.970 1.00 89.38 196 ARG A N 1
ATOM 1429 C CA . ARG A 1 196 ? -9.646 -6.782 -6.103 1.00 89.38 196 ARG A CA 1
ATOM 1430 C C . ARG A 1 196 ? -9.882 -8.273 -5.864 1.00 89.38 196 ARG A C 1
ATOM 1432 O O . ARG A 1 196 ? -10.758 -8.854 -6.505 1.00 89.38 196 ARG A O 1
ATOM 1439 N N . VAL A 1 197 ? -9.138 -8.881 -4.937 1.00 89.69 197 VAL A N 1
ATOM 1440 C CA . VAL A 1 197 ? -9.328 -10.268 -4.497 1.00 89.69 197 VAL A CA 1
ATOM 1441 C C . VAL A 1 197 ? -10.445 -10.298 -3.460 1.00 89.69 197 VAL A C 1
ATOM 1443 O O . VAL A 1 197 ? -10.247 -9.904 -2.313 1.00 89.69 197 VAL A O 1
ATOM 1446 N N . VAL A 1 198 ? -11.628 -10.786 -3.838 1.00 89.56 198 VAL A N 1
ATOM 1447 C CA . VAL A 1 198 ? -12.773 -10.862 -2.916 1.00 89.56 198 VAL A CA 1
ATOM 1448 C C . VAL A 1 198 ? -13.068 -12.287 -2.456 1.00 89.56 198 VAL A C 1
ATOM 1450 O O . VAL A 1 198 ? -12.820 -13.275 -3.151 1.00 89.56 198 VAL A O 1
ATOM 1453 N N . ASN A 1 199 ? -13.616 -12.407 -1.249 1.00 87.56 199 ASN A N 1
ATOM 1454 C CA . ASN A 1 199 ? -14.100 -13.669 -0.713 1.00 87.56 199 ASN A CA 1
ATOM 1455 C C . ASN A 1 199 ? -15.484 -14.060 -1.248 1.00 87.56 199 ASN A C 1
ATOM 1457 O O . ASN A 1 199 ? -16.115 -13.339 -2.017 1.00 87.56 199 ASN A O 1
ATOM 1461 N N . LYS A 1 200 ? -15.977 -15.226 -0.811 1.00 87.44 200 LYS A N 1
ATOM 1462 C CA . LYS A 1 200 ? -17.309 -15.734 -1.185 1.00 87.44 200 LYS A CA 1
ATOM 1463 C C . LYS A 1 200 ? -18.446 -14.809 -0.728 1.00 87.44 200 LYS A C 1
ATOM 1465 O O . LYS A 1 200 ? -19.548 -14.897 -1.251 1.00 87.44 200 LYS A O 1
ATOM 1470 N N . GLN A 1 201 ? -18.182 -13.940 0.243 1.00 87.50 201 GLN A N 1
ATOM 1471 C CA . GLN A 1 201 ? -19.089 -12.925 0.771 1.00 87.50 201 GLN A CA 1
ATOM 1472 C C . GLN A 1 201 ? -18.922 -11.565 0.067 1.00 87.50 201 GLN A C 1
ATOM 1474 O O . GLN A 1 201 ? -19.552 -10.590 0.476 1.00 87.50 201 GLN A O 1
ATOM 1479 N N . GLY A 1 202 ? -18.080 -11.487 -0.970 1.00 86.62 202 GLY A N 1
ATOM 1480 C CA . GLY A 1 202 ? -17.791 -10.261 -1.711 1.00 86.62 202 GLY A CA 1
ATOM 1481 C C . GLY A 1 202 ? -16.899 -9.265 -0.966 1.00 86.62 202 GLY A C 1
ATOM 1482 O O . GLY A 1 202 ? -16.788 -8.127 -1.409 1.00 86.62 202 GLY A O 1
ATOM 1483 N N . LEU A 1 203 ? -16.276 -9.666 0.148 1.00 91.38 203 LEU A N 1
ATOM 1484 C CA . LEU A 1 203 ? -15.385 -8.809 0.928 1.00 91.38 203 LEU A CA 1
ATOM 1485 C C . LEU A 1 203 ? -13.942 -8.897 0.404 1.00 91.38 203 LEU A C 1
ATOM 1487 O O . LEU A 1 203 ? -13.446 -10.016 0.229 1.00 91.38 203 LEU A O 1
ATOM 1491 N N . PRO A 1 204 ? -13.260 -7.760 0.204 1.00 93.75 204 PRO A N 1
ATOM 1492 C CA . PRO A 1 204 ? -11.855 -7.706 -0.195 1.00 93.75 204 PRO A CA 1
ATOM 1493 C C . PRO A 1 204 ? -10.875 -8.386 0.777 1.00 93.75 204 PRO A C 1
ATOM 1495 O O . PRO A 1 204 ? -11.127 -8.467 1.978 1.00 93.75 204 PRO A O 1
ATOM 1498 N N . ASP A 1 205 ? -9.715 -8.832 0.299 1.00 94.81 205 ASP A N 1
ATOM 1499 C CA . ASP A 1 205 ? -8.696 -9.512 1.115 1.00 94.81 205 ASP A CA 1
ATOM 1500 C C . ASP A 1 205 ? -7.650 -8.552 1.698 1.00 94.81 205 ASP A C 1
ATOM 1502 O O . ASP A 1 205 ? -6.449 -8.688 1.465 1.00 94.81 205 ASP A O 1
ATOM 1506 N N . ILE A 1 206 ? -8.105 -7.557 2.465 1.00 94.62 206 ILE A N 1
ATOM 1507 C CA . ILE A 1 206 ? -7.254 -6.481 3.009 1.00 94.62 206 ILE A CA 1
ATOM 1508 C C . ILE A 1 206 ? -6.022 -7.034 3.753 1.00 94.62 206 ILE A C 1
ATOM 1510 O O . ILE A 1 206 ? -4.904 -6.533 3.598 1.00 94.62 206 ILE A O 1
ATOM 1514 N N . ASP A 1 207 ? -6.210 -8.088 4.550 1.00 93.12 207 ASP A N 1
ATOM 1515 C CA . ASP A 1 207 ? -5.157 -8.688 5.376 1.00 93.12 207 ASP A CA 1
ATOM 1516 C C . ASP A 1 207 ? -4.240 -9.663 4.613 1.00 93.12 207 ASP A C 1
ATOM 1518 O O . ASP A 1 207 ? -3.239 -10.124 5.169 1.00 93.12 207 ASP A O 1
ATOM 1522 N N . GLY A 1 208 ? -4.521 -9.928 3.333 1.00 94.19 208 GLY A N 1
ATOM 1523 C CA . GLY A 1 208 ? -3.692 -10.756 2.460 1.00 94.19 208 GLY A CA 1
ATOM 1524 C C . GLY A 1 208 ? -3.633 -12.230 2.863 1.00 94.19 208 GLY A C 1
ATOM 1525 O O . GLY A 1 208 ? -2.627 -12.895 2.597 1.00 94.19 208 GLY A O 1
ATOM 1526 N N . LYS A 1 209 ? -4.653 -12.755 3.555 1.00 92.94 209 LYS A N 1
ATOM 1527 C CA . LYS A 1 209 ? -4.654 -14.157 4.005 1.00 92.94 209 LYS A CA 1
ATOM 1528 C C . LYS A 1 209 ? -4.865 -15.148 2.864 1.00 92.94 209 LYS A C 1
ATOM 1530 O O . LYS A 1 209 ? -4.447 -16.305 2.999 1.00 92.94 209 LYS A O 1
ATOM 1535 N N . ARG A 1 210 ? -5.501 -14.740 1.762 1.00 91.12 210 ARG A N 1
ATOM 1536 C CA . ARG A 1 210 ? -5.800 -15.631 0.630 1.00 91.12 210 ARG A CA 1
ATOM 1537 C C . ARG A 1 210 ? -4.562 -15.944 -0.191 1.00 91.12 210 ARG A C 1
ATOM 1539 O O . ARG A 1 210 ? -3.667 -15.118 -0.328 1.00 91.12 210 ARG A O 1
ATOM 1546 N N . GLN A 1 211 ? -4.564 -17.131 -0.798 1.00 91.88 211 GLN A N 1
ATOM 1547 C CA . GLN A 1 211 ? -3.483 -17.553 -1.683 1.00 91.88 211 GLN A CA 1
ATOM 1548 C C . GLN A 1 211 ? -3.325 -16.591 -2.864 1.00 91.88 211 GLN A C 1
ATOM 1550 O O . GLN A 1 211 ? -2.227 -16.113 -3.087 1.00 91.88 211 GLN A O 1
ATOM 1555 N N . ALA A 1 212 ? -4.426 -16.169 -3.491 1.00 90.69 212 ALA A N 1
ATOM 1556 C CA . ALA A 1 212 ? -4.398 -15.183 -4.569 1.00 90.69 212 ALA A CA 1
ATOM 1557 C C . ALA A 1 212 ? -3.674 -13.873 -4.182 1.00 90.69 212 ALA A C 1
ATOM 1559 O O . ALA A 1 212 ? -2.815 -13.381 -4.904 1.00 90.69 212 ALA A O 1
ATOM 1560 N N . SER A 1 213 ? -3.937 -13.322 -2.997 1.00 93.31 213 SER A N 1
ATOM 1561 C CA . SER A 1 213 ? -3.236 -12.122 -2.521 1.00 93.31 213 SER A CA 1
ATOM 1562 C C . SER A 1 213 ? -1.741 -12.345 -2.285 1.00 93.31 213 SER A C 1
ATOM 1564 O O . SER A 1 213 ? -0.939 -11.430 -2.487 1.00 93.31 213 SER A O 1
ATOM 1566 N N . LYS A 1 214 ? -1.362 -13.549 -1.840 1.00 94.94 214 LYS A N 1
ATOM 1567 C CA . LYS A 1 214 ? 0.040 -13.944 -1.658 1.00 94.94 214 LYS A CA 1
ATOM 1568 C C . LYS A 1 214 ? 0.735 -14.134 -3.001 1.00 94.94 214 LYS A C 1
ATOM 1570 O O . LYS A 1 214 ? 1.838 -13.627 -3.166 1.00 94.94 214 LYS A O 1
ATOM 1575 N N . ASP A 1 215 ? 0.077 -14.785 -3.953 1.00 93.69 215 ASP A N 1
ATOM 1576 C CA . ASP A 1 215 ? 0.602 -15.027 -5.296 1.00 93.69 215 ASP A CA 1
ATOM 1577 C C . ASP A 1 215 ? 0.784 -13.708 -6.056 1.00 93.69 215 ASP A C 1
ATOM 1579 O O . ASP A 1 215 ? 1.821 -13.498 -6.675 1.00 93.69 215 ASP A O 1
ATOM 1583 N N . LEU A 1 216 ? -0.163 -12.768 -5.940 1.00 93.69 216 LEU A N 1
ATOM 1584 C CA . LEU A 1 216 ? -0.017 -11.411 -6.476 1.00 93.69 216 LEU A CA 1
ATOM 1585 C C . LEU A 1 216 ? 1.240 -10.723 -5.922 1.00 93.69 216 LEU A C 1
ATOM 1587 O O . LEU A 1 216 ? 2.045 -10.198 -6.688 1.00 93.69 216 LEU A O 1
ATOM 1591 N N . ALA A 1 217 ? 1.409 -10.713 -4.595 1.00 95.62 217 ALA A N 1
ATOM 1592 C CA . ALA A 1 217 ? 2.578 -10.102 -3.969 1.00 95.62 217 ALA A CA 1
ATOM 1593 C C . ALA A 1 217 ? 3.872 -10.805 -4.408 1.00 95.62 217 ALA A C 1
ATOM 1595 O O . ALA A 1 217 ? 4.840 -10.133 -4.759 1.00 95.62 217 ALA A O 1
ATOM 1596 N N . SER A 1 218 ? 3.868 -12.141 -4.458 1.00 95.69 218 SER A N 1
ATOM 1597 C CA . SER A 1 218 ? 4.986 -12.940 -4.964 1.00 95.69 218 SER A CA 1
ATOM 1598 C C . SER A 1 218 ? 5.349 -12.544 -6.392 1.00 95.69 218 SER A C 1
ATOM 1600 O O . SER A 1 218 ? 6.513 -12.284 -6.667 1.00 95.69 218 SER A O 1
ATOM 1602 N N . ASN A 1 219 ? 4.364 -12.416 -7.280 1.00 95.38 219 ASN A N 1
ATOM 1603 C CA . ASN A 1 219 ? 4.593 -12.081 -8.683 1.00 95.38 219 ASN A CA 1
ATOM 1604 C C . ASN A 1 219 ? 5.114 -10.653 -8.870 1.00 95.38 219 ASN A C 1
ATOM 1606 O O . ASN A 1 219 ? 5.939 -10.432 -9.753 1.00 95.38 219 ASN A O 1
ATOM 1610 N N . ILE A 1 220 ? 4.718 -9.705 -8.012 1.00 95.50 220 ILE A N 1
ATOM 1611 C CA . ILE A 1 220 ? 5.343 -8.375 -7.962 1.00 95.50 220 ILE A CA 1
ATOM 1612 C C . ILE A 1 220 ? 6.836 -8.508 -7.642 1.00 95.50 220 ILE A C 1
ATOM 1614 O O . ILE A 1 220 ? 7.655 -7.983 -8.389 1.00 95.50 220 ILE A O 1
ATOM 1618 N N . TYR A 1 221 ? 7.204 -9.243 -6.587 1.00 95.62 221 TYR A N 1
ATOM 1619 C CA . TYR A 1 221 ? 8.610 -9.406 -6.197 1.00 95.62 221 TYR A CA 1
ATOM 1620 C C . TYR A 1 221 ? 9.437 -10.173 -7.230 1.00 95.62 221 TYR A C 1
ATOM 1622 O O . TYR A 1 221 ? 10.546 -9.748 -7.551 1.00 95.62 221 TYR A O 1
ATOM 1630 N N . THR A 1 222 ? 8.898 -11.263 -7.782 1.00 94.56 222 THR A N 1
ATOM 1631 C CA . THR A 1 222 ? 9.542 -12.022 -8.859 1.00 94.56 222 THR A CA 1
ATOM 1632 C C . THR A 1 222 ? 9.789 -11.122 -10.064 1.00 94.56 222 THR A C 1
ATOM 1634 O O . THR A 1 222 ? 10.914 -11.059 -10.555 1.00 94.56 222 THR A O 1
ATOM 1637 N N . ARG A 1 223 ? 8.786 -10.340 -10.485 1.00 94.56 223 ARG A N 1
ATOM 1638 C CA . ARG A 1 223 ? 8.943 -9.420 -11.613 1.00 94.56 223 ARG A CA 1
ATOM 1639 C C . ARG A 1 223 ? 9.936 -8.294 -11.314 1.00 94.56 223 ARG A C 1
ATOM 1641 O O . ARG A 1 223 ? 10.682 -7.898 -12.203 1.00 94.56 223 ARG A O 1
ATOM 1648 N N . THR A 1 224 ? 10.001 -7.797 -10.076 1.00 93.00 224 THR A N 1
ATOM 1649 C CA . THR A 1 224 ? 11.040 -6.838 -9.661 1.00 93.00 224 THR A CA 1
ATOM 1650 C C . THR A 1 224 ? 12.436 -7.439 -9.801 1.00 93.00 224 THR A C 1
ATOM 1652 O O . THR A 1 224 ? 13.325 -6.780 -10.336 1.00 93.00 224 THR A O 1
ATOM 1655 N N . ALA A 1 225 ? 12.633 -8.679 -9.346 1.00 91.38 225 ALA A N 1
ATOM 1656 C CA . ALA A 1 225 ? 13.920 -9.365 -9.427 1.00 91.38 225 ALA A CA 1
ATOM 1657 C C . ALA A 1 225 ? 14.356 -9.583 -10.886 1.00 91.38 225 ALA A C 1
ATOM 1659 O O . ALA A 1 225 ? 15.502 -9.302 -11.237 1.00 91.38 225 ALA A O 1
ATOM 1660 N N . GLU A 1 226 ? 13.424 -10.000 -11.749 1.00 91.44 226 GLU A N 1
ATOM 1661 C CA . GLU A 1 226 ? 13.646 -10.101 -13.197 1.00 91.44 226 GLU A CA 1
ATOM 1662 C C . GLU A 1 226 ? 14.074 -8.759 -13.797 1.00 91.44 226 GLU A C 1
ATOM 1664 O O . GLU A 1 226 ? 15.083 -8.699 -14.495 1.00 91.44 226 GLU A O 1
ATOM 1669 N N . MET A 1 227 ? 13.367 -7.669 -13.483 1.00 92.19 227 MET A N 1
ATOM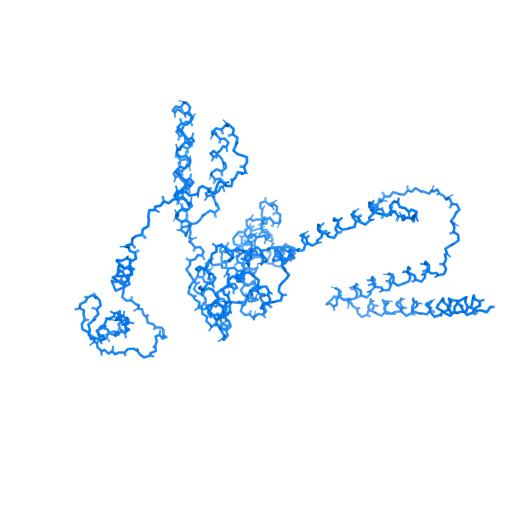 1670 C CA . MET A 1 227 ? 13.709 -6.336 -13.985 1.00 92.19 227 MET A CA 1
ATOM 1671 C C . MET A 1 227 ? 15.101 -5.880 -13.532 1.00 92.19 227 MET A C 1
ATOM 1673 O O . MET A 1 227 ? 15.857 -5.341 -14.337 1.00 92.19 227 MET A O 1
ATOM 1677 N N . LEU A 1 228 ? 15.474 -6.116 -12.272 1.00 88.12 228 LEU A N 1
ATOM 1678 C CA . LEU A 1 228 ? 16.813 -5.789 -11.771 1.00 88.12 228 LEU A CA 1
ATOM 1679 C C . LEU A 1 228 ? 17.903 -6.590 -12.499 1.00 88.12 228 LEU A C 1
ATOM 1681 O O . LEU A 1 228 ? 18.922 -6.012 -12.889 1.00 88.12 228 LEU A O 1
ATOM 1685 N N . ALA A 1 229 ? 17.672 -7.883 -12.740 1.00 87.44 229 ALA A N 1
ATOM 1686 C CA . ALA A 1 229 ? 18.590 -8.742 -13.486 1.00 87.44 229 ALA A CA 1
ATOM 1687 C C . ALA A 1 229 ? 18.716 -8.317 -14.962 1.00 87.44 229 ALA A C 1
ATOM 1689 O O . ALA A 1 229 ? 19.831 -8.154 -15.457 1.00 87.44 229 ALA A O 1
ATOM 1690 N N . GLU A 1 230 ? 17.596 -8.046 -15.646 1.00 88.44 230 GLU A N 1
ATOM 1691 C CA . GLU A 1 230 ? 17.560 -7.499 -17.017 1.00 88.44 230 GLU A CA 1
ATOM 1692 C C . GLU A 1 230 ? 18.368 -6.192 -17.137 1.00 88.44 230 GLU A C 1
ATOM 1694 O O . GLU A 1 230 ? 18.892 -5.855 -18.200 1.00 88.44 230 GLU A O 1
ATOM 1699 N N . GLN A 1 231 ? 18.483 -5.453 -16.034 1.00 85.44 231 GLN A N 1
ATOM 1700 C CA . GLN A 1 231 ? 19.135 -4.152 -15.958 1.00 85.44 231 GLN A CA 1
ATOM 1701 C C . GLN A 1 231 ? 20.562 -4.212 -15.382 1.00 85.44 231 GLN A C 1
ATOM 1703 O O . GLN A 1 231 ? 21.170 -3.161 -15.173 1.00 85.44 231 GLN A O 1
ATOM 1708 N N . GLY A 1 232 ? 21.105 -5.409 -15.137 1.00 82.19 232 GLY A N 1
ATOM 1709 C CA . GLY A 1 232 ? 22.489 -5.615 -14.697 1.00 82.19 232 GLY A CA 1
ATOM 1710 C C . GLY A 1 232 ? 22.757 -5.362 -13.209 1.00 82.19 232 GLY A C 1
ATOM 1711 O O . GLY A 1 232 ? 23.919 -5.268 -12.823 1.00 82.19 232 GLY A O 1
ATOM 1712 N N . TYR A 1 233 ? 21.723 -5.273 -12.362 1.00 76.69 233 TYR A N 1
ATOM 1713 C CA . TYR A 1 233 ? 21.844 -5.144 -10.896 1.00 76.69 233 TYR A CA 1
ATOM 1714 C C . TYR A 1 233 ? 22.045 -6.510 -10.197 1.00 76.69 233 TYR A C 1
ATOM 1716 O O . TYR A 1 233 ? 21.556 -6.750 -9.097 1.00 76.69 233 TYR A O 1
ATOM 1724 N N . GLY A 1 234 ? 22.765 -7.413 -10.864 1.00 66.31 234 GLY A N 1
ATOM 1725 C CA . GLY A 1 234 ? 23.005 -8.805 -10.487 1.00 66.31 234 GLY A CA 1
ATOM 1726 C C . GLY A 1 234 ? 23.455 -9.605 -11.712 1.00 66.31 234 GLY A C 1
ATOM 1727 O O . GLY A 1 234 ? 23.174 -9.210 -12.845 1.00 66.31 234 GLY A O 1
ATOM 1728 N N . SER A 1 235 ? 24.164 -10.718 -11.512 1.00 63.09 235 SER A N 1
ATOM 1729 C CA . SER A 1 235 ? 24.503 -11.651 -12.604 1.00 63.09 235 SER A CA 1
ATOM 1730 C C . SER A 1 235 ? 23.353 -12.628 -12.880 1.00 63.09 235 SER A C 1
ATOM 1732 O O . SER A 1 235 ? 23.318 -13.279 -13.924 1.00 63.09 235 SER A O 1
ATOM 1734 N N . SER A 1 236 ? 22.420 -12.745 -11.931 1.00 65.88 236 SER A N 1
ATOM 1735 C CA . SER A 1 236 ? 21.245 -13.608 -11.972 1.00 65.88 236 SER A CA 1
ATOM 1736 C C . SER A 1 236 ? 20.113 -13.055 -11.093 1.00 65.88 236 SER A C 1
ATOM 1738 O O . SER A 1 236 ? 20.335 -12.176 -10.265 1.00 65.88 236 SER A O 1
ATOM 1740 N N . VAL A 1 237 ? 18.905 -13.614 -11.233 1.00 71.06 237 VAL A N 1
ATOM 1741 C CA . VAL A 1 237 ? 17.768 -13.338 -10.331 1.00 71.06 237 VAL A CA 1
ATOM 1742 C C . VAL A 1 237 ? 18.127 -13.644 -8.871 1.00 71.06 237 VAL A C 1
ATOM 1744 O O . VAL A 1 237 ? 17.744 -12.886 -7.990 1.00 71.06 237 VAL A O 1
ATOM 1747 N N . ALA A 1 238 ? 18.932 -14.686 -8.628 1.00 70.50 238 ALA A N 1
ATOM 1748 C CA . ALA A 1 238 ? 19.353 -15.088 -7.286 1.00 70.50 238 ALA A CA 1
ATOM 1749 C C . ALA A 1 238 ? 20.225 -14.025 -6.594 1.00 70.50 238 ALA A C 1
ATOM 1751 O O . ALA A 1 238 ? 20.193 -13.883 -5.376 1.00 70.50 238 ALA A O 1
ATOM 1752 N N . ASP A 1 239 ? 20.967 -13.224 -7.365 1.00 72.81 239 ASP A N 1
ATOM 1753 C CA . ASP A 1 239 ? 21.782 -12.139 -6.806 1.00 72.81 239 ASP A CA 1
ATOM 1754 C C . ASP A 1 239 ? 20.918 -10.955 -6.336 1.00 72.81 239 ASP A C 1
ATOM 1756 O O . ASP A 1 239 ? 21.355 -10.157 -5.508 1.00 72.81 239 ASP A O 1
ATOM 1760 N N . ALA A 1 240 ? 19.680 -10.843 -6.833 1.00 80.94 240 ALA A N 1
ATOM 1761 C CA . ALA A 1 240 ? 18.719 -9.835 -6.395 1.00 80.94 240 ALA A CA 1
ATOM 1762 C C . ALA A 1 240 ? 17.939 -10.261 -5.135 1.00 80.94 240 ALA A C 1
ATOM 1764 O O . ALA A 1 240 ? 17.255 -9.423 -4.541 1.00 80.94 240 ALA A O 1
ATOM 1765 N N . ASP A 1 241 ? 18.051 -11.519 -4.690 1.00 82.50 241 ASP A N 1
ATOM 1766 C CA . ASP A 1 241 ? 17.229 -12.070 -3.604 1.00 82.50 241 ASP A CA 1
ATOM 1767 C C . ASP A 1 241 ? 17.400 -11.305 -2.284 1.00 82.50 241 ASP A C 1
ATOM 1769 O O . ASP A 1 241 ? 16.416 -11.053 -1.587 1.00 82.50 241 ASP A O 1
ATOM 1773 N N . GLU A 1 242 ? 18.616 -10.866 -1.944 1.00 83.75 242 GLU A N 1
ATOM 1774 C CA . GLU A 1 242 ? 18.857 -10.092 -0.717 1.00 83.75 242 GLU A CA 1
ATOM 1775 C C . GLU A 1 242 ? 18.187 -8.708 -0.769 1.00 83.75 242 GLU A C 1
ATOM 1777 O O . GLU A 1 242 ? 17.568 -8.266 0.206 1.00 83.75 242 GLU A O 1
ATOM 1782 N N . LEU A 1 243 ? 18.245 -8.038 -1.926 1.00 85.88 243 LEU A N 1
ATOM 1783 C CA . LEU A 1 243 ? 17.594 -6.742 -2.143 1.00 85.88 243 LEU A CA 1
ATOM 1784 C C . LEU A 1 243 ? 16.071 -6.877 -2.065 1.00 85.88 243 LEU A C 1
ATOM 1786 O O . LEU A 1 243 ? 15.402 -6.057 -1.429 1.00 85.88 243 LEU A O 1
ATOM 1790 N N . ILE A 1 244 ? 15.531 -7.937 -2.668 1.00 90.56 244 ILE A N 1
ATOM 1791 C CA . ILE A 1 244 ? 14.102 -8.242 -2.635 1.00 90.56 244 ILE A CA 1
ATOM 1792 C C . ILE A 1 244 ? 13.651 -8.599 -1.219 1.00 90.56 244 ILE A C 1
ATOM 1794 O O . ILE A 1 244 ? 12.629 -8.076 -0.777 1.00 90.56 244 ILE A O 1
ATOM 1798 N N . LYS A 1 245 ? 14.415 -9.400 -0.468 1.00 91.06 245 LYS A N 1
ATOM 1799 C CA . LYS A 1 245 ? 14.111 -9.731 0.933 1.00 91.06 245 LYS A CA 1
ATOM 1800 C C . LYS A 1 245 ? 14.071 -8.477 1.812 1.00 91.06 245 LYS A C 1
ATOM 1802 O O . LYS A 1 245 ? 13.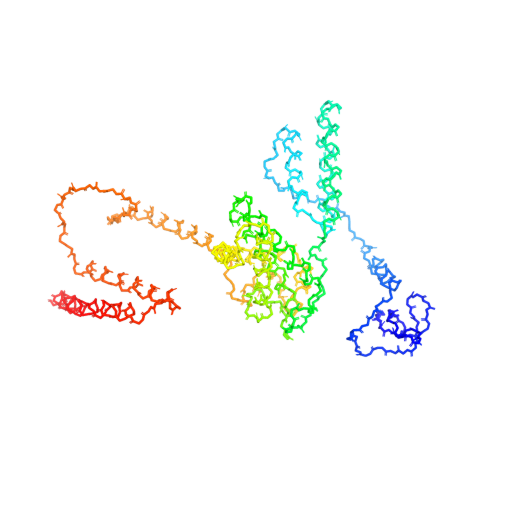109 -8.258 2.544 1.00 91.06 245 LYS A O 1
ATOM 1807 N N . ASN A 1 246 ? 15.057 -7.590 1.675 1.00 90.25 246 ASN A N 1
ATOM 1808 C CA . ASN A 1 246 ? 15.084 -6.314 2.397 1.00 90.25 246 ASN A CA 1
ATOM 1809 C C . ASN A 1 246 ? 13.877 -5.424 2.037 1.00 90.25 246 ASN A C 1
ATOM 1811 O O . ASN A 1 246 ? 13.257 -4.803 2.908 1.00 90.25 246 ASN A O 1
ATOM 1815 N N . LEU A 1 247 ? 13.502 -5.384 0.753 1.00 91.81 247 LEU A N 1
ATOM 1816 C CA . LEU A 1 247 ? 12.290 -4.697 0.311 1.00 91.81 247 LEU A CA 1
ATOM 1817 C C . LEU A 1 247 ? 11.029 -5.336 0.915 1.00 91.81 247 LEU A C 1
ATOM 1819 O O . LEU A 1 247 ? 10.169 -4.602 1.397 1.00 91.81 247 LEU A O 1
ATOM 1823 N N . GLN A 1 248 ? 10.914 -6.666 0.925 1.00 95.06 248 GLN A N 1
ATOM 1824 C CA . GLN A 1 248 ? 9.782 -7.403 1.500 1.00 95.06 248 GLN A CA 1
ATOM 1825 C C . GLN A 1 248 ? 9.568 -7.059 2.976 1.00 95.06 248 GLN A C 1
ATOM 1827 O O . GLN A 1 248 ? 8.451 -6.695 3.353 1.00 95.06 248 GLN A O 1
ATOM 1832 N N . ASP A 1 249 ? 10.628 -7.072 3.786 1.00 94.69 249 ASP A N 1
ATOM 1833 C CA . ASP A 1 249 ? 10.560 -6.725 5.213 1.00 94.69 249 ASP A CA 1
ATOM 1834 C C . ASP A 1 249 ? 10.055 -5.288 5.420 1.00 94.69 249 ASP A C 1
ATOM 1836 O O . ASP A 1 249 ? 9.179 -5.011 6.252 1.00 94.69 249 ASP A O 1
ATOM 1840 N N . LYS A 1 250 ? 10.559 -4.350 4.610 1.00 94.50 250 LYS A N 1
ATOM 1841 C CA . LYS A 1 250 ? 10.120 -2.948 4.641 1.00 94.50 250 LYS A CA 1
ATOM 1842 C C . LYS A 1 250 ? 8.679 -2.794 4.173 1.00 94.50 250 LYS A C 1
ATOM 1844 O O . LYS A 1 250 ? 7.931 -2.042 4.793 1.00 94.50 250 LYS A O 1
ATOM 1849 N N . VAL A 1 251 ? 8.262 -3.503 3.127 1.00 95.94 251 VAL A N 1
ATOM 1850 C CA . VAL A 1 251 ? 6.874 -3.503 2.641 1.00 95.94 251 VAL A CA 1
ATOM 1851 C C . VAL A 1 251 ? 5.943 -4.055 3.717 1.00 95.94 251 VAL A C 1
ATOM 1853 O O . VAL A 1 251 ? 4.905 -3.455 3.991 1.00 95.94 251 VAL A O 1
ATOM 1856 N N . GLN A 1 252 ? 6.324 -5.141 4.392 1.00 95.94 252 GLN A N 1
ATOM 1857 C CA . GLN A 1 252 ? 5.552 -5.705 5.497 1.00 95.94 252 GLN A CA 1
ATOM 1858 C C . GLN A 1 252 ? 5.417 -4.704 6.652 1.00 95.94 252 GLN A C 1
ATOM 1860 O O . GLN A 1 252 ? 4.342 -4.578 7.246 1.00 95.94 252 GLN A O 1
ATOM 1865 N N . TYR A 1 253 ? 6.479 -3.956 6.961 1.00 95.19 253 TYR A N 1
ATOM 1866 C CA . TYR A 1 253 ? 6.407 -2.865 7.929 1.00 95.19 253 TYR A CA 1
ATOM 1867 C C . TYR A 1 253 ? 5.463 -1.746 7.458 1.00 95.19 253 TYR A C 1
ATOM 1869 O O . TYR A 1 253 ? 4.584 -1.334 8.220 1.00 95.19 253 TYR A O 1
ATOM 1877 N N . GLN A 1 254 ? 5.585 -1.297 6.205 1.00 95.88 254 GLN A N 1
ATOM 1878 C CA . GLN A 1 254 ? 4.745 -0.239 5.630 1.00 95.88 254 GLN A CA 1
ATOM 1879 C C . GLN A 1 254 ? 3.269 -0.638 5.542 1.00 95.88 254 GLN A C 1
ATOM 1881 O O . GLN A 1 254 ? 2.405 0.196 5.797 1.00 95.88 254 GLN A O 1
ATOM 1886 N N . MET A 1 255 ? 2.952 -1.913 5.310 1.00 96.56 255 MET A N 1
ATOM 1887 C CA . MET A 1 255 ? 1.576 -2.423 5.358 1.00 96.56 255 MET A CA 1
ATOM 1888 C C . MET A 1 255 ? 0.885 -2.149 6.697 1.00 96.56 255 MET A C 1
ATOM 1890 O O . MET A 1 255 ? -0.324 -1.920 6.732 1.00 96.56 255 MET A O 1
ATOM 1894 N N . THR A 1 256 ? 1.642 -2.092 7.799 1.00 95.81 256 THR A N 1
ATOM 1895 C CA . THR A 1 256 ? 1.081 -1.730 9.111 1.00 95.81 256 THR A CA 1
ATOM 1896 C C . THR A 1 256 ? 0.647 -0.269 9.203 1.00 95.81 256 THR A C 1
ATOM 1898 O O . THR A 1 256 ? -0.119 0.062 10.097 1.00 95.81 256 THR A O 1
ATOM 1901 N N . ALA A 1 257 ? 1.110 0.597 8.301 1.00 93.75 257 ALA A N 1
ATOM 1902 C CA . ALA A 1 257 ? 0.674 1.985 8.177 1.00 93.75 257 ALA A CA 1
ATOM 1903 C C . ALA A 1 257 ? -0.352 2.170 7.049 1.00 93.75 257 ALA A C 1
ATOM 1905 O O . ALA A 1 257 ? -1.361 2.845 7.245 1.00 93.75 257 ALA A O 1
ATOM 1906 N N . VAL A 1 258 ? -0.126 1.528 5.902 1.00 95.06 258 VAL A N 1
ATOM 1907 C CA . VAL A 1 258 ? -0.973 1.642 4.708 1.00 95.06 258 VAL A CA 1
ATOM 1908 C C . VAL A 1 258 ? -2.379 1.101 4.963 1.00 95.06 258 VAL A C 1
ATOM 1910 O O . VAL A 1 258 ? -3.347 1.787 4.646 1.00 95.06 258 VAL A O 1
ATOM 1913 N N . ILE A 1 259 ? -2.522 -0.073 5.593 1.00 96.56 259 ILE A N 1
ATOM 1914 C CA . ILE A 1 259 ? -3.849 -0.662 5.830 1.00 96.56 259 ILE A CA 1
ATOM 1915 C C . ILE A 1 259 ? -4.706 0.227 6.754 1.00 96.56 259 ILE A C 1
ATOM 1917 O O . ILE A 1 259 ? -5.811 0.587 6.349 1.00 96.56 259 ILE A O 1
ATOM 1921 N N . PRO A 1 260 ? -4.251 0.643 7.956 1.00 94.50 260 PRO A N 1
ATOM 1922 C CA . PRO A 1 260 ? -5.066 1.511 8.807 1.00 94.50 260 PRO A CA 1
ATOM 1923 C C . PRO A 1 260 ? -5.325 2.891 8.196 1.00 94.50 260 PRO A C 1
ATOM 1925 O O . PRO A 1 260 ? -6.365 3.487 8.462 1.00 94.50 260 PRO A O 1
ATOM 1928 N N . ALA A 1 261 ? -4.402 3.424 7.388 1.00 93.12 261 ALA A N 1
ATOM 1929 C CA . ALA A 1 261 ? -4.626 4.677 6.666 1.00 93.12 261 ALA A CA 1
ATOM 1930 C C . ALA A 1 261 ? -5.738 4.535 5.616 1.00 93.12 261 ALA A C 1
ATOM 1932 O O . ALA A 1 261 ? -6.646 5.363 5.581 1.00 93.12 261 ALA A O 1
ATOM 1933 N N . PHE A 1 262 ? -5.712 3.460 4.824 1.00 96.06 262 PHE A N 1
ATOM 1934 C CA . PHE A 1 262 ? -6.770 3.139 3.870 1.00 96.06 262 PHE A CA 1
ATOM 1935 C C . PHE A 1 262 ? -8.123 2.964 4.574 1.00 96.06 262 PHE A C 1
ATOM 1937 O O . PHE A 1 262 ? -9.095 3.612 4.196 1.00 96.06 262 PHE A O 1
ATOM 1944 N N . ILE A 1 263 ? -8.183 2.180 5.656 1.00 95.88 263 ILE A N 1
ATOM 1945 C CA . ILE A 1 263 ? -9.433 1.964 6.401 1.00 95.88 263 ILE A CA 1
ATOM 1946 C C . ILE A 1 263 ? -9.987 3.292 6.941 1.00 95.88 263 ILE A C 1
ATOM 1948 O O . ILE A 1 263 ? -11.171 3.561 6.774 1.00 95.88 263 ILE A O 1
ATOM 1952 N N . ARG A 1 264 ? -9.139 4.162 7.513 1.00 92.94 264 ARG A N 1
ATOM 1953 C CA . ARG A 1 264 ? -9.542 5.514 7.954 1.00 92.94 264 ARG A CA 1
ATOM 1954 C C . ARG A 1 264 ? -10.025 6.399 6.803 1.00 92.94 264 ARG A C 1
ATOM 1956 O O . ARG A 1 264 ? -10.924 7.209 6.996 1.00 92.94 264 ARG A O 1
ATOM 1963 N N . SER A 1 265 ? -9.455 6.266 5.604 1.00 93.00 265 SER A N 1
ATOM 1964 C CA . SER A 1 265 ? -9.901 7.073 4.459 1.00 93.00 265 SER A CA 1
ATOM 1965 C C . SER A 1 265 ? -11.331 6.759 4.012 1.00 93.00 265 SER A C 1
ATOM 1967 O O . SER A 1 265 ? -11.982 7.644 3.459 1.00 93.00 265 SER A O 1
ATOM 1969 N N . LEU A 1 266 ? -11.858 5.568 4.328 1.00 93.25 266 LEU A N 1
ATOM 1970 C CA . LEU A 1 266 ? -13.233 5.177 3.995 1.00 93.25 266 LEU A CA 1
ATOM 1971 C C . LEU A 1 266 ? -14.287 6.066 4.671 1.00 93.25 266 LEU A C 1
ATOM 1973 O O . LEU A 1 266 ? -15.367 6.244 4.110 1.00 93.25 266 LEU A O 1
ATOM 1977 N N . ASP A 1 267 ? -13.961 6.685 5.811 1.00 92.44 267 ASP A N 1
ATOM 1978 C CA . ASP A 1 267 ? -14.847 7.635 6.500 1.00 92.44 267 ASP A CA 1
ATOM 1979 C C . ASP A 1 267 ? -15.138 8.875 5.645 1.00 92.44 267 ASP A C 1
ATOM 1981 O O . ASP A 1 267 ? -16.219 9.456 5.722 1.00 92.44 267 ASP A O 1
ATOM 1985 N N . ASN A 1 268 ? -14.189 9.251 4.784 1.00 90.75 268 ASN A N 1
ATOM 1986 C CA . ASN A 1 268 ? -14.302 10.398 3.883 1.00 90.75 268 ASN A CA 1
ATOM 1987 C C . ASN A 1 268 ? -14.760 10.001 2.470 1.00 90.75 268 ASN A C 1
ATOM 1989 O O . ASN A 1 268 ? -14.972 10.872 1.627 1.00 90.75 268 ASN A O 1
ATOM 1993 N N . SER A 1 269 ? -14.951 8.701 2.219 1.00 90.81 269 SER A N 1
ATOM 1994 C CA . SER A 1 269 ? -15.355 8.158 0.921 1.00 90.81 269 SER A CA 1
ATOM 1995 C C . SER A 1 269 ? -16.524 7.167 1.055 1.00 90.81 269 SER A C 1
ATOM 1997 O O . SER A 1 269 ? -16.368 5.986 0.729 1.00 90.81 269 SER A O 1
ATOM 1999 N N . PRO A 1 270 ? -17.741 7.605 1.451 1.00 86.38 270 PRO A N 1
ATOM 2000 C CA . PRO A 1 270 ? -18.881 6.701 1.650 1.00 86.38 270 PRO A CA 1
ATOM 2001 C C . PRO A 1 270 ? -19.239 5.880 0.407 1.00 86.38 270 PRO A C 1
ATOM 2003 O O . PRO A 1 270 ? -19.649 4.726 0.508 1.00 86.38 270 PRO A O 1
ATOM 2006 N N . LYS A 1 271 ? -19.052 6.465 -0.783 1.00 88.06 271 LYS A N 1
ATOM 2007 C CA . LYS A 1 271 ? -19.267 5.779 -2.061 1.00 88.06 271 LYS A CA 1
ATOM 2008 C C . LYS A 1 271 ? -18.277 4.633 -2.258 1.00 88.06 271 LYS A C 1
ATOM 2010 O O . LYS A 1 271 ? -18.694 3.543 -2.624 1.00 88.06 271 LYS A O 1
ATOM 2015 N N . GLU A 1 272 ? -16.995 4.875 -2.002 1.00 88.75 272 GLU A N 1
ATOM 2016 C CA . GLU A 1 272 ? -15.943 3.861 -2.112 1.00 88.75 272 GLU A CA 1
ATOM 2017 C C . GLU A 1 272 ? -16.144 2.751 -1.078 1.00 88.75 272 GLU A C 1
ATOM 2019 O O . GLU A 1 272 ? -16.061 1.575 -1.417 1.00 88.75 272 GLU A O 1
ATOM 2024 N N . PHE A 1 273 ? -16.511 3.108 0.156 1.00 92.75 273 PHE A N 1
ATOM 2025 C CA . PHE A 1 273 ? -16.874 2.147 1.193 1.00 92.75 273 PHE A CA 1
ATOM 2026 C C . PHE A 1 273 ? -18.062 1.267 0.787 1.00 92.75 273 PHE A C 1
ATOM 2028 O O . PHE A 1 273 ? -17.966 0.042 0.857 1.00 92.75 273 PHE A O 1
ATOM 2035 N N . ALA A 1 274 ? -19.164 1.871 0.331 1.00 91.44 274 ALA A N 1
ATOM 2036 C CA . ALA A 1 274 ? -20.347 1.137 -0.114 1.00 91.44 274 ALA A CA 1
ATOM 2037 C C . ALA A 1 274 ? -20.053 0.261 -1.332 1.00 91.44 274 ALA A C 1
ATOM 2039 O O . ALA A 1 274 ? -20.598 -0.838 -1.453 1.00 91.44 274 ALA A O 1
ATOM 2040 N N . GLU A 1 275 ? -19.169 0.725 -2.215 1.00 90.25 275 GLU A N 1
ATOM 2041 C CA . GLU A 1 275 ? -18.699 -0.080 -3.321 1.00 90.25 275 GLU A CA 1
ATOM 2042 C C . GLU A 1 275 ? -17.904 -1.265 -2.781 1.00 90.25 275 GLU A C 1
ATOM 2044 O O . GLU A 1 275 ? -18.254 -2.391 -3.102 1.00 90.25 275 GLU A O 1
ATOM 2049 N N . LEU A 1 276 ? -16.821 -1.048 -2.021 1.00 89.88 276 LEU A N 1
ATOM 2050 C CA . LEU A 1 276 ? -15.851 -2.064 -1.569 1.00 89.88 276 LEU A CA 1
ATOM 2051 C C . LEU A 1 276 ? -16.438 -3.079 -0.587 1.00 89.88 276 LEU A C 1
ATOM 2053 O O . LEU A 1 276 ? -16.121 -4.265 -0.675 1.00 89.88 276 LEU A O 1
ATOM 2057 N N . PHE A 1 277 ? -17.340 -2.643 0.285 1.00 94.31 277 PHE A N 1
ATOM 2058 C CA . PHE A 1 277 ? -17.896 -3.446 1.371 1.00 94.31 277 PHE A CA 1
ATOM 2059 C C . PHE A 1 277 ? -19.430 -3.393 1.375 1.00 94.31 277 PHE A C 1
ATOM 2061 O O . PHE A 1 277 ? -20.029 -3.004 2.378 1.00 94.31 277 PHE A O 1
ATOM 2068 N N . PRO A 1 278 ? -20.110 -3.821 0.295 1.00 90.81 278 PRO A N 1
ATOM 2069 C CA . PRO A 1 278 ? -21.548 -3.598 0.131 1.00 90.81 278 PRO A CA 1
ATOM 2070 C C . PRO A 1 278 ? -22.375 -4.285 1.224 1.00 90.81 278 PRO A C 1
ATOM 2072 O O . PRO A 1 278 ? -23.385 -3.758 1.684 1.00 90.81 278 PRO A O 1
ATOM 2075 N N . THR A 1 279 ? -21.926 -5.451 1.693 1.00 91.12 279 THR A N 1
ATOM 2076 C CA . THR A 1 279 ? -22.585 -6.210 2.765 1.00 91.12 279 THR A CA 1
ATOM 2077 C C . THR A 1 279 ? -22.398 -5.592 4.149 1.00 91.12 279 THR A C 1
ATOM 2079 O O . THR A 1 279 ? -23.250 -5.804 5.012 1.00 91.12 279 THR A O 1
ATOM 2082 N N . VAL A 1 280 ? -21.311 -4.844 4.365 1.00 94.25 280 VAL A N 1
ATOM 2083 C CA . VAL A 1 280 ? -21.045 -4.107 5.610 1.00 94.25 280 VAL A CA 1
ATOM 2084 C C . VAL A 1 280 ? -21.796 -2.784 5.579 1.00 94.25 280 VAL A C 1
ATOM 2086 O O . VAL A 1 280 ? -22.516 -2.476 6.519 1.00 94.25 280 VAL A O 1
ATOM 2089 N N . ALA A 1 281 ? -21.714 -2.058 4.463 1.00 93.19 281 ALA A N 1
ATOM 2090 C CA . ALA A 1 281 ? -22.408 -0.793 4.262 1.00 93.19 281 ALA A CA 1
ATOM 2091 C C . ALA A 1 281 ? -23.928 -0.926 4.419 1.00 93.19 281 ALA A C 1
ATOM 2093 O O . ALA A 1 281 ? -24.551 -0.087 5.057 1.00 93.19 281 ALA A O 1
ATOM 2094 N N . ALA A 1 282 ? -24.524 -2.016 3.922 1.00 92.44 282 ALA A N 1
ATOM 2095 C CA . ALA A 1 282 ? -25.956 -2.280 4.078 1.00 92.44 282 ALA A CA 1
ATOM 2096 C C . ALA A 1 282 ? -26.402 -2.557 5.529 1.00 92.44 282 ALA A C 1
ATOM 2098 O O . ALA A 1 282 ? -27.599 -2.549 5.806 1.00 92.44 282 ALA A O 1
ATOM 2099 N N . LYS A 1 283 ? -25.464 -2.858 6.435 1.00 93.50 283 LYS A N 1
ATOM 2100 C CA . LYS A 1 283 ? -25.723 -3.174 7.850 1.00 93.50 283 LYS A CA 1
ATOM 2101 C C . LYS A 1 283 ? -25.157 -2.123 8.803 1.00 93.50 283 LYS A C 1
ATOM 2103 O O . LYS A 1 283 ? -25.191 -2.342 10.008 1.00 93.50 283 LYS A O 1
ATOM 2108 N N . LEU A 1 284 ? -24.570 -1.053 8.273 1.00 93.75 284 LEU A N 1
ATOM 2109 C CA . LEU A 1 284 ? -23.939 -0.028 9.085 1.00 93.75 284 LEU A CA 1
ATOM 2110 C C . LEU A 1 284 ? -25.031 0.828 9.732 1.00 93.75 284 LEU A C 1
ATOM 2112 O O . LEU A 1 284 ? -25.855 1.409 9.027 1.00 93.75 284 LEU A O 1
ATOM 2116 N N . ASP A 1 285 ? -25.036 0.888 11.062 1.00 92.12 285 ASP A N 1
ATOM 2117 C CA . ASP A 1 285 ? -25.976 1.722 11.809 1.00 92.12 285 ASP A CA 1
ATOM 2118 C C . ASP A 1 285 ? -25.714 3.210 11.536 1.00 92.12 285 ASP A C 1
ATOM 2120 O O . ASP A 1 285 ? -24.563 3.642 11.398 1.00 92.12 285 ASP A O 1
ATOM 2124 N N . GLU A 1 286 ? -26.783 4.012 11.505 1.00 85.56 286 GLU A N 1
ATOM 2125 C CA . GLU A 1 286 ? -26.679 5.463 11.345 1.00 85.56 286 GLU A CA 1
ATOM 2126 C C . GLU A 1 286 ? -25.768 6.064 12.429 1.00 85.56 286 GLU A C 1
ATOM 2128 O O . GLU A 1 286 ? -25.987 5.883 13.626 1.00 85.56 286 GLU A O 1
ATOM 2133 N N . GLY A 1 287 ? -24.730 6.789 12.003 1.00 84.38 287 GLY A N 1
ATOM 2134 C CA . GLY A 1 287 ? -23.762 7.437 12.895 1.00 84.38 287 GLY A CA 1
ATOM 2135 C C . GLY A 1 287 ? -22.526 6.603 13.247 1.00 84.38 287 GLY A C 1
ATOM 2136 O O . GLY A 1 287 ? -21.634 7.126 13.913 1.00 84.38 287 GLY A O 1
ATOM 2137 N N . THR A 1 288 ? -22.426 5.352 12.788 1.00 91.12 288 THR A N 1
ATOM 2138 C CA . THR A 1 288 ? -21.187 4.563 12.913 1.00 91.12 288 THR A CA 1
ATOM 2139 C C . THR A 1 288 ? -20.221 4.911 11.783 1.00 91.12 288 THR A C 1
ATOM 2141 O O . THR A 1 288 ? -20.628 4.991 10.623 1.00 91.12 288 THR A O 1
ATOM 2144 N N . ASN A 1 289 ? -18.933 5.090 12.093 1.00 95.19 289 ASN A N 1
ATOM 2145 C CA . ASN A 1 289 ? -17.933 5.339 11.058 1.00 95.19 289 ASN A CA 1
ATOM 2146 C C . ASN A 1 289 ? -17.653 4.055 10.252 1.00 95.19 289 ASN A C 1
ATOM 2148 O O . ASN A 1 289 ? -17.468 2.988 10.849 1.00 95.19 289 ASN A O 1
ATOM 2152 N N . PRO A 1 290 ? -17.564 4.133 8.912 1.00 95.31 290 PRO A N 1
ATOM 2153 C CA . PRO A 1 290 ? -17.127 3.021 8.069 1.00 95.31 290 PRO A CA 1
ATOM 2154 C C . PRO A 1 290 ? -15.838 2.342 8.545 1.00 95.31 290 PRO A C 1
ATOM 2156 O O . PRO A 1 290 ? -15.750 1.111 8.562 1.00 95.31 290 PRO A O 1
ATOM 2159 N N . SER A 1 291 ? -14.843 3.131 8.954 1.00 96.06 291 SER A N 1
ATOM 2160 C CA . SER A 1 291 ? -13.543 2.636 9.397 1.00 96.06 291 SER A CA 1
ATOM 2161 C C . SER A 1 291 ? -13.656 1.746 10.631 1.00 96.06 291 SER A C 1
ATOM 2163 O O . SER A 1 291 ? -13.031 0.686 10.662 1.00 96.06 291 SER A O 1
ATOM 2165 N N . ASP A 1 292 ? -14.497 2.112 11.603 1.00 96.75 292 ASP A N 1
ATOM 2166 C CA . ASP A 1 292 ? -14.733 1.339 12.826 1.00 96.75 292 ASP A CA 1
ATOM 2167 C C . ASP A 1 292 ? -15.256 -0.062 12.496 1.00 96.75 292 ASP A C 1
ATOM 2169 O O . ASP A 1 292 ? -14.701 -1.061 12.960 1.00 96.75 292 ASP A O 1
ATOM 2173 N N . ALA A 1 293 ? -16.253 -0.143 11.611 1.00 96.00 293 ALA A N 1
ATOM 2174 C CA . ALA A 1 293 ? -16.824 -1.414 11.178 1.00 96.00 293 ALA A CA 1
ATOM 2175 C C . ALA A 1 293 ? -15.795 -2.304 10.461 1.00 96.00 293 ALA A C 1
ATOM 2177 O O . ALA A 1 293 ? -15.774 -3.519 10.666 1.00 96.00 293 ALA A O 1
ATOM 2178 N N . ILE A 1 294 ? -14.924 -1.719 9.633 1.00 96.88 294 ILE A N 1
ATOM 2179 C CA . ILE A 1 294 ? -13.890 -2.471 8.909 1.00 96.88 294 ILE A CA 1
ATOM 2180 C C . ILE A 1 294 ? -12.735 -2.887 9.830 1.00 96.88 294 ILE A C 1
ATOM 2182 O O . ILE A 1 294 ? -12.257 -4.019 9.719 1.00 96.88 294 ILE A O 1
ATOM 2186 N N . PHE A 1 295 ? -12.308 -2.040 10.770 1.00 97.50 295 PHE A N 1
ATOM 2187 C CA . PHE A 1 295 ? -11.308 -2.422 11.771 1.00 97.50 295 PHE A CA 1
ATOM 2188 C C . PHE A 1 295 ? -11.772 -3.621 12.595 1.00 97.50 295 PHE A C 1
ATOM 2190 O O . PHE A 1 295 ? -11.009 -4.577 12.760 1.00 97.50 295 PHE A O 1
ATOM 2197 N N . ASP A 1 296 ? -13.023 -3.594 13.049 1.00 96.12 296 ASP A N 1
ATOM 2198 C CA . ASP A 1 296 ? -13.597 -4.659 13.865 1.00 96.12 296 ASP A CA 1
ATOM 2199 C C . ASP A 1 296 ? -13.806 -5.943 13.039 1.00 96.12 296 ASP A C 1
ATOM 2201 O O . ASP A 1 296 ? -13.489 -7.038 13.509 1.00 96.12 296 ASP A O 1
ATOM 2205 N N . LEU A 1 297 ? -14.246 -5.823 11.778 1.00 95.81 297 LEU A N 1
ATOM 2206 C CA . LEU A 1 297 ? -14.441 -6.959 10.868 1.00 95.81 297 LEU A CA 1
ATOM 2207 C C . LEU A 1 297 ? -13.141 -7.722 10.571 1.00 95.81 297 LEU A C 1
ATOM 2209 O O . LEU A 1 297 ? -13.146 -8.955 10.544 1.00 95.81 297 LEU A O 1
ATOM 2213 N N . TYR A 1 298 ? -12.038 -7.009 10.327 1.00 95.69 298 TYR A N 1
ATOM 2214 C CA . TYR A 1 298 ? -10.754 -7.626 9.966 1.00 95.69 298 TYR A CA 1
ATOM 2215 C C . TYR A 1 298 ? -9.818 -7.843 11.163 1.00 95.69 298 TYR A C 1
ATOM 2217 O O . TYR A 1 298 ? -8.780 -8.493 11.014 1.00 95.69 298 TYR A O 1
ATOM 2225 N N . GLY A 1 299 ? -10.151 -7.317 12.346 1.00 96.00 299 GLY A N 1
ATOM 2226 C CA . GLY A 1 299 ? -9.278 -7.370 13.522 1.00 96.00 299 GLY A CA 1
ATOM 2227 C C . GLY A 1 299 ? -7.950 -6.635 13.307 1.00 96.00 299 GLY A C 1
ATOM 2228 O O . GLY A 1 299 ? -6.910 -7.059 13.817 1.00 96.00 299 GLY A O 1
ATOM 2229 N N . VAL A 1 300 ? -7.964 -5.565 12.509 1.00 94.44 300 VAL A N 1
ATOM 2230 C CA . VAL A 1 300 ? -6.774 -4.761 12.202 1.00 94.44 300 VAL A CA 1
ATOM 2231 C C . VAL A 1 300 ? -6.575 -3.712 13.291 1.00 94.44 300 VAL A C 1
ATOM 2233 O O . VAL A 1 300 ? -7.528 -3.127 13.800 1.00 94.44 300 VAL A O 1
ATOM 2236 N N . ASN A 1 301 ? -5.319 -3.445 13.656 1.00 94.25 301 ASN A N 1
ATOM 2237 C CA . ASN A 1 301 ? -5.028 -2.382 14.608 1.00 94.25 301 ASN A CA 1
ATOM 2238 C C . ASN A 1 301 ? -5.369 -1.012 14.001 1.00 94.25 301 ASN A C 1
ATOM 2240 O O . ASN A 1 301 ? -4.931 -0.689 12.900 1.00 94.25 301 ASN A O 1
ATOM 2244 N N . ARG A 1 302 ? -6.114 -0.199 14.751 1.00 95.88 302 ARG A N 1
ATOM 2245 C CA . ARG A 1 302 ? -6.507 1.167 14.370 1.00 95.88 302 ARG A CA 1
ATOM 2246 C C . ARG A 1 302 ? -5.304 2.095 14.186 1.00 95.88 302 ARG A C 1
ATOM 2248 O O . ARG A 1 302 ? -5.380 3.074 13.450 1.00 95.88 302 ARG A O 1
ATOM 2255 N N . LEU A 1 303 ? -4.201 1.771 14.856 1.00 93.50 303 LEU A N 1
ATOM 2256 C CA . LEU A 1 303 ? -2.941 2.492 14.806 1.00 93.50 303 LEU A CA 1
ATOM 2257 C C . LEU A 1 303 ? -1.869 1.647 14.117 1.00 93.50 303 LEU A C 1
ATOM 2259 O O . LEU A 1 303 ? -1.765 0.432 14.309 1.00 93.50 303 LEU A O 1
ATOM 2263 N N . SER A 1 304 ? -1.014 2.320 13.361 1.00 93.75 304 SER A N 1
ATOM 2264 C CA . SER A 1 304 ? 0.190 1.732 12.789 1.00 93.75 304 SER A CA 1
ATOM 2265 C C . SER A 1 304 ? 1.216 1.351 13.855 1.00 93.75 304 SER A C 1
ATOM 2267 O O . SER A 1 304 ? 1.197 1.851 14.983 1.00 93.75 304 SER A O 1
ATOM 2269 N N . LYS A 1 305 ? 2.194 0.504 13.498 1.00 92.00 305 LYS A N 1
ATOM 2270 C CA . LYS A 1 305 ? 3.310 0.179 14.408 1.00 92.00 305 LYS A CA 1
ATOM 2271 C C . LYS A 1 305 ? 4.066 1.429 14.873 1.00 92.00 305 LYS A C 1
ATOM 2273 O O . LYS A 1 305 ? 4.474 1.490 16.032 1.00 92.00 305 LYS A O 1
ATOM 2278 N N . ALA A 1 306 ? 4.229 2.419 13.994 1.00 90.56 306 ALA A N 1
ATOM 2279 C CA . ALA A 1 306 ? 4.890 3.681 14.314 1.00 90.56 306 ALA A CA 1
ATOM 2280 C C . ALA A 1 306 ? 4.066 4.527 15.300 1.00 90.56 306 ALA A C 1
ATOM 2282 O O . ALA A 1 306 ? 4.615 5.006 16.293 1.00 90.56 306 ALA A O 1
ATOM 2283 N N . GLU A 1 307 ? 2.754 4.653 15.076 1.00 92.75 307 GLU A N 1
ATOM 2284 C CA . GLU A 1 307 ? 1.836 5.357 15.987 1.00 92.75 307 GLU A CA 1
ATOM 2285 C C . GLU A 1 307 ? 1.793 4.673 17.363 1.00 92.75 307 GLU A C 1
ATOM 2287 O O . GLU A 1 307 ? 1.936 5.343 18.384 1.00 92.75 307 GLU A O 1
ATOM 2292 N N . LEU A 1 308 ? 1.717 3.337 17.410 1.00 93.88 308 LEU A N 1
ATOM 2293 C CA . LEU A 1 308 ? 1.771 2.572 18.663 1.00 93.88 308 LEU A CA 1
ATOM 2294 C C . LEU A 1 308 ? 3.095 2.776 19.409 1.00 93.88 308 LEU A C 1
ATOM 2296 O O . LEU A 1 308 ? 3.108 2.911 20.633 1.00 93.88 308 LEU A O 1
ATOM 2300 N N . ALA A 1 309 ? 4.223 2.791 18.695 1.00 92.75 309 ALA A N 1
ATOM 2301 C CA . ALA A 1 309 ? 5.525 3.056 19.297 1.00 92.75 309 ALA A CA 1
ATOM 2302 C C . ALA A 1 309 ? 5.610 4.490 19.846 1.00 92.75 309 ALA A C 1
ATOM 2304 O O . ALA A 1 309 ? 6.127 4.694 20.947 1.00 92.75 309 ALA A O 1
ATOM 2305 N N . ALA A 1 310 ? 5.073 5.473 19.120 1.00 92.25 310 ALA A N 1
ATOM 2306 C CA . ALA A 1 310 ? 5.001 6.860 19.570 1.00 92.25 310 ALA A CA 1
ATOM 2307 C C . ALA A 1 310 ? 4.105 7.011 20.809 1.00 92.25 310 ALA A C 1
ATOM 2309 O O . ALA A 1 310 ? 4.504 7.662 21.775 1.00 92.25 310 ALA A O 1
ATOM 2310 N N . GLU A 1 311 ? 2.946 6.353 20.836 1.00 93.12 311 GLU A N 1
ATOM 2311 C CA . GLU A 1 311 ? 2.035 6.366 21.981 1.00 93.12 311 GLU A CA 1
ATOM 2312 C C . GLU A 1 311 ? 2.668 5.707 23.213 1.00 93.12 311 GLU A C 1
ATOM 2314 O O . GLU A 1 311 ? 2.601 6.260 24.311 1.00 93.12 311 GLU A O 1
ATOM 2319 N N . ARG A 1 312 ? 3.357 4.571 23.039 1.00 93.12 312 ARG A N 1
ATOM 2320 C CA . ARG A 1 312 ? 4.125 3.923 24.117 1.00 93.12 312 ARG A CA 1
ATOM 2321 C C . ARG A 1 312 ? 5.223 4.835 24.652 1.00 93.12 312 ARG A C 1
ATOM 2323 O O . ARG A 1 312 ? 5.376 4.940 25.863 1.00 93.12 312 ARG A O 1
ATOM 2330 N N . ARG A 1 313 ? 5.955 5.530 23.773 1.00 92.50 313 ARG A N 1
ATOM 2331 C CA . ARG A 1 313 ? 6.970 6.519 24.176 1.00 92.50 313 ARG A CA 1
ATOM 2332 C C . ARG A 1 313 ? 6.344 7.697 24.921 1.00 92.50 313 ARG A C 1
ATOM 2334 O O . ARG A 1 313 ? 6.927 8.152 25.899 1.00 92.50 313 ARG A O 1
ATOM 2341 N N . ARG A 1 314 ? 5.172 8.178 24.493 1.00 91.94 314 ARG A N 1
ATOM 2342 C CA . ARG A 1 314 ? 4.442 9.255 25.177 1.00 91.94 314 ARG A CA 1
ATOM 2343 C C . ARG A 1 314 ? 3.992 8.814 26.570 1.00 91.94 314 ARG A C 1
ATOM 2345 O O . ARG A 1 314 ? 4.338 9.479 27.535 1.00 91.94 314 ARG A O 1
ATOM 2352 N N . LYS A 1 315 ? 3.344 7.651 26.684 1.00 91.81 315 LYS A N 1
ATOM 2353 C CA . LYS A 1 315 ? 2.915 7.061 27.965 1.00 91.81 315 LYS A CA 1
ATOM 2354 C C . LYS A 1 315 ? 4.091 6.789 28.907 1.00 91.81 315 LYS A C 1
ATOM 2356 O O . LYS A 1 315 ? 3.998 7.074 30.093 1.00 91.81 315 LYS A O 1
ATOM 2361 N N . ALA A 1 316 ? 5.214 6.288 28.390 1.00 90.25 316 ALA A N 1
ATOM 2362 C CA . ALA A 1 316 ? 6.423 6.078 29.188 1.00 90.25 316 ALA A CA 1
ATOM 2363 C C . ALA A 1 316 ? 7.004 7.401 29.713 1.00 90.25 316 ALA A C 1
ATOM 2365 O O . ALA A 1 316 ? 7.405 7.473 30.871 1.00 90.25 316 ALA A O 1
ATOM 2366 N N . LYS A 1 317 ? 7.008 8.461 28.891 1.00 90.56 317 LYS A N 1
ATOM 2367 C CA . LYS A 1 317 ? 7.408 9.807 29.327 1.00 90.56 317 LYS A CA 1
ATOM 2368 C C . LYS A 1 317 ? 6.440 10.387 30.358 1.00 90.56 317 LYS A C 1
ATOM 2370 O O . LYS A 1 317 ? 6.901 10.963 31.333 1.00 90.56 317 LYS A O 1
ATOM 2375 N N . GLU A 1 318 ? 5.133 10.214 30.165 1.00 85.88 318 GLU A N 1
ATOM 2376 C CA . GLU A 1 318 ? 4.100 10.648 31.115 1.00 85.88 318 GLU A CA 1
ATOM 2377 C C . GLU A 1 318 ? 4.287 9.964 32.476 1.00 85.88 318 GLU A C 1
ATOM 2379 O O . GLU A 1 318 ? 4.351 10.659 33.487 1.00 85.88 318 GLU A O 1
ATOM 2384 N N . LEU A 1 319 ? 4.490 8.642 32.504 1.00 85.06 319 LEU A N 1
ATOM 2385 C CA . LEU A 1 319 ? 4.780 7.888 33.730 1.00 85.06 319 LEU A CA 1
ATOM 2386 C C . LEU A 1 319 ? 6.096 8.340 34.383 1.00 85.06 319 LEU A C 1
ATOM 2388 O O . LEU A 1 319 ? 6.099 8.662 35.564 1.00 85.06 319 LEU A O 1
ATOM 2392 N N . ALA A 1 320 ? 7.178 8.486 33.613 1.00 80.94 320 ALA A N 1
ATOM 2393 C CA . ALA A 1 320 ? 8.458 8.977 34.134 1.00 80.94 320 ALA A CA 1
ATOM 2394 C C . ALA A 1 320 ? 8.384 10.425 34.664 1.00 80.94 320 ALA A C 1
ATOM 2396 O O . ALA A 1 320 ? 9.116 10.789 35.580 1.00 80.94 320 ALA A O 1
ATOM 2397 N N . SER A 1 321 ? 7.501 11.261 34.106 1.00 76.31 321 SER A N 1
ATOM 2398 C CA . SER A 1 321 ? 7.275 12.636 34.573 1.00 76.31 321 SER A CA 1
ATOM 2399 C C . SER A 1 321 ? 6.293 12.735 35.747 1.00 76.31 321 SER A C 1
ATOM 2401 O O . SER A 1 321 ? 6.390 13.669 36.541 1.00 76.31 321 SER A O 1
ATOM 2403 N N . GLY A 1 322 ? 5.369 11.775 35.873 1.00 58.31 322 GLY A N 1
ATOM 2404 C CA . GLY A 1 322 ? 4.390 11.683 36.957 1.00 58.31 322 GLY A CA 1
ATOM 2405 C C . GLY A 1 322 ? 4.930 11.016 38.225 1.00 58.31 322 GLY A C 1
ATOM 2406 O O . GLY A 1 322 ? 4.363 11.206 39.297 1.00 58.31 322 GLY A O 1
ATOM 2407 N N . GLU A 1 323 ? 6.048 10.293 38.130 1.00 49.06 323 GLU A N 1
ATOM 2408 C CA . GLU A 1 323 ? 6.672 9.557 39.239 1.00 49.06 323 GLU A CA 1
ATOM 2409 C C . GLU A 1 323 ? 7.829 10.326 39.911 1.00 49.06 323 GLU A C 1
ATOM 2411 O O . GLU A 1 323 ? 8.718 9.748 40.531 1.00 49.06 323 GLU A O 1
ATOM 2416 N N . ASN A 1 324 ? 7.790 11.663 39.875 1.00 45.03 324 ASN A N 1
ATOM 2417 C CA . ASN A 1 324 ? 8.651 12.523 40.699 1.00 45.03 324 ASN A CA 1
ATOM 2418 C C . ASN A 1 324 ? 8.081 12.728 42.120 1.00 45.03 324 ASN A C 1
ATOM 2420 O O . ASN A 1 324 ? 8.071 13.830 42.666 1.00 45.03 324 ASN A O 1
ATOM 2424 N N . VAL A 1 325 ? 7.637 11.629 42.737 1.00 43.69 325 VAL A N 1
ATOM 2425 C CA . VAL A 1 325 ? 7.558 11.468 44.195 1.00 43.69 325 VAL A CA 1
ATOM 2426 C C . VAL A 1 325 ? 8.201 10.120 44.537 1.00 43.69 325 VAL A C 1
ATOM 2428 O O . VAL A 1 325 ? 7.530 9.127 44.774 1.00 43.69 325 VAL A O 1
ATOM 2431 N N . GLY A 1 326 ? 9.536 10.106 44.546 1.00 43.81 326 GLY A N 1
ATOM 2432 C CA . GLY A 1 326 ? 10.335 9.153 45.320 1.00 43.81 326 GLY A CA 1
ATOM 2433 C C . GLY A 1 326 ? 10.410 7.717 44.798 1.00 43.81 326 GLY A C 1
ATOM 2434 O O . GLY A 1 326 ? 9.923 6.800 45.449 1.00 43.81 326 GLY A O 1
ATOM 2435 N N . GLY A 1 327 ? 11.136 7.492 43.707 1.00 41.12 327 GLY A N 1
ATOM 2436 C CA . GLY A 1 327 ? 11.560 6.146 43.327 1.00 41.12 327 GLY A CA 1
ATOM 2437 C C . GLY A 1 327 ? 12.632 6.185 42.252 1.00 41.12 327 GLY A C 1
ATOM 2438 O O . GLY A 1 327 ? 12.353 6.479 41.099 1.00 41.12 327 GLY A O 1
ATOM 2439 N N . THR A 1 328 ? 13.876 5.918 42.632 1.00 45.25 328 THR A N 1
ATOM 2440 C CA . THR A 1 328 ? 15.039 5.819 41.747 1.00 45.25 328 THR A CA 1
ATOM 2441 C C . THR A 1 328 ? 14.813 4.750 40.670 1.00 45.25 328 THR A C 1
ATOM 2443 O O . THR A 1 328 ? 15.075 3.568 40.889 1.00 45.25 328 THR A O 1
ATOM 2446 N N . VAL A 1 329 ? 14.354 5.163 39.487 1.00 41.06 329 VAL A N 1
ATOM 2447 C CA . VAL A 1 329 ? 14.370 4.341 38.272 1.00 41.06 329 VAL A CA 1
ATOM 2448 C C . VAL A 1 329 ? 15.614 4.711 37.478 1.00 41.06 329 VAL A C 1
ATOM 2450 O O . VAL A 1 329 ? 15.739 5.802 36.927 1.00 41.06 329 VAL A O 1
ATOM 2453 N N . SER A 1 330 ? 16.566 3.785 37.482 1.00 43.56 330 SER A N 1
ATOM 2454 C CA . SER A 1 330 ? 17.782 3.842 36.683 1.00 43.56 330 SER A CA 1
ATOM 2455 C C . SER A 1 330 ? 17.405 3.718 35.204 1.00 43.56 330 SER A C 1
ATOM 2457 O O . SER A 1 330 ? 16.914 2.682 34.761 1.00 43.56 330 SER A O 1
ATOM 2459 N N . THR A 1 331 ? 17.584 4.799 34.451 1.00 43.12 331 THR A N 1
ATOM 2460 C CA . THR A 1 331 ? 17.556 4.807 32.988 1.00 43.12 331 THR A CA 1
ATOM 2461 C C . THR A 1 331 ? 18.907 4.321 32.465 1.00 43.12 331 THR A C 1
ATOM 2463 O O . THR A 1 331 ? 19.864 5.092 32.466 1.00 43.12 331 THR A O 1
ATOM 2466 N N . GLU A 1 332 ? 18.993 3.075 31.998 1.00 46.47 332 GLU A N 1
ATOM 2467 C CA . GLU A 1 332 ? 20.081 2.643 31.111 1.00 46.47 332 GLU A CA 1
ATOM 2468 C C . GLU A 1 332 ? 19.626 2.835 29.663 1.00 46.47 332 GLU A C 1
ATOM 2470 O O . GLU A 1 332 ? 18.801 2.093 29.129 1.00 46.47 332 GLU A O 1
ATOM 2475 N N . GLY A 1 333 ? 20.131 3.914 29.066 1.00 39.75 333 GLY A N 1
ATOM 2476 C CA . GLY A 1 333 ? 20.182 4.081 27.625 1.00 39.75 333 GLY A CA 1
ATOM 2477 C C . GLY A 1 333 ? 21.355 3.292 27.052 1.00 39.75 333 GLY A C 1
ATOM 2478 O O . GLY A 1 333 ? 22.414 3.209 27.673 1.00 39.75 333 GLY A O 1
ATOM 2479 N N . ASP A 1 334 ? 21.149 2.755 25.851 1.00 41.56 334 ASP A N 1
ATOM 2480 C CA . ASP A 1 334 ? 22.200 2.270 24.959 1.00 41.56 334 ASP A CA 1
ATOM 2481 C C . ASP A 1 334 ? 23.220 3.391 24.718 1.00 41.56 334 ASP A C 1
ATOM 2483 O O . ASP A 1 334 ? 23.024 4.284 23.893 1.00 41.56 334 ASP A O 1
ATOM 2487 N N . SER A 1 335 ? 24.310 3.352 25.476 1.00 38.97 335 SER A N 1
ATOM 2488 C CA . SER A 1 335 ? 25.538 4.074 25.188 1.00 38.97 335 SER A CA 1
ATOM 2489 C C . SER A 1 335 ? 26.659 3.050 25.227 1.00 38.97 335 SER A C 1
ATOM 2491 O O . SER A 1 335 ? 27.147 2.681 26.294 1.00 38.97 335 SER A O 1
ATOM 2493 N N . GLU A 1 336 ? 27.065 2.588 24.048 1.00 43.84 336 GLU A N 1
ATOM 2494 C CA . GLU A 1 336 ? 28.329 1.889 23.855 1.00 43.84 336 GLU A CA 1
ATOM 2495 C C . GLU A 1 336 ? 29.468 2.816 24.296 1.00 43.84 336 GLU A C 1
ATOM 2497 O O . GLU A 1 336 ? 29.824 3.782 23.625 1.00 43.84 336 GLU A O 1
ATOM 2502 N N . GLY A 1 337 ? 30.001 2.560 25.486 1.00 29.84 337 GLY A N 1
ATOM 2503 C CA . GLY A 1 337 ? 31.045 3.369 26.092 1.00 29.84 337 GLY A CA 1
ATOM 2504 C C . GLY A 1 337 ? 31.818 2.543 27.102 1.00 29.84 337 GLY A C 1
ATOM 2505 O O . GLY A 1 337 ? 31.477 2.501 28.278 1.00 29.84 337 GLY A O 1
ATOM 2506 N N . SER A 1 338 ? 32.862 1.877 26.613 1.00 44.34 338 SER A N 1
ATOM 2507 C CA . SER A 1 338 ? 33.912 1.248 27.413 1.00 44.34 338 SER A CA 1
ATOM 2508 C C . SER A 1 338 ? 34.488 2.260 28.410 1.00 44.34 338 SER A C 1
ATOM 2510 O O . SER A 1 338 ? 35.217 3.172 28.024 1.00 44.34 338 SER A O 1
ATOM 2512 N N . GLY A 1 339 ? 34.170 2.089 29.691 1.00 30.61 339 GLY A N 1
ATOM 2513 C CA . GLY A 1 339 ? 34.631 2.950 30.774 1.00 30.61 339 GLY A CA 1
ATOM 2514 C C . GLY A 1 339 ? 34.545 2.228 32.109 1.00 30.61 339 GLY A C 1
ATOM 2515 O O . GLY A 1 339 ? 33.544 2.294 32.813 1.00 30.61 339 GLY A O 1
ATOM 2516 N N . GLU A 1 340 ? 35.612 1.512 32.436 1.00 39.84 340 GLU A N 1
ATOM 2517 C CA . GLU A 1 340 ? 35.846 0.874 33.723 1.00 39.84 340 GLU A CA 1
ATOM 2518 C C . GLU A 1 340 ? 35.928 1.937 34.827 1.00 39.84 340 GLU A C 1
ATOM 2520 O O . GLU A 1 340 ? 36.863 2.734 34.885 1.00 39.84 340 GLU A O 1
ATOM 2525 N N . SER A 1 341 ? 34.924 1.982 35.702 1.00 35.97 341 SER A N 1
ATOM 2526 C CA . SER A 1 341 ? 35.007 2.636 37.011 1.00 35.97 341 SER A CA 1
ATOM 2527 C C . SER A 1 341 ? 33.973 2.021 37.949 1.00 35.97 341 SER A C 1
ATOM 2529 O O . SER A 1 341 ? 32.777 2.295 37.879 1.00 35.97 341 SER A O 1
ATOM 2531 N N . ALA A 1 342 ? 34.462 1.138 38.817 1.00 38.50 342 ALA A N 1
ATOM 2532 C CA . ALA A 1 342 ? 33.687 0.463 39.841 1.00 38.50 342 ALA A CA 1
ATOM 2533 C C . ALA A 1 342 ? 33.274 1.445 40.949 1.00 38.50 342 ALA A C 1
ATOM 2535 O O . ALA A 1 342 ? 34.100 1.883 41.750 1.00 38.50 342 ALA A O 1
ATOM 2536 N N . ALA A 1 343 ? 31.977 1.735 41.031 1.00 38.41 343 ALA A N 1
ATOM 2537 C CA . ALA A 1 343 ? 31.336 2.124 42.282 1.00 38.41 343 ALA A CA 1
ATOM 2538 C C . ALA A 1 343 ? 30.823 0.851 42.989 1.00 38.41 343 ALA A C 1
ATOM 2540 O O . ALA A 1 343 ? 30.417 -0.096 42.308 1.00 38.41 343 ALA A O 1
ATOM 2541 N N . PRO A 1 344 ? 30.843 0.778 44.333 1.00 37.84 344 PRO A N 1
ATOM 2542 C CA . PRO A 1 344 ? 30.436 -0.422 45.055 1.00 37.84 344 PRO A CA 1
ATOM 2543 C C . PRO A 1 344 ? 28.949 -0.691 44.808 1.00 37.84 344 PRO A C 1
ATOM 2545 O O . PRO A 1 344 ? 28.086 0.086 45.216 1.00 37.84 344 PRO A O 1
ATOM 2548 N N . ALA A 1 345 ? 28.661 -1.792 44.111 1.00 42.28 345 ALA A N 1
ATOM 2549 C CA . ALA A 1 345 ? 27.308 -2.227 43.813 1.00 42.28 345 ALA A CA 1
ATOM 2550 C C . ALA A 1 345 ? 26.533 -2.426 45.122 1.00 42.28 345 ALA A C 1
ATOM 2552 O O . ALA A 1 345 ? 26.906 -3.250 45.962 1.00 42.28 345 ALA A O 1
ATOM 2553 N N . ALA A 1 346 ? 25.442 -1.678 45.288 1.00 51.75 346 ALA A N 1
ATOM 2554 C CA . ALA A 1 346 ? 24.442 -1.997 46.292 1.00 51.75 346 ALA A CA 1
ATOM 2555 C C . ALA A 1 346 ? 24.018 -3.461 46.097 1.00 51.75 346 ALA A C 1
ATOM 2557 O O . ALA A 1 346 ? 23.774 -3.893 44.968 1.00 51.75 346 ALA A O 1
ATOM 2558 N N . ALA A 1 347 ? 23.992 -4.235 47.184 1.00 57.72 347 ALA A N 1
ATOM 2559 C CA . ALA A 1 347 ? 23.690 -5.657 47.129 1.00 57.72 347 ALA A CA 1
ATOM 2560 C C . ALA A 1 347 ? 22.330 -5.881 46.452 1.00 57.72 347 ALA A C 1
ATOM 2562 O O . ALA A 1 347 ? 21.289 -5.464 46.959 1.00 57.72 347 ALA A O 1
ATOM 2563 N N . GLU A 1 348 ? 22.360 -6.528 45.290 1.00 67.56 348 GLU A N 1
ATOM 2564 C CA . GLU A 1 348 ? 21.176 -6.808 44.487 1.00 67.56 348 GLU A CA 1
ATOM 2565 C C . GLU A 1 348 ? 20.184 -7.665 45.284 1.00 67.56 348 GLU A C 1
ATOM 2567 O O . GLU A 1 348 ? 20.526 -8.742 45.792 1.00 67.56 348 GLU A O 1
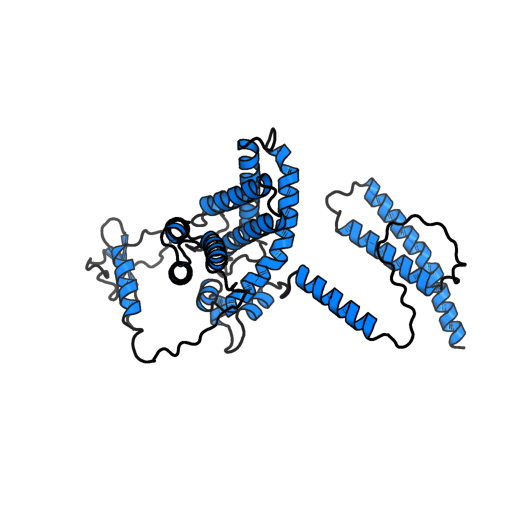ATOM 2572 N N . THR A 1 349 ? 18.948 -7.183 45.401 1.00 78.69 349 THR A N 1
ATOM 2573 C CA . THR A 1 349 ? 17.886 -7.878 46.138 1.00 78.69 349 THR A CA 1
ATOM 2574 C C . THR A 1 349 ? 17.461 -9.163 45.416 1.00 78.69 349 THR A C 1
ATOM 2576 O O . THR A 1 349 ? 17.555 -9.274 44.195 1.00 78.69 349 THR A O 1
ATOM 2579 N N . GLU A 1 350 ? 16.949 -10.153 46.155 1.00 72.56 350 GLU A N 1
ATOM 2580 C CA . GLU A 1 350 ? 16.448 -11.414 45.573 1.00 72.56 350 GLU A CA 1
ATOM 2581 C C . GLU A 1 350 ? 15.337 -11.175 44.531 1.00 72.56 350 GLU A C 1
ATOM 2583 O O . GLU A 1 350 ? 15.281 -11.874 43.523 1.00 72.56 350 GLU A O 1
ATOM 2588 N N . ALA A 1 351 ? 14.514 -10.136 44.721 1.00 68.56 351 ALA A N 1
ATOM 2589 C CA . ALA A 1 351 ? 13.488 -9.721 43.765 1.00 68.56 351 ALA A CA 1
ATOM 2590 C C . ALA A 1 351 ? 14.081 -9.156 42.459 1.00 68.56 351 ALA A C 1
ATOM 2592 O O . ALA A 1 351 ? 13.591 -9.477 41.379 1.00 68.56 351 ALA A O 1
ATOM 2593 N N . GLN A 1 352 ? 15.163 -8.370 42.537 1.00 74.06 352 GLN A N 1
ATOM 2594 C CA . GLN A 1 352 ? 15.873 -7.857 41.355 1.00 74.06 352 GLN A CA 1
ATOM 2595 C C . GLN A 1 352 ? 16.548 -8.986 40.564 1.00 74.06 352 GLN A C 1
ATOM 2597 O O . GLN A 1 352 ? 16.449 -9.020 39.336 1.00 74.06 352 GLN A O 1
ATOM 2602 N N . LYS A 1 353 ? 17.139 -9.966 41.262 1.00 74.50 353 LYS A N 1
ATOM 2603 C CA . LYS A 1 353 ? 17.704 -11.170 40.629 1.00 74.50 353 LYS A CA 1
ATOM 2604 C C . LYS A 1 353 ? 16.631 -11.970 39.895 1.00 74.50 353 LYS A C 1
ATOM 2606 O O . LYS A 1 353 ? 16.834 -12.367 38.750 1.00 74.50 353 LYS A O 1
ATOM 2611 N N . LEU A 1 354 ? 15.473 -12.161 40.529 1.00 71.06 354 LEU A N 1
ATOM 2612 C CA . LEU A 1 354 ? 14.343 -12.869 39.932 1.00 71.06 354 LEU A CA 1
ATOM 2613 C C . LEU A 1 354 ? 13.812 -12.136 38.687 1.00 71.06 354 LEU A C 1
ATOM 2615 O O . LEU A 1 354 ? 13.610 -12.764 37.649 1.00 71.06 354 LEU A O 1
ATOM 2619 N N . ALA A 1 355 ? 13.652 -10.811 38.757 1.00 72.00 355 ALA A N 1
ATOM 2620 C CA . ALA A 1 355 ? 13.202 -9.995 37.629 1.00 72.00 355 ALA A CA 1
ATOM 2621 C C . ALA A 1 355 ? 14.149 -10.100 36.419 1.00 72.00 355 ALA A C 1
ATOM 2623 O O . ALA A 1 355 ? 13.687 -10.313 35.298 1.00 72.00 355 ALA A O 1
ATOM 2624 N N . ARG A 1 356 ? 15.472 -10.055 36.640 1.00 75.19 356 ARG A N 1
ATOM 2625 C CA . ARG A 1 356 ? 16.470 -10.241 35.569 1.00 75.19 356 ARG A CA 1
ATOM 2626 C C . ARG A 1 356 ? 16.427 -11.638 34.951 1.00 75.19 356 ARG A C 1
ATOM 2628 O O . ARG A 1 356 ? 16.607 -11.771 33.740 1.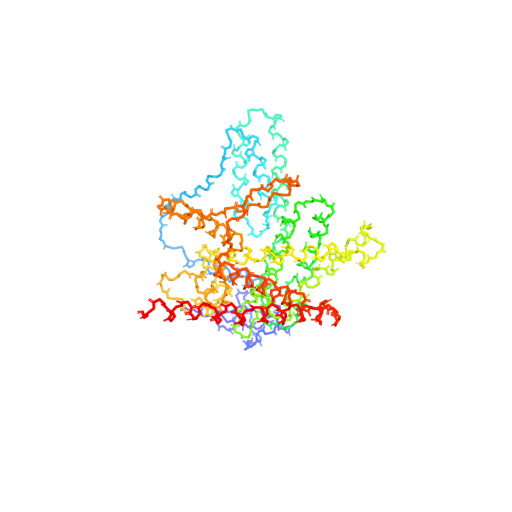00 75.19 356 ARG A O 1
ATOM 2635 N N . ILE A 1 357 ? 16.187 -12.676 35.753 1.00 74.25 357 ILE A N 1
ATOM 2636 C CA . ILE A 1 357 ? 16.039 -14.050 35.250 1.00 74.25 357 ILE A CA 1
ATOM 2637 C C . ILE A 1 357 ? 14.797 -14.159 34.356 1.00 74.25 357 ILE A C 1
ATOM 2639 O O . ILE A 1 357 ? 14.894 -14.703 33.255 1.00 74.25 357 ILE A O 1
ATOM 2643 N N . PHE A 1 358 ? 13.665 -13.578 34.768 1.00 70.44 358 PHE A N 1
ATOM 2644 C CA . PHE A 1 358 ? 12.449 -13.538 33.949 1.00 70.44 358 PHE A CA 1
ATOM 2645 C C . PHE A 1 358 ? 12.640 -12.757 32.648 1.00 70.44 358 PHE A C 1
ATOM 2647 O O . PHE A 1 358 ? 12.191 -13.206 31.593 1.00 70.44 358 PHE A O 1
ATOM 2654 N N . GLU A 1 359 ? 13.338 -11.624 32.689 1.00 75.44 359 GLU A N 1
ATOM 2655 C CA . GLU A 1 359 ? 13.611 -10.832 31.490 1.00 75.44 359 GLU A CA 1
ATOM 2656 C C . GLU A 1 359 ? 14.504 -11.591 30.494 1.00 75.44 359 GLU A C 1
ATOM 2658 O O . GLU A 1 359 ? 14.219 -11.614 29.293 1.00 75.44 359 GLU A O 1
ATOM 2663 N N . ARG A 1 360 ? 15.545 -12.281 30.986 1.00 75.62 360 ARG A N 1
ATOM 2664 C CA . ARG A 1 360 ? 16.409 -13.142 30.160 1.00 75.62 360 ARG A CA 1
ATOM 2665 C C . ARG A 1 360 ? 15.642 -14.316 29.557 1.00 75.62 360 ARG A C 1
ATOM 2667 O O . ARG A 1 360 ? 15.782 -14.569 28.362 1.00 75.62 360 ARG A O 1
ATOM 2674 N N . ALA A 1 361 ? 14.803 -14.987 30.345 1.00 71.06 361 ALA A N 1
ATOM 2675 C CA . ALA A 1 361 ? 13.965 -16.080 29.859 1.00 71.06 361 ALA A CA 1
ATOM 2676 C C . ALA A 1 361 ? 12.982 -15.599 28.778 1.00 71.06 361 ALA A C 1
ATOM 2678 O O . ALA A 1 361 ? 12.844 -16.239 27.738 1.00 71.06 361 ALA A O 1
ATOM 2679 N N . ASN A 1 362 ? 12.357 -14.432 28.967 1.00 70.88 362 ASN A N 1
ATOM 2680 C CA . ASN A 1 362 ? 11.427 -13.867 27.989 1.00 70.88 362 ASN A CA 1
ATOM 2681 C C . ASN A 1 362 ? 12.135 -13.462 26.682 1.00 70.88 362 ASN A C 1
ATOM 2683 O O . ASN A 1 362 ? 11.614 -13.703 25.591 1.00 70.88 362 ASN A O 1
ATOM 2687 N N . LYS A 1 363 ? 13.357 -12.914 26.772 1.00 77.94 363 LYS A N 1
ATOM 2688 C CA . LYS A 1 363 ? 14.214 -12.635 25.606 1.00 77.94 363 LYS A CA 1
ATOM 2689 C C . LYS A 1 363 ? 14.571 -13.919 24.844 1.00 77.94 363 LYS A C 1
ATOM 2691 O O . LYS A 1 363 ? 14.440 -13.934 23.624 1.00 77.94 363 LYS A O 1
ATOM 2696 N N . MET A 1 364 ? 14.933 -15.004 25.536 1.00 72.06 364 MET A N 1
ATOM 2697 C CA . MET A 1 364 ? 15.218 -16.300 24.895 1.00 72.06 364 MET A CA 1
ATOM 2698 C C . MET A 1 364 ? 13.986 -16.907 24.220 1.00 72.06 364 MET A C 1
ATOM 2700 O O . MET A 1 364 ? 14.070 -17.322 23.069 1.00 72.06 364 MET A O 1
ATOM 2704 N N . VAL A 1 365 ? 12.827 -16.906 24.885 1.00 71.88 365 VAL A N 1
ATOM 2705 C CA . VAL A 1 365 ? 11.568 -17.414 24.307 1.00 71.88 365 VAL A CA 1
ATOM 2706 C C . VAL A 1 365 ? 11.145 -16.591 23.090 1.00 71.88 365 VAL A C 1
ATOM 2708 O O . VAL A 1 365 ? 10.680 -17.145 22.095 1.00 71.88 365 VAL A O 1
ATOM 2711 N N . THR A 1 366 ? 11.337 -15.271 23.138 1.00 75.38 366 THR A N 1
ATOM 2712 C CA . THR A 1 366 ? 11.062 -14.396 21.992 1.00 75.38 366 THR A CA 1
ATOM 2713 C C . THR A 1 366 ? 11.997 -14.716 20.831 1.00 75.38 366 THR A C 1
ATOM 2715 O O . THR A 1 366 ? 11.510 -14.880 19.718 1.00 75.38 366 THR A O 1
ATOM 2718 N N . LYS A 1 367 ? 13.296 -14.900 21.103 1.00 73.50 367 LYS A N 1
ATOM 2719 C CA . LYS A 1 367 ? 14.295 -15.283 20.099 1.00 73.50 367 LYS A CA 1
ATOM 2720 C C . LYS A 1 367 ? 13.968 -16.633 19.447 1.00 73.50 367 LYS A C 1
ATOM 2722 O O . LYS A 1 367 ? 13.932 -16.716 18.225 1.00 73.50 367 LYS A O 1
ATOM 2727 N N . MET A 1 368 ? 13.594 -17.643 20.243 1.00 69.81 368 MET A N 1
ATOM 2728 C CA . MET A 1 368 ? 13.109 -18.931 19.720 1.00 69.81 368 MET A CA 1
ATOM 2729 C C . MET A 1 368 ? 11.907 -18.757 18.800 1.00 69.81 368 MET A C 1
ATOM 2731 O O . MET A 1 368 ? 11.826 -19.415 17.773 1.00 69.81 368 MET A O 1
ATOM 2735 N N . LYS A 1 369 ? 10.959 -17.889 19.170 1.00 69.81 369 LYS A N 1
ATOM 2736 C CA . LYS A 1 369 ? 9.721 -17.687 18.415 1.00 69.81 369 LYS A CA 1
ATOM 2737 C C . LYS A 1 369 ? 9.954 -16.944 17.099 1.00 69.81 369 LYS A C 1
ATOM 2739 O O . LYS A 1 369 ? 9.260 -17.234 16.131 1.00 69.81 369 LYS A O 1
ATOM 2744 N N . THR A 1 370 ? 10.892 -16.001 17.060 1.00 68.88 370 THR A N 1
ATOM 274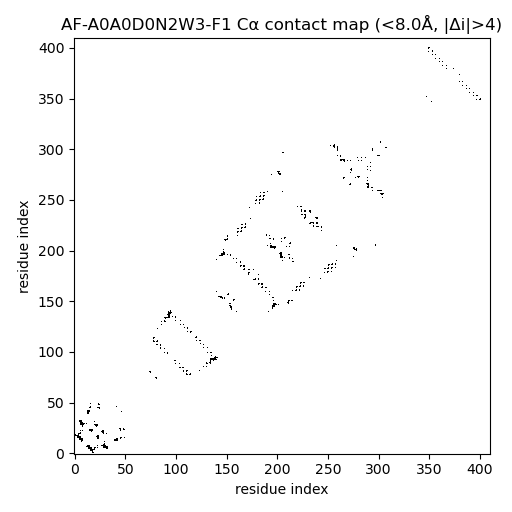5 C CA . THR A 1 370 ? 11.182 -15.193 15.866 1.00 68.88 370 THR A CA 1
ATOM 2746 C C . THR A 1 370 ? 12.120 -15.873 14.873 1.00 68.88 370 THR A C 1
ATOM 2748 O O . THR A 1 370 ? 12.083 -15.522 13.703 1.00 68.88 370 THR A O 1
ATOM 2751 N N . GLU A 1 371 ? 12.931 -16.836 15.315 1.00 66.12 371 GLU A N 1
ATOM 2752 C CA . GLU A 1 371 ? 13.937 -17.527 14.489 1.00 66.12 371 GLU A CA 1
ATOM 2753 C C . GLU A 1 371 ? 13.531 -18.987 14.162 1.00 66.12 371 GLU A C 1
ATOM 2755 O O . GLU A 1 371 ? 14.369 -19.811 13.805 1.00 66.12 371 GLU A O 1
ATOM 2760 N N . THR A 1 372 ? 12.242 -19.334 14.293 1.00 51.09 372 THR A N 1
ATOM 2761 C CA . THR A 1 372 ? 11.749 -20.728 14.218 1.00 51.09 372 THR A CA 1
ATOM 2762 C C . THR A 1 372 ? 11.959 -21.426 12.869 1.00 51.09 372 THR A C 1
ATOM 2764 O O . THR A 1 372 ? 11.938 -22.655 12.847 1.00 51.09 372 THR A O 1
ATOM 2767 N N . ASP A 1 373 ? 12.204 -20.687 11.785 1.00 51.16 373 ASP A N 1
ATOM 2768 C CA . ASP A 1 373 ? 12.379 -21.261 10.445 1.00 51.16 373 ASP A CA 1
ATOM 2769 C C . ASP A 1 373 ? 13.857 -21.543 10.076 1.00 51.16 373 ASP A C 1
ATOM 2771 O O . ASP A 1 373 ? 14.097 -22.330 9.164 1.00 51.16 373 ASP A O 1
ATOM 2775 N N . ASP A 1 374 ? 14.839 -21.000 10.820 1.00 57.44 374 ASP A N 1
ATOM 2776 C CA . ASP A 1 374 ? 16.283 -21.086 10.491 1.00 57.44 374 ASP A CA 1
ATOM 2777 C C . ASP A 1 374 ? 17.190 -21.589 11.643 1.00 57.44 374 ASP A C 1
ATOM 2779 O O . ASP A 1 374 ? 18.403 -21.736 11.469 1.00 57.44 374 ASP A O 1
ATOM 2783 N N . ILE A 1 375 ? 16.648 -21.881 12.834 1.00 67.06 375 ILE A N 1
ATOM 2784 C CA . ILE A 1 375 ? 17.448 -22.447 13.935 1.00 67.06 375 ILE A CA 1
ATOM 2785 C C . ILE A 1 375 ? 17.808 -23.907 13.622 1.00 67.06 375 ILE A C 1
ATOM 2787 O O . ILE A 1 375 ? 16.949 -24.791 13.571 1.00 67.06 375 ILE A O 1
ATOM 2791 N N . ASN A 1 376 ? 19.104 -24.188 13.474 1.00 75.00 376 ASN A N 1
ATOM 2792 C CA . ASN A 1 376 ? 19.589 -25.563 13.390 1.00 75.00 376 ASN A CA 1
ATOM 2793 C C . ASN A 1 376 ? 19.376 -26.305 14.732 1.00 75.00 376 ASN A C 1
ATOM 2795 O O . ASN A 1 376 ? 19.244 -25.711 15.805 1.00 75.00 376 ASN A O 1
ATOM 2799 N N . ALA A 1 377 ? 19.344 -27.639 14.682 1.00 72.12 377 ALA A N 1
ATOM 2800 C CA . ALA A 1 377 ? 19.051 -28.473 15.850 1.00 72.12 377 ALA A CA 1
ATOM 2801 C C . ALA A 1 377 ? 20.039 -28.281 17.022 1.00 72.12 377 ALA A C 1
ATOM 2803 O O . ALA A 1 377 ? 19.669 -28.493 18.178 1.00 72.12 377 ALA A O 1
ATOM 2804 N N . GLU A 1 378 ? 21.279 -27.873 16.743 1.00 72.94 378 GLU A N 1
ATOM 2805 C CA . GLU A 1 378 ? 22.315 -27.649 17.753 1.00 72.94 378 GLU A CA 1
ATOM 2806 C C . GLU A 1 378 ? 22.063 -26.353 18.540 1.00 72.94 378 GLU A C 1
ATOM 2808 O O . GLU A 1 378 ? 22.091 -26.355 19.775 1.00 72.94 378 GLU A O 1
ATOM 2813 N N . ASP A 1 379 ? 21.696 -25.276 17.847 1.00 73.94 379 ASP A N 1
ATOM 2814 C CA . ASP A 1 379 ? 21.338 -23.994 18.454 1.00 73.94 379 ASP A CA 1
ATOM 2815 C C . ASP A 1 379 ? 20.032 -24.088 19.258 1.00 73.94 379 ASP A C 1
ATOM 2817 O O . ASP A 1 379 ? 19.943 -23.531 20.357 1.00 73.94 379 ASP A O 1
ATOM 2821 N N . ALA A 1 380 ? 19.051 -24.872 18.791 1.00 71.62 380 ALA A N 1
ATOM 2822 C CA . ALA A 1 380 ? 17.829 -25.159 19.550 1.00 71.62 380 ALA A CA 1
ATOM 2823 C C . ALA A 1 380 ? 18.125 -25.892 20.871 1.00 71.62 380 ALA A C 1
ATOM 2825 O O . ALA A 1 380 ? 17.576 -25.537 21.920 1.00 71.62 380 ALA A O 1
ATOM 2826 N N . LEU A 1 381 ? 19.009 -26.897 20.841 1.00 75.44 381 LEU A N 1
ATOM 2827 C CA . LEU A 1 381 ? 19.423 -27.643 22.033 1.00 75.44 381 LEU A CA 1
ATOM 2828 C C . LEU A 1 381 ? 20.198 -26.762 23.016 1.00 75.44 381 LEU A C 1
ATOM 2830 O O . LEU A 1 381 ? 19.981 -26.856 24.228 1.00 75.44 381 LEU A O 1
ATOM 2834 N N . LYS A 1 382 ? 21.058 -25.874 22.509 1.00 79.56 382 LYS A N 1
ATOM 2835 C CA . LYS A 1 382 ? 21.802 -24.918 23.333 1.00 79.56 382 LYS A CA 1
ATOM 2836 C C . LYS A 1 382 ? 20.869 -23.925 24.024 1.00 79.56 382 LYS A C 1
ATOM 2838 O O . LYS A 1 382 ? 20.965 -23.755 25.241 1.00 79.56 382 LYS A O 1
ATOM 2843 N N . LEU A 1 383 ? 19.917 -23.343 23.290 1.00 73.69 383 LEU A N 1
ATOM 2844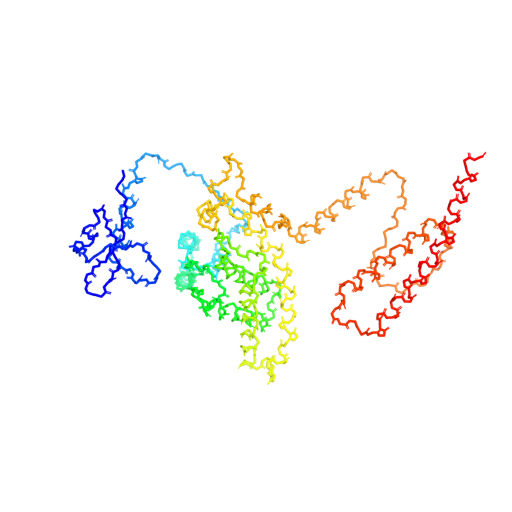 C CA . LEU A 1 383 ? 18.931 -22.423 23.864 1.00 73.69 383 LEU A CA 1
ATOM 2845 C C . LEU A 1 383 ? 18.030 -23.116 24.893 1.00 73.69 383 LEU A C 1
ATOM 2847 O O . LEU A 1 383 ? 17.737 -22.552 25.948 1.00 73.69 383 LEU A O 1
ATOM 2851 N N . HIS A 1 384 ? 17.624 -24.359 24.618 1.00 73.19 384 HIS A N 1
ATOM 2852 C CA . HIS A 1 384 ? 16.854 -25.159 25.565 1.00 73.19 384 HIS A CA 1
ATOM 2853 C C . HIS A 1 384 ? 17.650 -25.440 26.851 1.00 73.19 384 HIS A C 1
ATOM 2855 O O . HIS A 1 384 ? 17.117 -25.290 27.951 1.00 73.19 384 HIS A O 1
ATOM 2861 N N . GLY A 1 385 ? 18.939 -25.777 26.735 1.00 81.31 385 GLY A N 1
ATOM 2862 C CA . GLY A 1 385 ? 19.828 -25.971 27.883 1.00 81.31 385 GLY A CA 1
ATOM 2863 C C . GLY A 1 385 ? 20.007 -24.706 28.731 1.00 81.31 385 GLY A C 1
ATOM 2864 O O . GLY A 1 385 ? 19.949 -24.769 29.961 1.00 81.31 385 GLY A O 1
ATOM 2865 N N . GLU A 1 386 ? 20.168 -23.547 28.091 1.00 79.94 386 GLU A N 1
ATOM 2866 C CA . GLU A 1 386 ? 20.274 -22.251 28.773 1.00 79.94 386 GLU A CA 1
ATOM 2867 C C . GLU A 1 386 ? 18.970 -21.858 29.487 1.00 79.94 386 GLU A C 1
ATOM 2869 O O . GLU A 1 386 ? 19.010 -21.404 30.636 1.00 79.94 386 GLU A O 1
ATOM 2874 N N . LEU A 1 387 ? 17.814 -22.110 28.864 1.00 74.44 387 LEU A N 1
ATOM 2875 C CA . LEU A 1 387 ? 16.502 -21.882 29.472 1.00 74.44 387 LEU A CA 1
ATOM 2876 C C . LEU A 1 387 ? 16.276 -22.783 30.696 1.00 74.44 387 LEU A C 1
ATOM 2878 O O . LEU A 1 387 ? 15.808 -22.312 31.734 1.00 74.44 387 LEU A O 1
ATOM 2882 N N . MET A 1 388 ? 16.641 -24.064 30.607 1.00 77.94 388 MET A N 1
ATOM 2883 C CA . MET A 1 388 ? 16.515 -25.003 31.729 1.00 77.94 388 MET A CA 1
ATOM 2884 C C . MET A 1 388 ? 17.445 -24.641 32.890 1.00 77.94 388 MET A C 1
ATOM 2886 O O . MET A 1 388 ? 17.057 -24.774 34.051 1.00 77.94 388 MET A O 1
ATOM 2890 N N . LYS A 1 389 ? 18.640 -24.114 32.598 1.00 81.69 389 LYS A N 1
ATOM 2891 C CA . LYS A 1 389 ? 19.554 -23.591 33.621 1.00 81.69 389 LYS A CA 1
ATOM 2892 C C . LYS A 1 389 ? 18.965 -22.368 34.333 1.00 81.69 389 LYS A C 1
ATOM 2894 O O . LYS A 1 389 ? 18.958 -22.335 35.559 1.00 81.69 389 LYS A O 1
ATOM 2899 N N . LEU A 1 390 ? 18.389 -21.425 33.581 1.00 79.12 390 LEU A N 1
ATOM 2900 C CA . LEU A 1 390 ? 17.686 -20.263 34.140 1.00 79.12 390 LEU A CA 1
ATOM 2901 C C . LEU A 1 390 ? 16.505 -20.676 35.028 1.00 79.12 390 LEU A C 1
ATOM 2903 O O . LEU A 1 390 ? 16.339 -20.125 36.112 1.00 79.12 390 LEU A O 1
ATOM 2907 N N . LEU A 1 391 ? 15.709 -21.663 34.608 1.00 73.69 391 LEU A N 1
ATOM 2908 C CA . LEU A 1 391 ? 14.602 -22.196 35.412 1.00 73.69 391 LEU A CA 1
ATOM 2909 C C . LEU A 1 391 ? 15.090 -22.890 36.694 1.00 73.69 391 LEU A C 1
ATOM 2911 O O . LEU A 1 391 ? 14.451 -22.756 37.740 1.00 73.69 391 LEU A O 1
ATOM 2915 N N . GLY A 1 392 ? 16.237 -23.573 36.638 1.00 78.81 392 GLY A N 1
ATOM 2916 C CA . GLY A 1 392 ? 16.901 -24.139 37.815 1.00 78.81 392 GLY A CA 1
ATOM 2917 C C . GLY A 1 392 ? 17.291 -23.080 38.852 1.00 78.81 392 GLY A C 1
ATOM 2918 O O . GLY A 1 392 ? 17.166 -23.329 40.051 1.00 78.81 392 GLY A O 1
ATOM 2919 N N . ASP A 1 393 ? 17.668 -21.879 38.405 1.00 78.94 393 ASP A N 1
ATOM 2920 C CA . ASP A 1 393 ? 18.024 -20.751 39.276 1.00 78.94 393 ASP A CA 1
ATOM 2921 C C . ASP A 1 393 ? 16.789 -20.038 39.878 1.00 78.94 393 ASP A C 1
ATOM 2923 O O . ASP A 1 393 ? 16.880 -19.430 40.948 1.00 78.94 393 ASP A O 1
ATOM 2927 N N . VAL A 1 394 ? 15.608 -20.149 39.250 1.00 78.31 394 VAL A N 1
ATOM 2928 C CA . VAL A 1 394 ? 14.340 -19.574 39.756 1.00 78.31 394 VAL A CA 1
ATOM 2929 C C . VAL A 1 394 ? 13.858 -20.285 41.019 1.00 78.31 394 VAL A C 1
ATOM 2931 O O . VAL A 1 394 ? 13.405 -19.633 41.963 1.00 78.31 394 VAL A O 1
ATOM 2934 N N . GLN A 1 395 ? 13.950 -21.615 41.060 1.00 77.75 395 GLN A N 1
ATOM 2935 C CA . GLN A 1 395 ? 13.425 -22.424 42.162 1.00 77.75 395 GLN A CA 1
ATOM 2936 C C . GLN A 1 395 ? 14.000 -22.042 43.546 1.00 77.75 395 GLN A C 1
ATOM 2938 O O . GLN A 1 395 ? 13.205 -21.817 44.464 1.00 77.75 395 GLN A O 1
ATOM 2943 N N . PRO A 1 396 ? 15.328 -21.915 43.747 1.00 76.56 396 PRO A N 1
ATOM 2944 C CA . PRO A 1 396 ? 15.881 -21.514 45.041 1.00 76.56 396 PRO A CA 1
ATOM 2945 C C . PRO A 1 396 ? 15.548 -20.060 45.409 1.00 76.56 396 PRO A C 1
ATOM 2947 O O . PRO A 1 396 ? 15.314 -19.779 46.586 1.00 76.56 396 PRO A O 1
ATOM 2950 N N . LEU A 1 397 ? 15.463 -19.147 44.432 1.00 72.25 397 LEU A N 1
ATOM 2951 C CA . LEU A 1 397 ? 15.108 -17.739 44.663 1.00 72.25 397 LEU A CA 1
ATOM 2952 C C . LEU A 1 397 ? 13.638 -17.570 45.068 1.00 72.25 397 LEU A C 1
ATOM 2954 O O . LEU A 1 397 ? 13.336 -16.841 46.012 1.00 72.25 397 LEU A O 1
ATOM 2958 N N . ALA A 1 398 ? 12.726 -18.286 44.410 1.00 69.31 398 ALA A N 1
ATOM 2959 C CA . ALA A 1 398 ? 11.312 -18.298 44.772 1.00 69.31 398 ALA A CA 1
ATOM 2960 C C . ALA A 1 398 ? 11.102 -18.882 46.179 1.00 69.31 398 ALA A C 1
ATOM 2962 O O . ALA A 1 398 ? 10.344 -18.331 46.979 1.00 69.31 398 ALA A O 1
ATOM 2963 N N . LEU A 1 399 ? 11.827 -19.953 46.521 1.00 74.94 399 LEU A N 1
ATOM 2964 C CA . LEU A 1 399 ? 11.772 -20.553 47.854 1.00 74.94 399 LEU A CA 1
ATOM 2965 C C . LEU A 1 399 ? 12.309 -19.601 48.941 1.00 74.94 399 LEU A C 1
ATOM 2967 O O . LEU A 1 399 ? 11.765 -19.565 50.047 1.00 74.94 399 LEU A O 1
ATOM 2971 N N . ALA A 1 400 ? 13.359 -18.829 48.639 1.00 73.69 400 ALA A N 1
ATOM 2972 C CA . ALA A 1 400 ? 13.915 -17.819 49.541 1.00 73.69 400 ALA A CA 1
ATOM 2973 C C . ALA A 1 400 ? 12.928 -16.666 49.791 1.00 73.69 400 ALA A C 1
ATOM 2975 O O . ALA A 1 400 ? 12.697 -16.297 50.945 1.00 73.69 400 ALA A O 1
ATOM 2976 N N . LEU A 1 401 ? 12.261 -16.180 48.739 1.00 69.38 401 LEU A N 1
ATOM 2977 C CA . LEU A 1 401 ? 11.215 -15.158 48.838 1.00 69.38 401 LEU A CA 1
ATOM 2978 C C . LEU A 1 401 ? 10.027 -15.631 49.684 1.00 69.38 401 LEU A C 1
ATOM 2980 O O . LEU A 1 401 ? 9.613 -14.921 50.598 1.00 69.38 401 LEU A O 1
ATOM 2984 N N . VAL A 1 402 ? 9.523 -16.847 49.452 1.00 74.19 402 VAL A N 1
ATOM 2985 C CA . VAL A 1 402 ? 8.418 -17.419 50.246 1.00 74.19 402 VAL A CA 1
ATOM 2986 C C . VAL A 1 402 ? 8.807 -17.565 51.720 1.00 74.19 402 VAL A C 1
ATOM 2988 O O . VAL A 1 402 ? 8.013 -17.239 52.603 1.00 74.19 402 VAL A O 1
ATOM 2991 N N . LYS A 1 403 ? 10.043 -17.996 52.013 1.00 75.94 403 LYS A N 1
ATOM 2992 C CA . LYS A 1 403 ? 10.549 -18.064 53.394 1.00 75.94 403 LYS A CA 1
ATOM 2993 C C . LYS A 1 403 ? 10.604 -16.685 54.053 1.00 75.94 403 LYS A C 1
ATOM 2995 O O . LYS A 1 403 ? 10.163 -16.572 55.193 1.00 75.94 403 LYS A O 1
ATOM 3000 N N . ARG A 1 404 ? 11.077 -15.651 53.343 1.00 73.75 404 ARG A N 1
ATOM 3001 C CA . ARG A 1 404 ? 11.102 -14.266 53.851 1.00 73.75 404 ARG A CA 1
ATOM 3002 C C . ARG A 1 404 ? 9.700 -13.727 54.131 1.00 73.75 404 ARG A C 1
ATOM 3004 O O . ARG A 1 404 ? 9.488 -13.114 55.174 1.00 73.75 404 ARG A O 1
ATOM 3011 N N . PHE A 1 405 ? 8.742 -13.993 53.243 1.00 72.25 405 PHE A N 1
ATOM 3012 C CA . PHE A 1 405 ? 7.346 -13.595 53.440 1.00 72.25 405 PHE A CA 1
ATOM 3013 C C . PHE A 1 405 ? 6.720 -14.275 54.663 1.00 72.25 405 PHE A C 1
ATOM 3015 O O . PHE A 1 405 ? 6.115 -13.601 55.492 1.00 72.25 405 PHE A O 1
ATOM 3022 N N . ASN A 1 406 ? 6.936 -15.580 54.838 1.00 73.50 406 ASN A N 1
ATOM 3023 C CA . ASN A 1 406 ? 6.411 -16.313 55.994 1.00 73.50 406 ASN A CA 1
ATOM 3024 C C . ASN A 1 406 ? 7.102 -15.936 57.316 1.00 73.50 406 ASN A C 1
ATOM 3026 O O . ASN A 1 406 ? 6.487 -16.043 58.375 1.00 73.50 406 ASN A O 1
ATOM 3030 N N . SER A 1 407 ? 8.360 -15.485 57.278 1.00 70.56 407 SER A N 1
ATOM 3031 C CA . SER A 1 407 ? 9.057 -14.967 58.464 1.00 70.56 407 SER A CA 1
ATOM 3032 C C . SER A 1 407 ? 8.679 -13.533 58.833 1.00 70.56 407 SER A C 1
ATOM 3034 O O . SER A 1 407 ? 8.924 -13.136 59.959 1.00 70.56 407 SER A O 1
ATOM 3036 N N . ALA A 1 408 ? 8.121 -12.755 57.900 1.00 65.50 408 ALA A N 1
ATOM 3037 C CA . ALA A 1 408 ? 7.640 -11.398 58.164 1.00 65.50 408 ALA A CA 1
ATOM 3038 C C . ALA A 1 408 ? 6.179 -11.366 58.656 1.00 65.50 408 ALA A C 1
ATOM 3040 O O . ALA A 1 408 ? 5.705 -10.325 59.100 1.00 65.50 408 ALA A O 1
ATOM 3041 N N . ALA A 1 409 ? 5.461 -12.488 58.532 1.00 64.06 409 ALA A N 1
ATOM 3042 C CA . ALA A 1 409 ? 4.063 -12.642 58.933 1.00 64.06 409 ALA A CA 1
ATOM 3043 C C . ALA A 1 409 ? 3.878 -13.248 60.342 1.00 64.06 409 ALA A C 1
ATOM 3045 O O . ALA A 1 409 ? 2.751 -13.281 60.834 1.00 64.06 409 ALA A O 1
ATOM 3046 N N . ASN A 1 410 ? 4.961 -13.720 60.969 1.00 52.12 410 ASN A N 1
ATOM 3047 C CA . ASN A 1 410 ? 5.035 -14.099 62.386 1.00 52.12 410 ASN A CA 1
ATOM 3048 C C . ASN A 1 410 ? 5.877 -13.065 63.130 1.00 52.12 410 ASN A C 1
ATOM 3050 O O . ASN A 1 410 ? 5.620 -12.872 64.338 1.00 52.12 410 ASN A O 1
#

pLDDT: mean 77.54, std 18.35, range [29.23, 97.5]

Radius of gyration: 30.74 Å; Cα contacts (8 Å, |Δi|>4): 388; chains: 1; bounding box: 75×68×96 Å

Mean predicted aligned error: 20.38 Å

Sequence (410 aa):
MSEIQLIRVGKAGTVHASIDGETSLCGKPASGKITNPAAVIGCKACDKAAKAATIENTENKGEPTVTENTNTETATDDPKANLETIFAELEKLNKGDAEKIGALVAQGKTELQNIKSAAQRAPFSMRLKEAEAKAKERPSNSVVLRAATEDITTIDGYEEIVNNAAARAADGIKAEVSAQETARTVAEAILDGRLRVVNKQGLPDIDGKRQASKDLASNIYTRTAEMLAEQGYGSSVADADELIKNLQDKVQYQMTAVIPAFIRSLDNSPKEFAELFPTVAAKLDEGTNPSDAIFDLYGVNRLSKAELAAERRRKAKELASGENVGGTVSTEGDSEGSGESAAPAAAETEAQKLARIFERANKMVTKMKTETDDINAEDALKLHGELMKLLGDVQPLALALVKRFNSAAN

Organism: Kitasatospora griseola (NCBI:txid2064)

InterPro domains:
  IPR058005 Repressor protein C [PF25746] (88-389)